Protein AF-A0A7G8XB68-F1 (afdb_monomer)

Mean predicted aligned error: 14.18 Å

pLDDT: mean 90.6, std 9.04, range [41.31, 98.44]

Foldseek 3Di:
DDDWAALQNLLVQAQEEAEPPDDALQCLDDDPVSVVVNLVVLVVVVCLLVVVAFAEPAEWEAAADPRHGHTLDCPNVSLLLLLLLLLLCQVVVPQPLVRSLSYAYDPPCLRRLCSNCCSVPPDHVVQPQPHQPLVSQCPDPSDDPVSCVRSNSVSSSSSNRVNCVSCVPPPDSRNVLNNDPNHSYTYHYDHCPPPPCRPVVSVVVVVVPDPQDLLSLLLVLLLVLCVVLVNPVLSVVVVVCVVAQLCQAQQVVADPVSDLSLLVQLLLLLLQLLQVLLDPPDDDPCSNVDTPRDSVSSNVRPSDPVSSCLSVLLSNLDRYDVVLVVVLVVLCVLAVLVAPDSRLSSCSRNVPPRNDLSSSLLVLLQSLCSSLPNVVQNNVSSLLLSQQQVVCWDAALLDTDHVDDSNLSSQSSVQSVQQVVVVDRNLVSLCVDCDGGSGDSVSSVLSPVVSVCCVVCVVLVVLLSLQCRPPLCVNLCSLVVVLCSVPVVLSSVLVVQCVVDFLLLVLLLLLLPDPQWDFSAAALLATKTFSAFQRNSSSSRHPDPRRCSVSSNVSSVQLVVQPDDDSSVSSVVSLVPSNPDDLQFPSSVSSVFSQLQDARTRMKGPNDRSQQSIKGFNDSYQQGKIARSLLRSLCVVLVDVQLWDPVQQIDGDNDYTWTATPVGKTWDRDSNDIAIDDDPVLRVVLVVVLVVDPPDRPSRSSNVSSVSSVVVVPDDD

Sequence (717 aa):
MEAPTTFWQLLNHFYITIPIIQRDYAQGRMDDRTKDIRTVLLEHLQEALEGERHVDFDFVYGSVENQTLTPLDGQQRLTTLFLLHWYFSVKENIDIKDVLSRFSYETRISARDFCRALVLNSPSFSQVKSHKISDVLQEKKWFQHQWLQDPTVHAMLVMLDDIHTQYESLEIEVMLLLTEDVCPITFSFLELKEFGLGDELYIKMNARGKPLSTFENFKAQFEQVLEEGDFLQESKNFSKMLEREWTDLLWSYKSNDFTIDESFIEVFSFITTALVAKKKGVRNPRIFSEPFVKRSELKAVYDRKEHVSFLFETLSLWGNSDDIRAEFNQLTRALPLYTQHTQLFDMCVQKDSSFSLYERILLYTIVMKKLHKQDDDMVDTLRVIRNLVQRIRQANNGQFNSNLRFDMIGAIFRTIDQLIETNEPIYDAILRIASVEGFALTSWKQEQEKARLLKERPDLKEALHALEDELTLKGSVHRLLPIFKRYPNETLTYVKELLQLPDALVARAMLTIDDFAPQVGWSNLGPRYVFGGSFYRDFIWTNNNEDLTETFSQLIELLIAAPQEKVADKIAYIISNNNEWGKDSWVYYFVKYPTMLRGNKLLYVFADEEKYAIERLTGVNLQAEHINPFYDAVIQEINDNDICKYSQSTIRLSDPSCLVTEYGFVFRITEGYWTYEGESSICDALGKHNKTLTGLDLVERGVALVRYAHAMKTVPA

Radius of gyration: 43.75 Å; Cα contacts (8 Å, |Δi|>4): 991; chains: 1; bounding box: 89×44×128 Å

Solvent-accessible surface area (backbone atoms only — not comparable to full-atom values): 39772 Å² total; per-residue (Å²): 132,77,72,78,36,37,71,50,58,48,38,75,70,25,33,38,33,43,49,72,92,60,79,65,45,56,70,25,41,87,50,71,70,37,44,54,53,40,52,55,50,53,51,54,51,46,38,16,75,73,66,78,41,76,41,72,66,56,59,32,34,23,46,75,55,95,59,30,33,36,49,72,43,42,60,63,58,54,50,52,50,50,52,51,53,51,50,40,27,34,65,71,70,48,90,50,50,85,48,59,66,32,52,45,40,66,68,51,59,55,51,25,52,46,54,50,49,52,56,77,64,60,68,59,39,83,72,37,64,98,48,56,44,46,61,55,49,64,72,36,92,86,48,60,77,72,34,66,78,36,62,36,42,41,10,50,37,48,40,46,32,52,52,43,72,71,49,68,85,58,90,66,76,55,60,59,42,58,65,44,96,80,38,43,56,30,25,38,66,46,71,50,86,83,65,90,49,70,66,66,52,42,55,61,57,60,58,66,78,52,81,71,48,75,59,55,48,32,52,57,41,49,39,52,38,26,46,75,51,73,33,56,65,56,32,63,42,47,62,58,37,48,74,41,56,43,38,54,28,38,55,90,62,34,47,98,84,74,41,44,61,66,32,50,48,34,46,51,27,54,56,49,33,55,62,52,38,52,42,86,87,59,72,66,71,56,58,80,77,54,72,86,63,50,54,72,62,49,38,76,58,46,66,36,71,70,51,47,50,50,51,56,53,61,63,60,71,53,73,33,54,65,61,51,51,52,52,34,52,50,51,48,72,76,40,86,80,88,62,98,64,67,53,55,63,59,33,46,35,67,67,39,93,79,62,42,77,66,53,52,52,53,48,49,52,52,52,52,33,54,78,69,69,45,62,91,46,43,68,60,41,48,50,53,53,50,28,54,57,64,63,36,48,42,80,55,70,49,34,80,43,80,60,76,52,77,68,40,48,20,33,41,53,51,37,52,48,57,41,57,71,62,74,47,58,53,54,61,31,49,67,73,48,94,75,65,56,70,56,56,68,67,60,51,49,53,52,37,51,52,28,51,47,39,71,78,38,58,87,47,45,67,57,52,51,58,49,27,64,34,85,68,37,51,48,42,46,71,48,51,44,71,42,30,75,76,37,48,69,60,42,45,52,48,51,59,51,56,75,71,46,62,40,44,60,55,35,28,37,47,50,44,74,41,94,75,59,48,78,40,49,75,53,92,58,27,45,26,32,36,57,20,13,82,72,23,38,49,37,72,68,45,60,83,90,68,87,52,33,62,57,53,35,50,52,52,51,50,50,69,69,32,91,49,88,52,69,73,56,20,44,52,49,44,42,73,74,41,63,79,58,50,90,77,41,60,58,34,49,42,45,72,37,67,66,48,43,58,70,55,44,34,30,33,27,44,60,37,60,84,31,65,42,37,34,36,37,78,43,96,51,48,84,29,50,27,30,30,39,60,50,55,38,24,43,58,75,63,67,39,70,84,50,31,39,69,83,68,18,45,35,55,54,77,60,83,47,43,37,29,31,70,87,64,39,38,36,39,69,55,90,57,38,85,45,72,50,67,62,66,75,58,48,56,49,48,59,56,50,56,74,70,66,69,95,61,49,75,46,60,45,44,38,53,52,55,52,50,56,49,51,68,70,68,54,83,131

Structure (mmCIF, N/CA/C/O backbone):
data_AF-A0A7G8XB68-F1
#
_entry.id   AF-A0A7G8XB68-F1
#
loop_
_atom_site.group_PDB
_atom_site.id
_atom_site.type_symbol
_atom_site.label_atom_id
_atom_site.label_alt_id
_atom_site.label_comp_id
_atom_site.label_asym_id
_atom_site.label_entity_id
_atom_site.label_seq_id
_atom_site.pdbx_PDB_ins_code
_atom_site.Cartn_x
_atom_site.Cartn_y
_atom_site.Cartn_z
_atom_site.occupancy
_atom_site.B_iso_or_equiv
_atom_site.auth_seq_id
_atom_site.auth_comp_id
_atom_site.auth_asym_id
_atom_site.auth_atom_id
_atom_site.pdbx_PDB_model_num
ATOM 1 N N . MET A 1 1 ? -32.861 -0.721 60.237 1.00 41.31 1 MET A N 1
ATOM 2 C CA . MET A 1 1 ? -31.422 -0.553 60.501 1.00 41.31 1 MET A CA 1
ATOM 3 C C . MET A 1 1 ? -31.165 -1.250 61.812 1.00 41.31 1 MET A C 1
ATOM 5 O O . MET A 1 1 ? -31.785 -0.871 62.800 1.00 41.31 1 MET A O 1
ATOM 9 N N . GLU A 1 2 ? -30.397 -2.335 61.776 1.00 56.09 2 GLU A N 1
ATOM 10 C CA . GLU A 1 2 ? -29.892 -2.981 62.990 1.00 56.09 2 GLU A CA 1
ATOM 11 C C . GLU A 1 2 ? -29.006 -1.992 63.761 1.00 56.09 2 GLU A C 1
ATOM 13 O O . GLU A 1 2 ? -28.514 -1.016 63.190 1.00 56.09 2 GLU A O 1
ATOM 18 N N . ALA A 1 3 ? -28.876 -2.189 65.072 1.00 65.94 3 ALA A N 1
ATOM 19 C CA . ALA A 1 3 ? -28.063 -1.315 65.908 1.00 65.94 3 ALA A CA 1
ATOM 20 C C . ALA A 1 3 ? -26.570 -1.438 65.528 1.00 65.94 3 ALA A C 1
ATOM 22 O O . ALA A 1 3 ? -26.119 -2.547 65.218 1.00 65.94 3 ALA A O 1
ATOM 23 N N . PRO A 1 4 ? -25.797 -0.334 65.558 1.00 76.94 4 PRO A N 1
ATOM 24 C CA . PRO A 1 4 ? -24.354 -0.390 65.347 1.00 76.94 4 PRO A CA 1
ATOM 25 C C . PRO A 1 4 ? -23.722 -1.359 66.352 1.00 76.94 4 PRO A C 1
ATOM 27 O O . PRO A 1 4 ? -24.048 -1.341 67.537 1.00 76.94 4 PRO A O 1
ATOM 30 N N . THR A 1 5 ? -22.853 -2.233 65.854 1.00 87.94 5 THR A N 1
ATOM 31 C CA . THR A 1 5 ? -22.189 -3.299 66.609 1.00 87.94 5 THR A CA 1
ATOM 32 C C . THR A 1 5 ? -20.699 -2.995 66.715 1.00 87.94 5 THR A C 1
ATOM 34 O O . THR A 1 5 ? -20.086 -2.487 65.773 1.00 87.94 5 THR A O 1
ATOM 37 N N . THR A 1 6 ? -20.092 -3.313 67.856 1.00 92.94 6 THR A N 1
ATOM 38 C CA . THR A 1 6 ? -18.643 -3.171 68.061 1.00 92.94 6 THR A CA 1
ATOM 39 C C . THR A 1 6 ? -17.932 -4.516 67.929 1.00 92.94 6 THR A C 1
ATOM 41 O O . THR A 1 6 ? -18.524 -5.584 68.108 1.00 92.94 6 THR A O 1
ATOM 44 N N . PHE A 1 7 ? -16.625 -4.490 67.657 1.00 94.50 7 PHE A N 1
ATOM 45 C CA . PHE A 1 7 ? -15.816 -5.715 67.642 1.00 94.50 7 PHE A CA 1
ATOM 46 C C . PHE A 1 7 ? -15.844 -6.437 68.995 1.00 94.50 7 PHE A C 1
ATOM 48 O O . PHE A 1 7 ? -15.966 -7.662 69.046 1.00 94.50 7 PHE A O 1
ATOM 55 N N . TRP A 1 8 ? -15.790 -5.674 70.089 1.00 94.75 8 TRP A N 1
ATOM 56 C CA . TRP A 1 8 ? -15.845 -6.212 71.442 1.00 94.75 8 TRP A CA 1
ATOM 57 C C . TRP A 1 8 ? -17.183 -6.888 71.744 1.00 94.75 8 TRP A C 1
ATOM 59 O O . TRP A 1 8 ? -17.213 -8.007 72.259 1.00 94.75 8 TRP A O 1
ATOM 69 N N . GLN A 1 9 ? -18.302 -6.261 71.369 1.00 92.38 9 GLN A N 1
ATOM 70 C CA . GLN A 1 9 ? -19.623 -6.879 71.480 1.00 92.38 9 GLN A CA 1
ATOM 71 C C . GLN A 1 9 ? -19.689 -8.169 70.658 1.00 92.38 9 GLN A C 1
ATOM 73 O O . GLN A 1 9 ? -20.157 -9.188 71.166 1.00 92.38 9 GLN A O 1
ATOM 78 N N . LEU A 1 10 ? -19.159 -8.166 69.432 1.00 92.12 10 LEU A N 1
ATOM 79 C CA . LEU A 1 10 ? -19.177 -9.335 68.556 1.00 92.12 10 LEU A CA 1
ATOM 80 C C . LEU A 1 10 ? -18.414 -10.528 69.160 1.00 92.12 10 LEU A C 1
ATOM 82 O O . LEU A 1 10 ? -18.948 -11.636 69.184 1.00 92.12 10 LEU A O 1
ATOM 86 N N . LEU A 1 11 ? -17.218 -10.307 69.723 1.00 93.62 11 LEU A N 1
ATOM 87 C CA . LEU A 1 11 ? -16.437 -11.357 70.400 1.00 93.62 11 LEU A CA 1
ATOM 88 C C . LEU A 1 11 ? -17.076 -11.844 71.707 1.00 93.62 11 LEU A C 1
ATOM 90 O O . LEU A 1 11 ? -16.919 -13.008 72.083 1.00 93.62 11 LEU A O 1
ATOM 94 N N . ASN A 1 12 ? -17.810 -10.985 72.416 1.00 91.50 12 ASN A N 1
ATOM 95 C CA . ASN A 1 12 ? -18.525 -11.402 73.621 1.00 91.50 12 ASN A CA 1
ATOM 96 C C . ASN A 1 12 ? -19.685 -12.361 73.311 1.00 91.50 12 ASN A C 1
ATOM 98 O O . ASN A 1 12 ? -19.974 -13.232 74.136 1.00 91.50 12 ASN A O 1
ATOM 102 N N . HIS A 1 13 ? -20.283 -12.258 72.119 1.00 90.25 13 HIS A N 1
ATOM 103 C CA . HIS A 1 13 ? -21.417 -13.082 71.692 1.00 90.25 13 HIS A CA 1
ATOM 104 C C . HIS A 1 13 ? -21.020 -14.301 70.844 1.00 90.25 13 HIS A C 1
ATOM 106 O O . HIS A 1 13 ? -21.691 -15.331 70.932 1.00 90.25 13 HIS A O 1
ATOM 112 N N . PHE A 1 14 ? -19.945 -14.215 70.051 1.00 93.38 14 PHE A N 1
ATOM 113 C CA . PHE A 1 14 ? -19.571 -15.253 69.087 1.00 93.38 14 PHE A CA 1
ATOM 114 C C . PHE A 1 14 ? -18.071 -15.569 69.077 1.00 93.38 14 PHE A C 1
ATOM 116 O O . PHE A 1 14 ? -17.220 -14.714 69.323 1.00 93.38 14 PHE A O 1
ATOM 123 N N . TYR A 1 15 ? -17.745 -16.802 68.691 1.00 93.62 15 TYR A N 1
ATOM 124 C CA . TYR A 1 15 ? -16.423 -17.168 68.189 1.00 93.62 15 TYR A CA 1
ATOM 125 C C . TY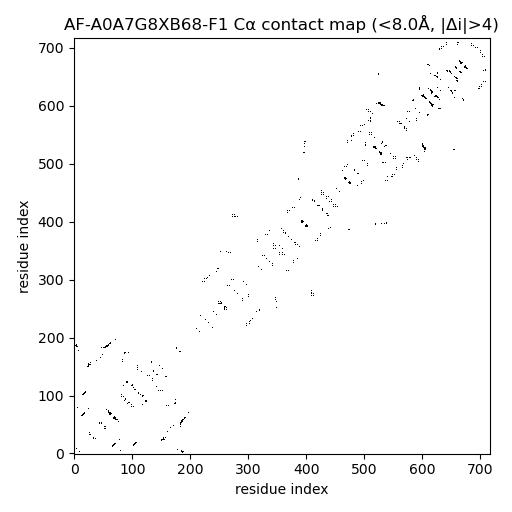R A 1 15 ? -16.315 -16.747 66.727 1.00 93.62 15 TYR A C 1
ATOM 127 O O . TYR A 1 15 ? -17.116 -17.176 65.908 1.00 93.62 15 TYR A O 1
ATOM 135 N N . ILE A 1 16 ? -15.335 -15.926 66.368 1.00 94.81 16 ILE A N 1
ATOM 136 C CA . ILE A 1 16 ? -15.143 -15.479 64.986 1.00 94.81 16 ILE A CA 1
ATOM 137 C C . ILE A 1 16 ? -14.106 -16.380 64.325 1.00 94.81 16 ILE A C 1
ATOM 139 O O . ILE A 1 16 ? -12.952 -16.409 64.751 1.00 94.81 16 ILE A O 1
ATOM 143 N N . THR A 1 17 ? -14.496 -17.080 63.261 1.00 92.12 17 THR A N 1
ATOM 144 C CA . THR A 1 17 ? -13.586 -17.940 62.493 1.00 92.12 17 THR A CA 1
ATOM 145 C C . THR A 1 17 ? -13.536 -17.499 61.036 1.00 92.12 17 THR A C 1
ATOM 147 O O . THR A 1 17 ? -14.488 -17.697 60.290 1.00 92.12 17 THR A O 1
ATOM 150 N N . ILE A 1 18 ? -12.413 -16.914 60.611 1.00 91.06 18 ILE A N 1
ATOM 151 C CA . ILE A 1 18 ? -12.190 -16.511 59.217 1.00 91.06 18 ILE A CA 1
ATOM 152 C C . ILE A 1 18 ? -12.135 -17.775 58.324 1.00 91.06 18 ILE A C 1
ATOM 154 O O . ILE A 1 18 ? -11.260 -18.620 58.558 1.00 91.06 18 ILE A O 1
ATOM 158 N N . PRO A 1 19 ? -13.042 -17.931 57.331 1.00 84.44 19 PRO A N 1
ATOM 159 C CA . PRO A 1 19 ? -13.214 -19.197 56.609 1.00 84.44 19 PRO A CA 1
ATOM 160 C C . PRO A 1 19 ? -12.101 -19.520 55.606 1.00 84.44 19 PRO A C 1
ATOM 162 O O . PRO A 1 19 ? -11.237 -18.701 55.300 1.00 84.44 19 PRO A O 1
ATOM 165 N N . ILE A 1 20 ? -12.171 -20.736 55.052 1.00 68.12 20 ILE A N 1
ATOM 166 C CA . ILE A 1 20 ? -11.235 -21.309 54.065 1.00 68.12 20 ILE A CA 1
ATOM 167 C C . ILE A 1 20 ? -11.111 -20.465 52.797 1.00 68.12 20 ILE A C 1
ATOM 169 O O . ILE A 1 20 ? -10.008 -20.205 52.314 1.00 68.12 20 ILE A O 1
ATOM 173 N N . ILE A 1 21 ? -12.249 -20.079 52.222 1.00 62.00 21 ILE A N 1
ATOM 174 C CA . ILE A 1 21 ? -12.287 -19.293 50.995 1.00 62.00 21 ILE A CA 1
ATOM 175 C C . ILE A 1 21 ? -12.108 -17.845 51.442 1.00 62.00 21 ILE A C 1
ATOM 177 O O . ILE A 1 21 ? -13.080 -17.141 51.683 1.00 62.00 21 ILE A O 1
ATOM 181 N N . GLN A 1 22 ? -10.871 -17.419 51.683 1.00 66.81 22 GLN A N 1
ATOM 182 C CA . GLN A 1 22 ? -10.540 -16.046 52.062 1.00 66.81 22 GLN A CA 1
ATOM 183 C C . GLN A 1 22 ? -9.198 -15.635 51.485 1.00 66.81 22 GLN A C 1
ATOM 185 O O . GLN A 1 22 ? -8.267 -16.429 51.356 1.00 66.81 22 GLN A O 1
ATOM 190 N N . ARG A 1 23 ? -9.109 -14.356 51.134 1.00 73.19 23 ARG A N 1
ATOM 191 C CA . ARG A 1 23 ? -7.876 -13.752 50.633 1.00 73.19 23 ARG A CA 1
ATOM 192 C C . ARG A 1 23 ? -6.906 -13.491 51.773 1.00 73.19 23 ARG A C 1
ATOM 194 O O . ARG A 1 23 ? -7.299 -13.366 52.930 1.00 73.19 23 ARG A O 1
ATOM 201 N N . ASP A 1 24 ? -5.637 -13.349 51.411 1.00 85.31 24 ASP A N 1
ATOM 202 C CA . ASP A 1 24 ? -4.604 -12.863 52.322 1.00 85.31 24 ASP A CA 1
ATOM 203 C C . ASP A 1 24 ? -5.022 -11.535 52.960 1.00 85.31 24 ASP A C 1
ATOM 205 O O . ASP A 1 24 ? -5.692 -10.716 52.318 1.00 85.31 24 ASP A O 1
ATOM 209 N N . TYR A 1 25 ? -4.599 -11.297 54.201 1.00 91.06 25 TYR A N 1
ATOM 210 C CA . TYR A 1 25 ? -4.761 -9.990 54.829 1.00 91.06 25 TYR A CA 1
ATOM 211 C C . TYR A 1 25 ? -4.017 -8.931 53.994 1.00 91.06 25 TYR A C 1
ATOM 213 O O . TYR A 1 25 ? -2.805 -8.994 53.807 1.00 91.06 25 TYR A O 1
ATOM 221 N N . ALA A 1 26 ? -4.765 -8.010 53.389 1.00 87.00 26 ALA A N 1
ATOM 222 C CA . ALA A 1 26 ? -4.295 -7.124 52.332 1.00 87.00 26 ALA A CA 1
ATOM 223 C C . ALA A 1 26 ? -3.914 -5.736 52.846 1.00 87.00 26 ALA A C 1
ATOM 225 O O . ALA A 1 26 ? -3.069 -5.096 52.235 1.00 87.00 26 ALA A O 1
ATOM 226 N N . GLN A 1 27 ? -4.489 -5.284 53.966 1.00 87.38 27 GLN A N 1
ATOM 227 C CA . GLN A 1 27 ? -4.239 -3.939 54.504 1.00 87.38 27 GLN A CA 1
ATOM 228 C C . GLN A 1 27 ? -2.785 -3.752 54.976 1.00 87.38 27 GLN A C 1
ATOM 230 O O . GLN A 1 27 ? -2.277 -2.636 54.990 1.00 87.38 27 GLN A O 1
ATOM 235 N N . GLY A 1 28 ? -2.077 -4.843 55.275 1.00 87.69 28 GLY A N 1
ATOM 236 C CA . GLY A 1 28 ? -0.654 -4.839 55.623 1.00 87.69 28 GLY A CA 1
ATOM 237 C C . GLY A 1 28 ? 0.317 -5.117 54.468 1.00 87.69 28 GLY A C 1
ATOM 238 O O . GLY A 1 28 ? 1.465 -5.463 54.729 1.00 87.69 28 GLY A O 1
ATOM 239 N N . ARG A 1 29 ? -0.098 -5.037 53.194 1.00 90.06 29 ARG A N 1
ATOM 240 C CA . ARG A 1 29 ? 0.838 -5.225 52.065 1.00 90.06 29 ARG A CA 1
ATOM 241 C C . ARG A 1 29 ? 1.820 -4.054 51.945 1.00 90.06 29 ARG A C 1
ATOM 243 O O . ARG A 1 29 ? 1.566 -2.950 52.430 1.00 90.06 29 ARG A O 1
ATOM 250 N N . MET A 1 30 ? 2.947 -4.330 51.291 1.00 82.88 30 MET A N 1
ATOM 251 C CA . MET A 1 30 ? 4.083 -3.411 51.151 1.00 82.88 30 MET A CA 1
ATOM 252 C C . MET A 1 30 ? 4.040 -2.537 49.885 1.00 82.88 30 MET A C 1
ATOM 254 O O . MET A 1 30 ? 4.960 -1.752 49.683 1.00 82.88 30 MET A O 1
ATOM 258 N N . ASP A 1 31 ? 3.029 -2.669 49.018 1.00 87.38 31 ASP A N 1
ATOM 259 C CA . ASP A 1 31 ? 2.903 -1.810 47.834 1.00 87.38 31 ASP A CA 1
ATOM 260 C C . ASP A 1 31 ? 2.493 -0.374 48.206 1.00 87.38 31 ASP A C 1
ATOM 262 O O . ASP A 1 31 ? 1.750 -0.164 49.168 1.00 87.38 31 ASP A O 1
ATOM 266 N N . ASP A 1 32 ? 2.959 0.607 47.424 1.00 75.69 32 ASP A N 1
ATOM 267 C CA . ASP A 1 32 ? 2.804 2.040 47.723 1.00 75.69 32 ASP A CA 1
ATOM 268 C C . ASP A 1 32 ? 1.335 2.447 47.911 1.00 75.69 32 ASP A C 1
ATOM 270 O O . ASP A 1 32 ? 0.998 3.165 48.849 1.00 75.69 32 ASP A O 1
ATOM 274 N N . ARG A 1 33 ? 0.431 1.908 47.082 1.00 77.19 33 ARG A N 1
ATOM 275 C CA . ARG A 1 33 ? -1.003 2.207 47.173 1.00 77.19 33 ARG A CA 1
ATOM 276 C C . ARG A 1 33 ? -1.601 1.711 48.490 1.00 77.19 33 ARG A C 1
ATOM 278 O O . ARG A 1 33 ? -2.380 2.425 49.116 1.00 77.19 33 ARG A O 1
ATOM 285 N N . THR A 1 34 ? -1.291 0.480 48.894 1.00 83.69 34 THR A N 1
ATOM 286 C CA . THR A 1 34 ? -1.779 -0.073 50.166 1.00 83.69 34 THR A CA 1
ATOM 287 C C . THR A 1 34 ? -1.216 0.690 51.357 1.00 83.69 34 THR A C 1
ATOM 289 O O . THR A 1 34 ? -1.945 0.926 52.320 1.00 83.69 34 THR A O 1
ATOM 292 N N . LYS A 1 35 ? 0.057 1.094 51.294 1.00 87.75 3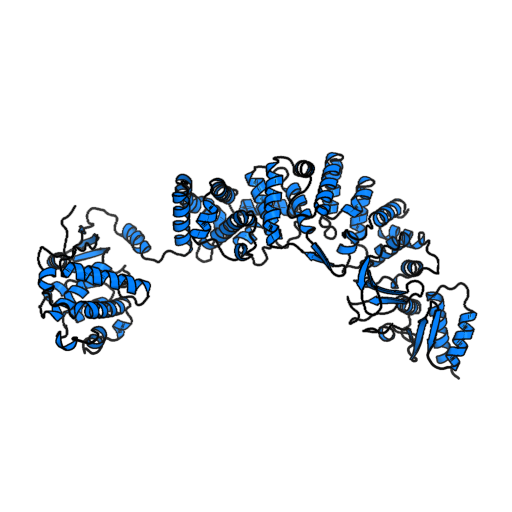5 LYS A N 1
ATOM 293 C CA . LYS A 1 35 ? 0.684 1.907 52.336 1.00 87.75 35 LYS A CA 1
ATOM 294 C C . LYS A 1 35 ? -0.080 3.215 52.558 1.00 87.75 35 LYS A C 1
ATOM 296 O O . LYS A 1 35 ? -0.454 3.480 53.695 1.00 87.75 35 LYS A O 1
ATOM 301 N N . ASP A 1 36 ? -0.404 3.949 51.493 1.00 81.06 36 ASP A N 1
ATOM 302 C CA . ASP A 1 36 ? -1.188 5.190 51.587 1.00 81.06 36 ASP A CA 1
ATOM 303 C C . ASP A 1 36 ? -2.573 4.948 52.213 1.00 81.06 36 ASP A C 1
ATOM 305 O O . ASP A 1 36 ? -2.995 5.671 53.115 1.00 81.06 36 ASP A O 1
ATOM 309 N N . ILE A 1 37 ? -3.271 3.886 51.788 1.00 82.75 37 ILE A N 1
ATOM 310 C CA . ILE A 1 37 ? -4.586 3.516 52.342 1.00 82.75 37 ILE A CA 1
ATOM 311 C C . ILE A 1 37 ? -4.485 3.191 53.838 1.00 82.75 37 ILE A C 1
ATOM 313 O O . ILE A 1 37 ? -5.353 3.589 54.615 1.00 82.75 37 ILE A O 1
ATOM 317 N N . ARG A 1 38 ? -3.447 2.453 54.249 1.00 92.69 38 ARG A N 1
ATOM 318 C CA . ARG A 1 38 ? -3.225 2.083 55.650 1.00 92.69 38 ARG A CA 1
ATOM 319 C C . ARG A 1 38 ? -2.899 3.303 56.508 1.00 92.69 38 ARG A C 1
ATOM 321 O O . ARG A 1 38 ? -3.450 3.402 57.599 1.00 92.69 38 ARG A O 1
ATOM 328 N N . THR A 1 39 ? -2.071 4.226 56.021 1.00 88.44 39 THR A N 1
ATOM 329 C CA . THR A 1 39 ? -1.767 5.483 56.722 1.00 88.44 39 THR A CA 1
ATOM 330 C C . THR A 1 39 ? -3.043 6.279 56.989 1.00 88.44 39 THR A C 1
ATOM 332 O O . THR A 1 39 ? -3.340 6.563 58.144 1.00 88.44 39 THR A O 1
ATOM 335 N N . VAL A 1 40 ? -3.865 6.511 55.960 1.00 89.06 40 VAL A N 1
ATOM 336 C CA . VAL A 1 40 ? -5.143 7.233 56.109 1.00 89.06 40 VAL A CA 1
ATOM 337 C C . VAL A 1 40 ? -6.105 6.506 57.056 1.00 89.06 40 VAL A C 1
ATOM 339 O O . VAL A 1 40 ? -6.800 7.134 57.852 1.00 89.06 40 VAL A O 1
ATOM 342 N N . LEU A 1 41 ? -6.156 5.169 57.005 1.00 91.81 41 LEU A N 1
ATOM 343 C CA . LEU A 1 41 ? -6.990 4.385 57.920 1.00 91.81 41 LEU A CA 1
ATOM 344 C C . LEU A 1 41 ? -6.568 4.574 59.384 1.00 91.81 41 LEU A C 1
ATOM 346 O O . LEU A 1 41 ? -7.431 4.750 60.240 1.00 91.81 41 LEU A O 1
ATOM 350 N N . LEU A 1 42 ? -5.265 4.521 59.675 1.00 95.12 42 LEU A N 1
ATOM 351 C CA . LEU A 1 42 ? -4.745 4.692 61.033 1.00 95.12 42 LEU A CA 1
ATOM 352 C C . LEU A 1 42 ? -4.932 6.128 61.544 1.00 95.12 42 LEU A C 1
ATOM 354 O O . LEU A 1 42 ? -5.251 6.307 62.718 1.00 95.12 42 LEU A O 1
ATOM 358 N N . GLU A 1 43 ? -4.815 7.133 60.675 1.00 91.62 43 GLU A N 1
ATOM 359 C CA . GLU A 1 43 ? -5.142 8.528 61.004 1.00 91.62 43 GLU A CA 1
ATOM 360 C C . GLU A 1 43 ? -6.619 8.670 61.394 1.00 91.62 43 GLU A C 1
ATOM 362 O O . GLU A 1 43 ? -6.928 9.143 62.485 1.00 91.62 43 GLU A O 1
ATOM 367 N N . HIS A 1 44 ? -7.543 8.150 60.579 1.00 91.12 44 HIS A N 1
ATOM 368 C CA . HIS A 1 44 ? -8.976 8.180 60.894 1.00 91.12 44 HIS A CA 1
ATOM 369 C C . HIS A 1 44 ? -9.324 7.444 62.193 1.00 91.12 44 HIS A C 1
ATOM 371 O O . HIS A 1 44 ? -10.210 7.867 62.935 1.00 91.12 44 HIS A O 1
ATOM 377 N N . LEU A 1 45 ? -8.653 6.321 62.461 1.00 93.56 45 LEU A N 1
ATOM 378 C CA . LEU A 1 45 ? -8.800 5.593 63.717 1.00 93.56 45 LEU A CA 1
ATOM 379 C C . LEU A 1 45 ? -8.273 6.415 64.901 1.00 93.56 45 LEU A C 1
ATOM 381 O O . LEU A 1 45 ? -8.902 6.393 65.953 1.00 93.56 45 LEU A O 1
ATOM 385 N N . GLN A 1 46 ? -7.178 7.166 64.739 1.00 92.69 46 GLN A N 1
ATOM 386 C CA . GLN A 1 46 ? -6.676 8.059 65.785 1.00 92.69 46 GLN A CA 1
ATOM 387 C C . GLN A 1 46 ? -7.687 9.151 66.125 1.00 92.69 46 GLN A C 1
ATOM 389 O O . GLN A 1 46 ? -8.067 9.284 67.284 1.00 92.69 46 GLN A O 1
ATOM 394 N N . GLU A 1 47 ? -8.169 9.864 65.105 1.00 90.94 47 GLU A N 1
ATOM 395 C CA . GLU A 1 47 ? -9.182 10.918 65.238 1.00 90.94 47 GLU A CA 1
ATOM 396 C C . GLU A 1 47 ? -10.435 10.382 65.954 1.00 90.94 47 GLU A C 1
ATOM 398 O O . GLU A 1 47 ? -11.073 11.082 66.739 1.00 90.94 47 GLU A O 1
ATOM 403 N N . ALA A 1 48 ? -10.798 9.116 65.712 1.00 91.38 48 ALA A N 1
ATOM 404 C CA . ALA A 1 48 ? -11.927 8.479 66.383 1.00 91.38 48 ALA A CA 1
ATOM 405 C C . ALA A 1 48 ? -11.665 8.215 67.869 1.00 91.38 48 ALA A C 1
ATOM 407 O O . ALA A 1 48 ? -12.529 8.459 68.709 1.00 91.38 48 ALA A O 1
ATOM 408 N N . LEU A 1 49 ? -10.465 7.734 68.196 1.00 91.00 49 LEU A N 1
ATOM 409 C CA . LEU A 1 49 ? -10.038 7.481 69.572 1.00 91.00 49 LEU A CA 1
ATOM 410 C C . LEU A 1 49 ? -9.867 8.777 70.382 1.00 91.00 49 LEU A C 1
ATOM 412 O O . LEU A 1 49 ? -10.107 8.778 71.585 1.00 91.00 49 LEU A O 1
ATOM 416 N N . GLU A 1 50 ? -9.504 9.879 69.728 1.00 89.81 50 GLU A N 1
ATOM 417 C CA . GLU A 1 50 ? -9.392 11.218 70.326 1.00 89.81 50 GLU A CA 1
ATOM 418 C C . GLU A 1 50 ? -10.752 11.941 70.436 1.00 89.81 50 GLU A C 1
ATOM 420 O O . GLU A 1 50 ? -10.848 13.012 71.037 1.00 89.81 50 GLU A O 1
ATOM 425 N N . GLY A 1 51 ? -11.829 11.337 69.917 1.00 84.69 51 GLY A N 1
ATOM 426 C CA . GLY A 1 51 ? -13.194 11.865 69.986 1.00 84.69 51 GLY A CA 1
ATOM 427 C C . GLY A 1 51 ? -13.516 12.933 68.936 1.00 84.69 51 GLY A C 1
ATOM 428 O O . GLY A 1 51 ? -14.557 13.585 69.021 1.00 84.69 51 GLY A O 1
ATOM 429 N N . GLU A 1 52 ? -12.652 13.112 67.937 1.00 84.44 52 GLU A N 1
ATOM 430 C CA . GLU A 1 52 ? -12.819 14.089 66.858 1.00 84.44 52 GLU A CA 1
ATOM 431 C C . GLU A 1 52 ? -13.786 13.599 65.771 1.00 84.44 52 GLU A C 1
ATOM 433 O O . GLU A 1 52 ? -14.382 14.402 65.046 1.00 84.44 52 GLU A O 1
ATOM 438 N N . ARG A 1 53 ? -13.990 12.279 65.668 1.00 85.12 53 ARG A N 1
ATOM 439 C CA . ARG A 1 53 ? -14.940 11.672 64.727 1.00 85.12 53 ARG A CA 1
ATOM 440 C C . ARG A 1 53 ? -15.492 10.332 65.203 1.00 85.12 53 ARG A C 1
ATOM 442 O O . ARG A 1 53 ? -14.973 9.703 66.111 1.00 85.12 53 ARG A O 1
ATOM 449 N N . HIS A 1 54 ? -16.521 9.858 64.510 1.00 88.62 54 HIS A N 1
ATOM 450 C CA . HIS A 1 54 ? -16.958 8.464 64.565 1.00 88.62 54 HIS A CA 1
ATOM 451 C C . HIS A 1 54 ? -16.473 7.729 63.308 1.00 88.62 54 HIS A C 1
ATOM 453 O O . HIS A 1 54 ? -16.524 8.289 62.206 1.00 88.62 54 HIS A O 1
ATOM 459 N N . VAL A 1 55 ? -16.022 6.481 63.456 1.00 89.44 55 VAL A N 1
ATOM 460 C CA . VAL A 1 55 ? -15.618 5.620 62.335 1.00 89.44 55 VAL A CA 1
ATOM 461 C C . VAL A 1 55 ? -16.593 4.457 62.211 1.00 89.44 55 VAL A C 1
ATOM 463 O O . VAL A 1 55 ? -16.687 3.608 63.094 1.00 89.44 55 VAL A O 1
ATOM 466 N N . ASP A 1 56 ? -17.295 4.419 61.080 1.00 88.06 56 ASP A N 1
ATOM 467 C CA . ASP A 1 56 ? -18.131 3.293 60.673 1.00 88.06 56 ASP A CA 1
ATOM 468 C C . ASP A 1 56 ? -17.345 2.420 59.683 1.00 88.06 56 ASP A C 1
ATOM 470 O O . ASP A 1 56 ? -16.915 2.885 58.627 1.00 88.06 56 ASP A O 1
ATOM 474 N N . PHE A 1 57 ? -17.131 1.156 60.039 1.00 86.31 57 PHE A N 1
ATOM 475 C CA . PHE A 1 57 ? -16.510 0.130 59.200 1.00 86.31 57 PHE A CA 1
ATOM 476 C C . PHE A 1 57 ? -17.525 -0.532 58.250 1.00 86.31 57 PHE A C 1
ATOM 478 O O . PHE A 1 57 ? -17.321 -1.666 57.819 1.00 86.31 57 PHE A O 1
ATOM 485 N N . ASP A 1 58 ? -18.597 0.176 57.900 1.00 83.94 58 ASP A N 1
ATOM 486 C CA . ASP A 1 58 ? -19.727 -0.241 57.073 1.00 83.94 58 ASP A CA 1
ATOM 487 C C . ASP A 1 58 ? -20.365 -1.547 57.573 1.00 83.94 58 ASP A C 1
ATOM 489 O O . ASP A 1 58 ? -21.017 -1.576 58.609 1.00 83.94 58 ASP A O 1
ATOM 493 N N . PHE A 1 59 ? -20.203 -2.649 56.836 1.00 83.38 59 PHE A N 1
ATOM 494 C CA . PHE A 1 59 ? -20.897 -3.907 57.075 1.00 83.38 59 PHE A CA 1
ATOM 495 C C . PHE A 1 59 ? -19.927 -5.054 57.360 1.00 83.38 59 PHE A C 1
ATOM 497 O O . PHE A 1 59 ? -18.860 -5.168 56.748 1.00 83.38 59 PHE A O 1
ATOM 504 N N . VAL A 1 60 ? -20.348 -5.938 58.261 1.00 87.06 60 VAL A N 1
ATOM 505 C CA . VAL A 1 60 ? -19.795 -7.278 58.471 1.00 87.06 60 VAL A CA 1
ATOM 506 C C . VAL A 1 60 ? -20.964 -8.245 58.384 1.00 87.06 60 VAL A C 1
ATOM 508 O O . VAL A 1 60 ? -21.957 -8.081 59.085 1.00 87.06 60 VAL A O 1
ATOM 511 N N . TYR A 1 61 ? -20.871 -9.267 57.544 1.00 85.56 61 TYR A N 1
ATOM 512 C CA . TYR A 1 61 ? -21.935 -10.263 57.444 1.00 85.56 61 TYR A CA 1
ATOM 513 C C . TYR A 1 61 ? -21.373 -11.662 57.309 1.00 85.56 61 TYR A C 1
ATOM 515 O O . TYR A 1 61 ? -20.302 -11.884 56.742 1.00 85.56 61 TYR A O 1
ATOM 523 N N . GLY A 1 62 ? -22.104 -12.623 57.854 1.00 84.81 62 GLY A N 1
ATOM 524 C CA . GLY A 1 62 ? -21.658 -14.004 57.931 1.00 84.81 62 GLY A CA 1
ATOM 525 C C . GLY A 1 62 ? -22.759 -14.946 58.380 1.00 84.81 62 GLY A C 1
ATOM 526 O O . GLY A 1 62 ? -23.864 -14.524 58.727 1.00 84.81 62 GLY A O 1
ATOM 527 N N . SER A 1 63 ? -22.451 -16.236 58.350 1.00 84.81 63 SER A N 1
ATOM 528 C CA . SER A 1 63 ? -23.306 -17.267 58.927 1.00 84.81 63 SER A CA 1
ATOM 529 C C . SER A 1 63 ? -22.946 -17.478 60.394 1.00 84.81 63 SER A C 1
ATOM 531 O O . SER A 1 63 ? -21.773 -17.455 60.766 1.00 84.81 63 SER A O 1
ATOM 533 N N . VAL A 1 64 ? -23.963 -17.689 61.231 1.00 86.19 64 VAL A N 1
ATOM 534 C CA . VAL A 1 64 ? -23.777 -18.056 62.637 1.00 86.19 64 VAL A CA 1
ATOM 535 C C . VAL A 1 64 ? -24.278 -19.478 62.858 1.00 86.19 64 VAL A C 1
ATOM 537 O O . VAL A 1 64 ? -25.480 -19.762 62.776 1.00 86.19 64 VAL A O 1
ATOM 540 N N . GLU A 1 65 ? -23.350 -20.368 63.191 1.00 84.12 65 GLU A N 1
ATOM 541 C CA . GLU A 1 65 ? -23.608 -21.769 63.521 1.00 84.12 65 GLU A CA 1
ATOM 542 C C . GLU A 1 65 ? -22.932 -22.115 64.848 1.00 84.12 65 GLU A C 1
ATOM 544 O O . GLU A 1 65 ? -21.748 -21.857 65.031 1.00 84.12 65 GLU A O 1
ATOM 549 N N . ASN A 1 66 ? -23.673 -22.694 65.800 1.00 82.62 66 ASN A N 1
ATOM 550 C CA . ASN A 1 66 ? -23.135 -23.124 67.101 1.00 82.62 66 ASN A CA 1
ATOM 551 C C . ASN A 1 66 ? -22.279 -22.049 67.814 1.00 82.62 66 ASN A C 1
ATOM 553 O O . ASN A 1 66 ? -21.158 -22.325 68.235 1.00 82.62 66 ASN A O 1
ATOM 557 N N . GLN A 1 67 ? -22.794 -20.813 67.917 1.00 87.75 67 GLN A N 1
ATOM 558 C CA . GLN A 1 67 ? -22.090 -19.636 68.473 1.00 87.75 67 GLN A CA 1
ATOM 559 C C . GLN A 1 67 ? -20.784 -19.256 67.750 1.00 87.75 67 GLN A C 1
ATOM 561 O O . GLN A 1 67 ? -20.022 -18.433 68.251 1.00 87.75 67 GLN A O 1
ATOM 566 N N . THR A 1 68 ? -20.528 -19.815 66.570 1.00 89.50 68 THR A N 1
ATOM 567 C CA . THR A 1 68 ? -19.399 -19.455 65.714 1.00 89.50 68 THR A CA 1
ATOM 568 C C . THR A 1 68 ? -19.904 -18.621 64.545 1.00 89.50 68 THR A C 1
ATOM 570 O O . THR A 1 68 ? -20.751 -19.070 63.774 1.00 89.50 68 THR A O 1
ATOM 573 N N . LEU A 1 69 ? -19.398 -17.396 64.432 1.00 91.25 69 LEU A N 1
ATOM 574 C CA . LEU A 1 69 ? -19.569 -16.521 63.286 1.00 91.25 69 LEU A CA 1
ATOM 575 C C . LEU A 1 69 ? -18.482 -16.821 62.253 1.00 91.25 69 LEU A C 1
ATOM 577 O O . LEU A 1 69 ? -17.290 -16.621 62.506 1.00 91.25 69 LEU A O 1
ATOM 581 N N . THR A 1 70 ? -18.919 -17.203 61.062 1.00 89.62 70 THR A N 1
ATOM 582 C CA . THR A 1 70 ? -18.067 -17.338 59.885 1.00 89.62 70 THR A CA 1
ATOM 583 C C . THR A 1 70 ? -18.346 -16.165 58.937 1.00 89.62 70 THR A C 1
ATOM 585 O O . THR A 1 70 ? -19.355 -16.174 58.226 1.00 89.62 70 THR A O 1
ATOM 588 N N . PRO A 1 71 ? -17.502 -15.111 58.931 1.00 88.56 71 PRO A N 1
ATOM 589 C CA . PRO A 1 71 ? -17.724 -13.933 58.102 1.00 88.56 71 PRO A CA 1
ATOM 590 C C . PRO A 1 71 ? -17.572 -14.260 56.613 1.00 88.56 71 PRO A C 1
ATOM 592 O O . PRO A 1 71 ? -16.538 -14.764 56.165 1.00 88.56 71 PRO A O 1
ATOM 595 N N . LEU A 1 72 ? -18.595 -13.903 55.839 1.00 81.81 72 LEU A N 1
ATOM 596 C CA . LEU A 1 72 ? -18.618 -13.940 54.375 1.00 81.81 72 LEU A CA 1
ATOM 597 C C . LEU A 1 72 ? -18.019 -12.657 53.773 1.00 81.81 72 LEU A C 1
ATOM 599 O O . LEU A 1 72 ? -17.357 -12.739 52.738 1.00 81.81 72 LEU A O 1
ATOM 603 N N . ASP A 1 73 ? -18.103 -11.524 54.479 1.00 82.12 73 ASP A N 1
ATOM 604 C CA . ASP A 1 73 ? -17.331 -10.291 54.233 1.00 82.12 73 ASP A CA 1
ATOM 605 C C . ASP A 1 73 ? -16.951 -9.590 55.548 1.00 82.12 73 ASP A C 1
ATOM 607 O O . ASP A 1 73 ? -17.480 -9.903 56.616 1.00 82.12 73 ASP A O 1
ATOM 611 N N . GLY A 1 74 ? -16.014 -8.644 55.475 1.00 87.25 74 GLY A N 1
ATOM 612 C CA . GLY A 1 74 ? -15.514 -7.888 56.624 1.00 87.25 74 GLY A CA 1
ATOM 613 C C . GLY A 1 74 ? -14.302 -8.523 57.316 1.00 87.25 74 GLY A C 1
ATOM 614 O O . GLY A 1 74 ? -13.852 -8.029 58.345 1.00 87.25 74 GLY A O 1
ATOM 615 N N . GLN A 1 75 ? -13.703 -9.574 56.753 1.00 88.62 75 GLN A N 1
ATOM 616 C CA . GLN A 1 75 ? -12.587 -10.318 57.364 1.00 88.62 75 GLN A CA 1
ATOM 617 C C . GLN A 1 75 ? -11.345 -9.447 57.576 1.00 88.62 75 GLN A C 1
ATOM 619 O O . GLN A 1 75 ? -10.671 -9.552 58.600 1.00 88.62 75 GLN A O 1
ATOM 624 N N . GLN A 1 76 ? -11.056 -8.561 56.617 1.00 89.81 76 GLN A N 1
ATOM 625 C CA . GLN A 1 76 ? -9.945 -7.605 56.697 1.00 89.81 76 GLN A CA 1
ATOM 626 C C . GLN A 1 76 ? -10.159 -6.622 57.856 1.00 89.81 76 GLN A C 1
ATOM 628 O O . GLN A 1 76 ? -9.259 -6.402 58.660 1.00 89.81 76 GLN A O 1
ATOM 633 N N . ARG A 1 77 ? -11.393 -6.117 57.991 1.00 91.69 77 ARG A N 1
ATOM 634 C CA . ARG A 1 77 ? -11.820 -5.190 59.049 1.00 91.69 77 ARG A CA 1
ATOM 635 C C . ARG A 1 77 ? -11.702 -5.845 60.423 1.00 91.69 77 ARG A C 1
ATOM 637 O O . ARG A 1 77 ? -11.047 -5.301 61.305 1.00 91.69 77 ARG A O 1
ATOM 644 N N . LEU A 1 78 ? -12.242 -7.056 60.569 1.00 94.56 78 LEU A N 1
ATOM 645 C CA . LEU A 1 78 ? -12.155 -7.836 61.805 1.00 94.56 78 LEU A CA 1
ATOM 646 C C . LEU A 1 78 ? -10.703 -8.166 62.178 1.00 94.56 78 LEU A C 1
ATOM 648 O O . LEU A 1 78 ? -10.347 -8.097 63.349 1.00 94.56 78 LEU A O 1
ATOM 652 N N . THR A 1 79 ? -9.847 -8.466 61.196 1.00 95.19 79 THR A N 1
ATOM 653 C CA . THR A 1 79 ? -8.415 -8.703 61.440 1.00 95.19 79 THR A CA 1
ATOM 654 C C . THR A 1 79 ? -7.704 -7.432 61.906 1.00 95.19 79 THR A C 1
ATOM 656 O O . THR A 1 79 ? -6.939 -7.485 62.864 1.00 95.19 79 THR A O 1
ATOM 659 N N . THR A 1 80 ? -7.981 -6.280 61.292 1.00 95.25 80 THR A N 1
ATOM 660 C CA . THR A 1 80 ? -7.452 -4.983 61.747 1.00 95.25 80 THR A CA 1
ATOM 661 C C . THR A 1 80 ? -7.881 -4.667 63.175 1.00 95.25 80 THR A C 1
ATOM 663 O O . THR A 1 80 ? -7.042 -4.318 64.003 1.00 95.25 80 THR A O 1
ATOM 666 N N . LEU A 1 81 ? -9.166 -4.845 63.492 1.00 95.62 81 LEU A N 1
ATOM 667 C CA . LEU A 1 81 ? -9.699 -4.598 64.832 1.00 95.62 81 LEU A CA 1
ATOM 668 C C . LEU A 1 81 ? -9.094 -5.560 65.861 1.00 95.62 81 LEU A C 1
ATOM 670 O O . LEU A 1 81 ? -8.730 -5.118 66.948 1.00 95.62 81 LEU A O 1
ATOM 674 N N . PHE A 1 82 ? -8.891 -6.831 65.505 1.00 97.31 82 PHE A N 1
ATOM 675 C CA . PHE A 1 82 ? -8.164 -7.797 66.332 1.00 97.31 82 PHE A CA 1
ATOM 676 C C . PHE A 1 82 ? -6.746 -7.311 66.678 1.00 97.31 82 PHE A C 1
ATOM 678 O O . PHE A 1 82 ? -6.365 -7.325 67.849 1.00 97.31 82 PHE A O 1
ATOM 685 N N . LEU A 1 83 ? -5.975 -6.846 65.686 1.00 97.75 83 LEU A N 1
ATOM 686 C CA . LEU A 1 83 ? -4.612 -6.343 65.903 1.00 97.75 83 LEU A CA 1
ATOM 687 C C . LEU A 1 83 ? -4.596 -5.058 66.742 1.00 97.75 83 LEU A C 1
ATOM 689 O O . LEU A 1 83 ? -3.728 -4.904 67.600 1.00 97.75 83 LEU A O 1
ATOM 693 N N . LEU A 1 84 ? -5.572 -4.170 66.530 1.00 96.50 84 LEU A N 1
ATOM 694 C CA . LEU A 1 84 ? -5.737 -2.934 67.296 1.00 96.50 84 LEU A CA 1
ATOM 695 C C . LEU A 1 84 ? -6.003 -3.230 68.782 1.00 96.50 84 LEU A C 1
ATOM 697 O O . LEU A 1 84 ? -5.299 -2.713 69.647 1.00 96.50 84 LEU A O 1
ATOM 701 N N . HIS A 1 85 ? -6.960 -4.119 69.077 1.00 96.19 85 HIS A N 1
ATOM 702 C CA . HIS A 1 85 ? -7.278 -4.529 70.450 1.00 96.19 85 HIS A CA 1
ATOM 703 C C . HIS A 1 85 ? -6.094 -5.240 71.108 1.00 96.19 85 HIS A C 1
ATOM 705 O O . HIS A 1 85 ? -5.784 -4.982 72.270 1.00 96.19 85 HIS A O 1
ATOM 711 N N . TRP A 1 86 ? -5.391 -6.105 70.367 1.00 97.25 86 TRP A N 1
ATOM 712 C CA . TRP A 1 86 ? -4.178 -6.740 70.873 1.00 97.25 86 TRP A CA 1
ATOM 713 C C . TRP A 1 86 ? -3.121 -5.698 71.261 1.00 97.25 86 TRP A C 1
ATOM 715 O O . TRP A 1 86 ? -2.601 -5.747 72.376 1.00 97.25 86 TRP A O 1
ATOM 725 N N . TYR A 1 87 ? -2.834 -4.733 70.384 1.00 97.00 87 TYR A N 1
ATOM 726 C CA . TYR A 1 87 ? -1.818 -3.711 70.630 1.00 97.00 87 TYR A CA 1
ATOM 727 C C . TYR A 1 87 ? -2.110 -2.892 71.892 1.00 97.00 87 TYR A C 1
ATOM 729 O O . TYR A 1 87 ? -1.251 -2.795 72.772 1.00 97.00 87 TYR A O 1
ATOM 737 N N . PHE A 1 88 ? -3.324 -2.351 72.018 1.00 95.94 88 PHE A N 1
ATOM 738 C CA . PHE A 1 88 ? -3.685 -1.538 73.180 1.00 95.94 88 PHE A CA 1
ATOM 739 C C . PHE A 1 88 ? -3.765 -2.363 74.469 1.00 95.94 88 PHE A C 1
ATOM 741 O O . PHE A 1 88 ? -3.342 -1.878 75.516 1.00 95.94 88 PHE A O 1
ATOM 748 N N . SER A 1 89 ? -4.150 -3.644 74.401 1.00 95.00 89 SER A N 1
ATOM 749 C CA . SER A 1 89 ? -4.085 -4.533 75.571 1.00 95.00 89 SER A CA 1
ATOM 750 C C . SER A 1 89 ? -2.658 -4.719 76.092 1.00 95.00 89 SER A C 1
ATOM 752 O O . SER A 1 89 ? -2.429 -4.727 77.302 1.00 95.00 89 SER A O 1
ATOM 754 N N . VAL A 1 90 ? -1.676 -4.797 75.185 1.00 94.56 90 VAL A N 1
ATOM 755 C CA . VAL A 1 90 ? -0.255 -4.856 75.540 1.00 94.56 90 VAL A CA 1
ATOM 756 C C . VAL A 1 90 ? 0.214 -3.518 76.097 1.00 94.56 90 VAL A C 1
ATOM 758 O O . VAL A 1 90 ? 0.885 -3.506 77.128 1.00 94.56 90 VAL A O 1
ATOM 761 N N . LYS A 1 91 ? -0.145 -2.407 75.442 1.00 94.00 91 LYS A N 1
ATOM 762 C CA . LYS A 1 91 ? 0.259 -1.047 75.822 1.00 94.00 91 LYS A CA 1
ATOM 763 C C . LYS A 1 91 ? -0.224 -0.650 77.213 1.00 94.00 91 LYS A C 1
ATOM 765 O O . LYS A 1 91 ? 0.568 -0.173 78.023 1.00 94.00 91 LYS A O 1
ATOM 770 N N . GLU A 1 92 ? -1.503 -0.869 77.481 1.00 94.06 92 GLU A N 1
ATOM 771 C CA . GLU A 1 92 ? -2.175 -0.488 78.728 1.00 94.06 92 GLU A CA 1
ATOM 772 C C . GLU A 1 92 ? -2.111 -1.601 79.786 1.00 94.06 92 GLU A C 1
ATOM 774 O O . GLU A 1 92 ? -2.547 -1.415 80.919 1.00 94.06 92 GLU A O 1
ATOM 779 N N . ASN A 1 93 ? -1.512 -2.748 79.439 1.00 92.69 93 ASN A N 1
ATOM 780 C CA . ASN A 1 93 ? -1.357 -3.917 80.303 1.00 92.69 93 ASN A CA 1
ATOM 781 C C . ASN A 1 93 ? -2.703 -4.424 80.863 1.00 92.69 93 ASN A C 1
ATOM 783 O O . ASN A 1 93 ? -2.835 -4.709 82.056 1.00 92.69 93 ASN A O 1
ATOM 787 N N . ILE A 1 94 ? -3.695 -4.544 79.977 1.00 93.19 94 ILE A N 1
ATOM 788 C CA . ILE A 1 94 ? -5.041 -5.041 80.282 1.00 93.19 94 ILE A CA 1
ATOM 789 C C . ILE A 1 94 ? -5.182 -6.470 79.761 1.00 93.19 94 ILE A C 1
ATOM 791 O O . ILE A 1 94 ? -4.894 -6.753 78.598 1.00 93.19 94 ILE A O 1
ATOM 795 N N . ASP A 1 95 ? -5.639 -7.386 80.615 1.00 91.19 95 ASP A N 1
ATOM 796 C CA . ASP A 1 95 ? -5.832 -8.781 80.224 1.00 91.19 95 ASP A CA 1
ATOM 797 C C . ASP A 1 95 ? -7.180 -8.983 79.523 1.00 91.19 95 ASP A C 1
ATOM 799 O O . ASP A 1 95 ? -8.240 -8.932 80.144 1.00 91.19 95 ASP A O 1
ATOM 803 N N . ILE A 1 96 ? -7.124 -9.230 78.214 1.00 92.81 96 ILE A N 1
ATOM 804 C CA . ILE A 1 96 ? -8.288 -9.532 77.367 1.00 92.81 96 ILE A CA 1
ATOM 805 C C . ILE A 1 96 ? -8.189 -10.908 76.700 1.00 92.81 96 ILE A C 1
ATOM 807 O O . ILE A 1 96 ? -8.913 -11.187 75.741 1.00 92.81 96 ILE A O 1
ATOM 811 N N . LYS A 1 97 ? -7.277 -11.775 77.161 1.00 92.31 97 LYS A N 1
ATOM 812 C CA . LYS A 1 97 ? -6.939 -13.034 76.473 1.00 92.31 97 LYS A CA 1
ATOM 813 C C . LYS A 1 97 ? -8.143 -13.953 76.275 1.00 92.31 97 LYS A C 1
ATOM 815 O O . LYS A 1 97 ? -8.290 -14.538 75.201 1.00 92.31 97 LYS A O 1
ATOM 820 N N . ASP A 1 98 ? -9.028 -14.035 77.265 1.00 90.31 98 ASP A N 1
ATOM 821 C CA . ASP A 1 98 ? -10.222 -14.892 77.222 1.00 90.31 98 ASP A CA 1
ATOM 822 C C . ASP A 1 98 ? -11.240 -14.457 76.155 1.00 90.31 98 ASP A C 1
ATOM 824 O O . ASP A 1 98 ? -11.941 -15.292 75.580 1.00 90.31 98 ASP A O 1
ATOM 828 N N . VAL A 1 99 ? -11.312 -13.155 75.862 1.00 93.38 99 VAL A N 1
ATOM 829 C CA . VAL A 1 99 ? -12.217 -12.600 74.843 1.00 93.38 99 VAL A CA 1
ATOM 830 C C . VAL A 1 99 ? -11.539 -12.608 73.475 1.00 93.38 99 VAL A C 1
ATOM 832 O O . VAL A 1 99 ? -12.110 -13.087 72.498 1.00 93.38 99 VAL A O 1
ATOM 835 N N . LEU A 1 100 ? -10.289 -12.147 73.398 1.00 94.75 100 LEU A N 1
ATOM 836 C CA . LEU A 1 100 ? -9.563 -12.004 72.137 1.00 94.75 100 LEU A CA 1
ATOM 837 C C . LEU A 1 100 ? -9.187 -13.359 71.506 1.00 94.75 100 LEU A C 1
ATOM 839 O O . LEU A 1 100 ? -9.109 -13.470 70.284 1.00 94.75 100 LEU A O 1
ATOM 843 N N . SER A 1 101 ? -9.028 -14.415 72.315 1.00 93.56 101 SER A N 1
ATOM 844 C CA . SER A 1 101 ? -8.802 -15.789 71.830 1.00 93.56 101 SER A CA 1
ATOM 845 C C . SER A 1 101 ? -9.996 -16.399 71.083 1.00 93.56 101 SER A C 1
ATOM 847 O O . SER A 1 101 ? -9.852 -17.455 70.465 1.00 93.56 101 SER A O 1
ATOM 849 N N . ARG A 1 102 ? -11.159 -15.734 71.090 1.00 95.56 102 ARG A N 1
ATOM 850 C CA . ARG A 1 102 ? -12.342 -16.132 70.313 1.00 95.56 102 ARG A CA 1
ATOM 851 C C . ARG A 1 102 ? -12.240 -15.767 68.829 1.00 95.56 102 ARG A C 1
ATOM 853 O O . ARG A 1 102 ? -13.092 -16.195 68.058 1.00 95.56 102 ARG A O 1
ATOM 860 N N . PHE A 1 103 ? -11.219 -15.010 68.421 1.00 96.31 103 PHE A N 1
ATOM 861 C CA . PHE A 1 103 ? -10.906 -14.719 67.020 1.00 96.31 103 PHE A CA 1
ATOM 862 C C . PHE A 1 103 ? -9.872 -15.712 66.464 1.00 96.31 103 PHE A C 1
ATOM 864 O O . PHE A 1 103 ? -8.800 -15.894 67.044 1.00 96.31 103 PHE A O 1
ATOM 871 N N . SER A 1 104 ? -10.167 -16.348 65.327 1.00 93.81 104 SER A N 1
ATOM 872 C CA . SER A 1 104 ? -9.325 -17.394 64.737 1.00 93.81 104 SER A CA 1
ATOM 873 C C . SER A 1 104 ? -9.461 -17.492 63.208 1.00 93.81 104 SER A C 1
ATOM 875 O O . SER A 1 104 ? -10.351 -16.903 62.599 1.00 93.81 104 SER A O 1
ATOM 877 N N . TYR A 1 105 ? -8.579 -18.277 62.584 1.00 92.00 105 TYR A N 1
ATOM 878 C CA . TYR A 1 105 ? -8.629 -18.676 61.171 1.00 92.00 105 TYR A CA 1
ATOM 879 C C . TYR A 1 105 ? -8.905 -20.182 61.074 1.00 92.00 105 TYR A C 1
ATOM 881 O O . TYR A 1 105 ? -8.378 -20.951 61.876 1.00 92.00 105 TYR A O 1
ATOM 889 N N . GLU A 1 106 ? -9.688 -20.629 60.090 1.00 85.50 106 GLU A N 1
ATOM 890 C CA . GLU A 1 106 ? -10.087 -22.042 59.985 1.00 85.50 106 GLU A CA 1
ATOM 891 C C . GLU A 1 106 ? -8.951 -22.953 59.477 1.00 85.50 106 GLU A C 1
ATOM 893 O O . GLU A 1 106 ? -8.390 -23.764 60.223 1.00 85.50 106 GLU A O 1
ATOM 898 N N . THR A 1 107 ? -8.575 -22.808 58.202 1.00 78.50 107 THR A N 1
ATOM 899 C CA . THR A 1 107 ? -7.646 -23.717 57.498 1.00 78.50 107 THR A CA 1
ATOM 900 C C . THR A 1 107 ? -6.279 -23.123 57.211 1.00 78.50 107 THR A C 1
ATOM 902 O O . THR A 1 107 ? -5.355 -23.849 56.842 1.00 78.50 107 THR A O 1
ATOM 905 N N . ARG A 1 108 ? -6.100 -21.819 57.432 1.00 82.50 108 ARG A N 1
ATOM 906 C CA . ARG A 1 108 ? -4.808 -21.151 57.286 1.00 82.50 108 ARG A CA 1
ATOM 907 C C . ARG A 1 108 ? -3.975 -21.348 58.551 1.00 82.50 108 ARG A C 1
ATOM 909 O O . ARG A 1 108 ? -3.947 -20.492 59.431 1.00 82.50 108 ARG A O 1
ATOM 916 N N . ILE A 1 109 ? -3.355 -22.527 58.652 1.00 86.75 109 ILE A N 1
ATOM 917 C CA . ILE A 1 109 ? -2.694 -23.030 59.869 1.00 86.75 109 ILE A CA 1
ATOM 918 C C . ILE A 1 109 ? -1.704 -22.007 60.439 1.00 86.75 109 ILE A C 1
ATOM 920 O O . ILE A 1 109 ? -1.757 -21.727 61.631 1.00 86.75 109 ILE A O 1
ATOM 924 N N . SER A 1 110 ? -0.861 -21.396 59.601 1.00 92.56 110 SER A N 1
ATOM 925 C CA . SER A 1 110 ? 0.128 -20.407 60.044 1.00 92.56 110 SER A CA 1
ATOM 926 C C . SER A 1 110 ? -0.518 -19.161 60.655 1.00 92.56 110 SER A C 1
ATOM 928 O O . SER A 1 110 ? -0.148 -18.783 61.761 1.00 92.56 110 SER A O 1
ATOM 930 N N . ALA A 1 111 ? -1.522 -18.564 60.001 1.00 92.25 111 ALA A N 1
ATOM 931 C CA . ALA A 1 111 ? -2.260 -17.419 60.546 1.00 92.25 111 ALA A CA 1
ATOM 932 C C . ALA A 1 111 ? -3.024 -17.767 61.835 1.00 92.25 111 ALA A C 1
ATOM 934 O O . ALA A 1 111 ? -2.957 -17.027 62.814 1.00 92.25 111 ALA A O 1
ATOM 935 N N . ARG A 1 112 ? -3.694 -18.926 61.871 1.00 93.94 112 ARG A N 1
ATOM 936 C CA . ARG A 1 112 ? -4.403 -19.426 63.058 1.00 93.94 112 ARG A CA 1
ATOM 937 C C . ARG A 1 112 ? -3.466 -19.589 64.251 1.00 93.94 112 ARG A C 1
ATOM 939 O O . ARG A 1 112 ? -3.767 -19.151 65.363 1.00 93.94 112 ARG A O 1
ATOM 946 N N . ASP A 1 113 ? -2.346 -20.265 64.029 1.00 94.50 113 ASP A N 1
ATOM 947 C CA . ASP A 1 113 ? -1.395 -20.598 65.081 1.00 94.50 113 ASP A CA 1
ATOM 948 C C . ASP A 1 113 ? -0.644 -19.343 65.543 1.00 94.50 113 ASP A C 1
ATOM 950 O O . ASP A 1 113 ? -0.455 -19.175 66.748 1.00 94.50 113 ASP A O 1
ATOM 954 N N . PHE A 1 114 ? -0.335 -18.420 64.624 1.00 96.25 114 PHE A N 1
ATOM 955 C CA . PHE A 1 114 ? 0.212 -17.103 64.939 1.00 96.25 114 PHE A CA 1
ATOM 956 C C . PHE A 1 114 ? -0.742 -16.270 65.802 1.00 96.25 114 PHE A C 1
ATOM 958 O O . PHE A 1 114 ? -0.343 -15.871 66.891 1.00 96.25 114 PHE A O 1
ATOM 965 N N . CYS A 1 115 ? -2.000 -16.051 65.388 1.00 96.06 115 CYS A N 1
ATOM 966 C CA . CYS A 1 115 ? -2.975 -15.261 66.159 1.00 96.06 115 CYS A CA 1
ATOM 967 C C . CYS A 1 115 ? -3.159 -15.813 67.579 1.00 96.06 115 CYS A C 1
ATOM 969 O O . CYS A 1 115 ? -3.135 -15.066 68.556 1.00 96.06 115 CYS A O 1
ATOM 971 N N . ARG A 1 116 ? -3.270 -17.137 67.713 1.00 94.88 116 ARG A N 1
ATOM 972 C CA . ARG A 1 116 ? -3.367 -17.801 69.017 1.00 94.88 116 ARG A CA 1
ATOM 973 C C . ARG A 1 116 ? -2.110 -17.604 69.863 1.00 94.88 116 ARG A C 1
ATOM 975 O O . ARG A 1 116 ? -2.212 -17.295 71.049 1.00 94.88 116 ARG A O 1
ATOM 982 N N . ALA A 1 117 ? -0.927 -17.785 69.281 1.00 95.31 117 ALA A N 1
ATOM 983 C CA . ALA A 1 117 ? 0.326 -17.619 70.007 1.00 95.31 117 ALA A CA 1
ATOM 984 C C . ALA A 1 117 ? 0.566 -16.156 70.419 1.00 95.31 117 ALA A C 1
ATOM 986 O O . ALA A 1 117 ? 1.028 -15.925 71.538 1.00 95.31 117 ALA A O 1
ATOM 987 N N . LEU A 1 118 ? 0.174 -15.206 69.563 1.00 95.75 118 LEU A N 1
ATOM 988 C CA . LEU A 1 118 ? 0.239 -13.760 69.771 1.00 95.75 118 LEU A CA 1
ATOM 989 C C . LEU A 1 118 ? -0.574 -13.319 70.997 1.00 95.75 118 LEU A C 1
ATOM 991 O O . LEU A 1 118 ? -0.069 -12.552 71.811 1.00 95.75 118 LEU A O 1
ATOM 995 N N . VAL A 1 119 ? -1.794 -13.843 71.166 1.00 95.19 119 VAL A N 1
ATOM 996 C CA . VAL A 1 119 ? -2.661 -13.538 72.322 1.00 95.19 119 VAL A CA 1
ATOM 997 C C . VAL A 1 119 ? -2.157 -14.207 73.604 1.00 95.19 119 VAL A C 1
ATOM 999 O O . VAL A 1 119 ? -2.105 -13.587 74.665 1.00 95.19 119 VAL A O 1
ATOM 1002 N N . LEU A 1 120 ? -1.766 -15.484 73.536 1.00 93.06 120 LEU A N 1
ATOM 1003 C CA . LEU A 1 120 ? -1.372 -16.238 74.732 1.00 93.06 120 LEU A CA 1
ATOM 1004 C C . LEU A 1 120 ? -0.033 -15.763 75.314 1.00 93.06 120 LEU A C 1
ATOM 1006 O O . LEU A 1 120 ? 0.133 -15.737 76.538 1.00 93.06 120 LEU A O 1
ATOM 1010 N N . ASN A 1 121 ? 0.900 -15.357 74.448 1.00 92.31 121 ASN A N 1
ATOM 1011 C CA . ASN A 1 121 ? 2.293 -15.077 74.795 1.00 92.31 121 ASN A CA 1
ATOM 1012 C C . ASN A 1 121 ? 2.708 -13.623 74.505 1.00 92.31 121 ASN A C 1
ATOM 1014 O O . ASN A 1 121 ? 3.840 -13.379 74.065 1.00 92.31 121 ASN A O 1
ATOM 1018 N N . SER A 1 122 ? 1.806 -12.667 74.745 1.00 90.00 122 SER A N 1
ATOM 1019 C CA . SER A 1 122 ? 2.068 -11.240 74.540 1.00 90.00 122 SER A CA 1
ATOM 1020 C C . SER A 1 122 ? 3.323 -10.755 75.293 1.00 90.00 122 SER A C 1
ATOM 1022 O O . SER A 1 122 ? 3.502 -11.102 76.466 1.00 90.00 122 SER A O 1
ATOM 1024 N N . PRO A 1 123 ? 4.199 -9.952 74.657 1.00 91.25 123 PRO A N 1
ATOM 1025 C CA . PRO A 1 123 ? 5.295 -9.276 75.347 1.00 91.25 123 PRO A CA 1
ATOM 1026 C C . PRO A 1 123 ? 4.762 -8.205 76.310 1.00 91.25 123 PRO A C 1
ATOM 1028 O O . PRO A 1 123 ? 3.628 -7.754 76.177 1.00 91.25 123 PRO A O 1
ATOM 1031 N N . SER A 1 124 ? 5.590 -7.755 77.256 1.00 90.25 124 SER A N 1
ATOM 1032 C CA . SER A 1 124 ? 5.274 -6.541 78.021 1.00 90.25 124 SER A CA 1
ATOM 1033 C C . SER A 1 124 ? 5.498 -5.300 77.157 1.00 90.25 124 SER A C 1
ATOM 1035 O O . SER A 1 124 ? 6.420 -5.287 76.338 1.00 90.25 124 SER A O 1
ATOM 1037 N N . PHE A 1 125 ? 4.737 -4.221 77.378 1.00 91.12 125 PHE A N 1
ATOM 1038 C CA . PHE A 1 125 ? 4.920 -2.984 76.606 1.00 91.12 125 PHE A CA 1
ATOM 1039 C C . PHE A 1 125 ? 6.359 -2.447 76.666 1.00 91.12 125 PHE A C 1
ATOM 1041 O O . PHE A 1 125 ? 6.904 -1.984 75.673 1.00 91.12 125 PHE A O 1
ATOM 1048 N N . SER A 1 126 ? 7.033 -2.602 77.809 1.00 88.81 126 SER A N 1
ATOM 1049 C CA . SER A 1 126 ? 8.443 -2.224 77.978 1.00 88.81 126 SER A CA 1
ATOM 1050 C C . SER A 1 126 ? 9.415 -2.918 77.017 1.00 88.81 126 SER A C 1
ATOM 1052 O O . SER A 1 126 ? 10.485 -2.376 76.766 1.00 88.81 126 SER A O 1
ATOM 1054 N N . GLN A 1 127 ? 9.071 -4.101 76.496 1.00 86.44 127 GLN A N 1
ATOM 1055 C CA . GLN A 1 127 ? 9.892 -4.835 75.528 1.00 86.44 127 GLN A CA 1
ATOM 1056 C C . GLN A 1 127 ? 9.692 -4.348 74.094 1.00 86.44 127 GLN A C 1
ATOM 1058 O O . GLN A 1 127 ? 10.576 -4.554 73.273 1.00 86.44 127 GLN A O 1
ATOM 1063 N N . VAL A 1 128 ? 8.534 -3.757 73.794 1.00 88.56 128 VAL A N 1
ATOM 1064 C CA . VAL A 1 128 ? 8.209 -3.235 72.459 1.00 88.56 128 VAL A CA 1
ATOM 1065 C C . VAL A 1 128 ? 8.406 -1.727 72.359 1.00 88.56 128 VAL A C 1
ATOM 1067 O O . VAL A 1 128 ? 8.566 -1.223 71.260 1.00 88.56 128 VAL A O 1
ATOM 1070 N N . LYS A 1 129 ? 8.468 -1.011 73.490 1.00 84.75 129 LYS A N 1
ATOM 1071 C CA . LYS A 1 129 ? 8.687 0.437 73.537 1.00 84.75 129 LYS A CA 1
ATOM 1072 C C . LYS A 1 129 ? 9.917 0.829 72.708 1.00 84.75 129 LYS A C 1
ATOM 1074 O O . LYS A 1 129 ? 11.025 0.346 72.965 1.00 84.75 129 LYS A O 1
ATOM 1079 N N . SER A 1 130 ? 9.707 1.705 71.731 1.00 83.50 130 SER A N 1
ATOM 1080 C CA . SER A 1 130 ? 10.713 2.242 70.810 1.00 83.50 130 SER A CA 1
ATOM 1081 C C . SER A 1 130 ? 11.411 1.205 69.915 1.00 83.50 130 SER A C 1
ATOM 1083 O O . SER A 1 130 ? 12.495 1.474 69.396 1.00 83.50 130 SER A O 1
ATOM 1085 N N . HIS A 1 131 ? 10.804 0.030 69.724 1.00 89.12 131 HIS A N 1
ATOM 1086 C CA . HIS A 1 131 ? 11.260 -1.019 68.808 1.00 89.12 131 HIS A CA 1
ATOM 1087 C C . HIS A 1 131 ? 10.119 -1.417 67.872 1.00 89.12 131 HIS A C 1
ATOM 1089 O O . HIS A 1 131 ? 8.947 -1.314 68.222 1.00 89.12 131 HIS A O 1
ATOM 1095 N N . LYS A 1 132 ? 10.439 -1.935 66.683 1.00 91.62 132 LYS A N 1
ATOM 1096 C CA . LYS A 1 132 ? 9.406 -2.536 65.835 1.00 91.62 132 LYS A CA 1
ATOM 1097 C C . LYS A 1 132 ? 8.812 -3.756 66.527 1.00 91.62 132 LYS A C 1
ATOM 1099 O O . LYS A 1 132 ? 9.543 -4.613 67.031 1.00 91.62 132 LYS A O 1
ATOM 1104 N N . ILE A 1 133 ? 7.485 -3.856 66.521 1.00 94.56 133 ILE A N 1
ATOM 1105 C CA . ILE A 1 133 ? 6.783 -4.996 67.112 1.00 94.56 133 ILE A CA 1
ATOM 1106 C C . ILE A 1 133 ? 7.186 -6.273 66.385 1.00 94.56 133 ILE A C 1
ATOM 1108 O O . ILE A 1 133 ? 7.431 -7.295 67.026 1.00 94.56 133 ILE A O 1
ATOM 1112 N N . SER A 1 134 ? 7.287 -6.216 65.060 1.00 95.69 134 SER A N 1
ATOM 1113 C CA . SER A 1 134 ? 7.653 -7.362 64.241 1.00 95.69 134 SER A CA 1
ATOM 1114 C C . SER A 1 134 ? 9.018 -7.944 64.617 1.00 95.69 134 SER A C 1
ATOM 1116 O O . SER A 1 134 ? 9.134 -9.168 64.699 1.00 95.69 134 SER A O 1
ATOM 1118 N N . ASP A 1 135 ? 10.018 -7.110 64.907 1.00 94.69 135 ASP A N 1
ATOM 1119 C CA . ASP A 1 135 ? 11.352 -7.548 65.336 1.00 94.69 135 ASP A CA 1
ATOM 1120 C C . ASP A 1 135 ? 11.281 -8.237 66.710 1.00 94.69 135 ASP A C 1
ATOM 1122 O O . ASP A 1 135 ? 11.746 -9.365 66.879 1.00 94.69 135 ASP A O 1
ATOM 1126 N N . VAL A 1 136 ? 10.591 -7.619 67.677 1.00 94.94 136 VAL A N 1
ATOM 1127 C CA . VAL A 1 136 ? 10.447 -8.162 69.041 1.00 94.94 136 VAL A CA 1
ATOM 1128 C C . VAL A 1 136 ? 9.686 -9.487 69.060 1.00 94.94 136 VAL A C 1
ATOM 1130 O O . VAL A 1 136 ? 10.011 -10.377 69.852 1.00 94.94 136 VAL A O 1
ATOM 1133 N N . LEU A 1 137 ? 8.656 -9.628 68.221 1.00 95.19 137 LEU A N 1
ATOM 1134 C CA . LEU A 1 137 ? 7.884 -10.864 68.102 1.00 95.19 137 LEU A CA 1
ATOM 1135 C C . LEU A 1 137 ? 8.713 -11.985 67.468 1.00 95.19 137 LEU A C 1
ATOM 1137 O O . LEU A 1 137 ? 8.670 -13.108 67.966 1.00 95.19 137 LEU A O 1
ATOM 1141 N N . GLN A 1 138 ? 9.493 -11.684 66.425 1.00 94.50 138 GLN A N 1
ATOM 1142 C CA . GLN A 1 138 ? 10.344 -12.664 65.740 1.00 94.50 138 GLN A CA 1
ATOM 1143 C C . GLN A 1 138 ? 11.444 -13.244 66.642 1.00 94.50 138 GLN A C 1
ATOM 1145 O O . GLN A 1 138 ? 11.857 -14.384 66.441 1.00 94.50 138 GLN A O 1
ATOM 1150 N N . GLU A 1 139 ? 11.875 -12.512 67.671 1.00 92.88 139 GLU A N 1
ATOM 1151 C CA . GLU A 1 139 ? 12.844 -12.995 68.663 1.00 92.88 139 GLU A CA 1
ATOM 1152 C C . GLU A 1 139 ? 12.229 -13.889 69.761 1.00 92.88 139 GLU A C 1
ATOM 1154 O O . GLU A 1 139 ? 12.951 -14.495 70.564 1.00 92.88 139 GLU A O 1
ATOM 1159 N N . LYS A 1 140 ? 10.894 -13.997 69.851 1.00 92.81 140 LYS A N 1
ATOM 1160 C CA . LYS A 1 140 ? 10.252 -14.812 70.892 1.00 92.81 140 LYS A CA 1
ATOM 1161 C C . LYS A 1 140 ? 10.382 -16.302 70.591 1.00 92.81 140 LYS A C 1
ATOM 1163 O O . LYS A 1 140 ? 10.123 -16.764 69.490 1.00 92.81 140 LYS A O 1
ATOM 1168 N N . LYS A 1 141 ? 10.641 -17.099 71.636 1.00 92.44 141 LYS A N 1
ATOM 1169 C CA . LYS A 1 141 ? 10.764 -18.570 71.540 1.00 92.44 141 LYS A CA 1
ATOM 1170 C C . LYS A 1 141 ? 9.537 -19.276 70.950 1.00 92.44 141 LYS A C 1
ATOM 1172 O O . LYS A 1 141 ? 9.673 -20.381 70.439 1.00 92.44 141 LYS A O 1
ATOM 1177 N N . TRP A 1 142 ? 8.349 -18.686 71.084 1.00 94.62 142 TRP A N 1
ATOM 1178 C CA . TRP A 1 142 ? 7.105 -19.242 70.546 1.00 94.62 142 TRP A CA 1
ATOM 1179 C C . TRP A 1 142 ? 6.892 -18.906 69.065 1.00 94.62 142 TRP A C 1
ATOM 1181 O O . TRP A 1 142 ? 6.037 -19.523 68.430 1.00 94.62 142 TRP A O 1
ATOM 1191 N N . PHE A 1 143 ? 7.639 -17.944 68.517 1.00 95.81 143 PHE A N 1
ATOM 1192 C CA . PHE A 1 143 ? 7.493 -17.507 67.138 1.00 95.81 143 PHE A CA 1
ATOM 1193 C C . PHE A 1 143 ? 8.122 -18.524 66.185 1.00 95.81 143 PHE A C 1
ATOM 1195 O O . PHE A 1 143 ? 9.283 -18.908 66.331 1.00 95.81 143 PHE A O 1
ATOM 1202 N N . GLN A 1 144 ? 7.360 -18.969 65.186 1.00 94.12 144 GLN A N 1
ATOM 1203 C CA . GLN A 1 144 ? 7.858 -19.896 64.173 1.00 94.12 144 GLN A CA 1
ATOM 1204 C C . GLN A 1 144 ? 8.236 -19.127 62.907 1.00 94.12 144 GLN A C 1
ATOM 1206 O O . GLN A 1 144 ? 7.373 -18.567 62.238 1.00 94.12 144 GLN A O 1
ATOM 1211 N N . HIS A 1 145 ? 9.513 -19.161 62.512 1.00 91.38 145 HIS A N 1
ATOM 1212 C CA . HIS A 1 145 ? 9.988 -18.457 61.309 1.00 91.38 145 HIS A CA 1
ATOM 1213 C C . HIS A 1 145 ? 9.251 -18.847 60.016 1.00 91.38 145 HIS A C 1
ATOM 1215 O O . HIS A 1 145 ? 9.158 -18.034 59.101 1.00 91.38 145 HIS A O 1
ATOM 1221 N N . GLN A 1 146 ? 8.686 -20.057 59.936 1.00 91.38 146 GLN A N 1
ATOM 1222 C CA . GLN A 1 146 ? 7.881 -20.492 58.788 1.00 91.38 146 GLN A CA 1
ATOM 1223 C C . GLN A 1 146 ? 6.631 -19.624 58.577 1.00 91.38 146 GLN A C 1
ATOM 1225 O O . GLN A 1 146 ? 6.169 -19.502 57.448 1.00 91.38 146 GLN A O 1
ATOM 1230 N N . TRP A 1 147 ? 6.109 -18.972 59.622 1.00 95.19 147 TRP A N 1
ATOM 1231 C CA . TRP A 1 147 ? 4.961 -18.076 59.490 1.00 95.19 147 TRP A CA 1
ATOM 1232 C C . TRP A 1 147 ? 5.247 -16.852 58.616 1.00 95.19 147 TRP A C 1
ATOM 1234 O O . TRP A 1 147 ? 4.321 -16.326 58.015 1.00 95.19 147 TRP A O 1
ATOM 1244 N N . LEU A 1 148 ? 6.511 -16.442 58.459 1.00 91.44 148 LEU A N 1
ATOM 1245 C CA . LEU A 1 148 ? 6.886 -15.348 57.552 1.00 91.44 148 LEU A CA 1
ATOM 1246 C C . LEU A 1 148 ? 6.620 -15.675 56.075 1.00 91.44 148 LEU A C 1
ATOM 1248 O O . LEU A 1 148 ? 6.569 -14.767 55.251 1.00 91.44 148 LEU A O 1
ATOM 1252 N N . GLN A 1 149 ? 6.448 -16.957 55.736 1.00 90.50 149 GLN A N 1
ATOM 1253 C CA . GLN A 1 149 ? 6.064 -17.391 54.392 1.00 90.50 149 GLN A CA 1
ATOM 1254 C C . GLN A 1 149 ? 4.557 -17.267 54.143 1.00 90.50 149 GLN A C 1
ATOM 1256 O O . GLN A 1 149 ? 4.135 -17.379 52.996 1.00 90.50 149 GLN A O 1
ATOM 1261 N N . ASP A 1 150 ? 3.745 -17.047 55.184 1.00 91.19 150 ASP A N 1
ATOM 1262 C CA . ASP A 1 150 ? 2.317 -16.786 55.038 1.00 91.19 150 ASP A CA 1
ATOM 1263 C C . ASP A 1 150 ? 2.083 -15.279 54.803 1.00 91.19 150 ASP A C 1
ATOM 1265 O O . ASP A 1 150 ? 2.323 -14.476 55.713 1.00 91.19 150 ASP A O 1
ATOM 1269 N N . PRO A 1 151 ? 1.563 -14.874 53.626 1.00 91.06 151 PRO A N 1
ATOM 1270 C CA . PRO A 1 151 ? 1.273 -13.474 53.326 1.00 91.06 151 PRO A CA 1
ATOM 1271 C C . PRO A 1 151 ? 0.378 -12.778 54.360 1.00 91.06 151 PRO A C 1
ATOM 1273 O O . PRO A 1 151 ? 0.551 -11.586 54.605 1.00 91.06 151 PRO A O 1
ATOM 1276 N N . THR A 1 152 ? -0.552 -13.501 54.997 1.00 93.06 152 THR A N 1
ATOM 1277 C CA . THR A 1 152 ? -1.423 -12.937 56.038 1.00 93.06 152 THR A CA 1
ATOM 1278 C C . THR A 1 152 ? -0.636 -12.590 57.293 1.00 93.06 152 THR A C 1
ATOM 1280 O O . THR A 1 152 ? -0.793 -11.490 57.814 1.00 93.06 152 THR A O 1
ATOM 1283 N N . VAL A 1 153 ? 0.232 -13.491 57.767 1.00 95.31 153 VAL A N 1
ATOM 1284 C CA . VAL A 1 153 ? 1.050 -13.225 58.962 1.00 95.31 153 VAL A CA 1
ATOM 1285 C C . VAL A 1 153 ? 2.038 -12.101 58.680 1.00 95.31 153 VAL A C 1
ATOM 1287 O O . VAL A 1 153 ? 2.185 -11.199 59.500 1.00 95.31 153 VAL A O 1
ATOM 1290 N N . HIS A 1 154 ? 2.659 -12.103 57.500 1.00 94.62 154 HIS A N 1
ATOM 1291 C CA . HIS A 1 154 ? 3.546 -11.018 57.095 1.00 94.62 154 HIS A CA 1
ATOM 1292 C C . HIS A 1 154 ? 2.826 -9.658 57.112 1.00 94.62 154 HIS A C 1
ATOM 1294 O O . HIS A 1 154 ? 3.314 -8.709 57.721 1.00 94.62 154 HIS A O 1
ATOM 1300 N N . ALA A 1 155 ? 1.625 -9.579 56.533 1.00 95.06 155 ALA A N 1
ATOM 1301 C CA . ALA A 1 155 ? 0.824 -8.360 56.542 1.00 95.06 155 ALA A CA 1
ATOM 1302 C C . ALA A 1 155 ? 0.351 -7.956 57.955 1.00 95.06 155 ALA A C 1
ATOM 1304 O O . ALA A 1 155 ? 0.281 -6.766 58.260 1.00 95.06 155 ALA A O 1
ATOM 1305 N N . MET A 1 156 ? 0.055 -8.910 58.845 1.00 97.44 156 MET A N 1
ATOM 1306 C CA . MET A 1 156 ? -0.265 -8.605 60.247 1.00 97.44 156 MET A CA 1
ATOM 1307 C C . MET A 1 156 ? 0.920 -7.952 60.967 1.00 97.44 156 MET A C 1
ATOM 1309 O O . MET A 1 156 ? 0.718 -6.985 61.694 1.00 97.44 156 MET A O 1
ATOM 1313 N N . LEU A 1 157 ? 2.147 -8.439 60.746 1.00 97.25 157 LEU A N 1
ATOM 1314 C CA . LEU A 1 157 ? 3.359 -7.861 61.340 1.00 97.25 157 LEU A CA 1
ATOM 1315 C C . LEU A 1 157 ? 3.601 -6.425 60.858 1.00 97.25 157 LEU A C 1
ATOM 1317 O O . LEU A 1 157 ? 3.869 -5.552 61.677 1.00 97.25 157 LEU A O 1
ATOM 1321 N N . VAL A 1 158 ? 3.437 -6.170 59.556 1.00 96.75 158 VAL A N 1
ATOM 1322 C CA . VAL A 1 158 ? 3.536 -4.815 58.983 1.00 96.75 158 VAL A CA 1
ATOM 1323 C C . VAL A 1 158 ? 2.476 -3.888 59.579 1.00 96.75 158 VAL A C 1
ATOM 1325 O O . VAL A 1 158 ? 2.783 -2.766 59.969 1.00 96.75 158 VAL A O 1
ATOM 1328 N N . MET A 1 159 ? 1.229 -4.355 59.689 1.00 97.38 159 MET A N 1
ATOM 1329 C CA . MET A 1 159 ? 0.158 -3.569 60.304 1.00 97.38 159 MET A CA 1
ATOM 1330 C C . MET A 1 159 ? 0.456 -3.252 61.774 1.00 97.38 159 MET A C 1
ATOM 1332 O O . MET A 1 159 ? 0.226 -2.128 62.201 1.00 97.38 159 MET A O 1
ATOM 1336 N N . LEU A 1 160 ? 0.974 -4.212 62.545 1.00 97.56 160 LEU A N 1
ATOM 1337 C CA . LEU A 1 160 ? 1.353 -3.991 63.944 1.00 97.56 160 LEU A CA 1
ATOM 1338 C C . LEU A 1 160 ? 2.474 -2.958 64.090 1.00 97.56 160 LEU A C 1
ATOM 1340 O O . LEU A 1 160 ? 2.413 -2.138 65.002 1.00 97.56 160 LEU A O 1
ATOM 1344 N N . ASP A 1 161 ? 3.466 -2.969 63.199 1.00 96.88 161 ASP A N 1
ATOM 1345 C CA . ASP A 1 161 ? 4.528 -1.958 63.191 1.00 96.88 161 ASP A CA 1
ATOM 1346 C C . ASP A 1 161 ? 3.980 -0.551 62.923 1.00 96.88 161 ASP A C 1
ATOM 1348 O O . ASP A 1 161 ? 4.378 0.403 63.595 1.00 96.88 161 ASP A O 1
ATOM 1352 N N . ASP A 1 162 ? 3.040 -0.413 61.986 1.00 96.56 162 ASP A N 1
ATOM 1353 C CA . ASP A 1 162 ? 2.446 0.886 61.654 1.00 96.56 162 ASP A CA 1
ATOM 1354 C C . ASP A 1 162 ? 1.458 1.359 62.739 1.00 96.56 162 ASP A C 1
ATOM 1356 O O . ASP A 1 162 ? 1.475 2.533 63.103 1.00 96.56 162 ASP A O 1
ATOM 1360 N N . ILE A 1 163 ? 0.681 0.449 63.346 1.00 97.06 163 ILE A N 1
ATOM 1361 C CA . ILE A 1 163 ? -0.124 0.723 64.555 1.00 97.06 163 ILE A CA 1
ATOM 1362 C C . ILE A 1 163 ? 0.781 1.227 65.687 1.00 97.06 163 ILE A C 1
ATOM 1364 O O . ILE A 1 163 ? 0.455 2.215 66.342 1.00 97.06 163 ILE A O 1
ATOM 1368 N N . HIS A 1 164 ? 1.922 0.569 65.926 1.00 96.25 164 HIS A N 1
ATOM 1369 C CA . HIS A 1 164 ? 2.860 0.995 66.961 1.00 96.25 164 HIS A CA 1
ATOM 1370 C C . HIS A 1 164 ? 3.424 2.379 66.667 1.00 96.25 164 HIS A C 1
ATOM 1372 O O . HIS A 1 164 ? 3.374 3.250 67.528 1.00 96.25 164 HIS A O 1
ATOM 1378 N N . THR A 1 165 ? 3.893 2.595 65.439 1.00 95.00 165 THR A N 1
ATOM 1379 C CA . THR A 1 165 ? 4.463 3.874 65.002 1.00 95.00 165 THR A CA 1
ATOM 1380 C C . THR A 1 165 ? 3.467 5.021 65.176 1.00 95.00 165 THR A C 1
ATOM 1382 O O . THR A 1 165 ? 3.855 6.091 65.636 1.00 95.00 165 THR A O 1
ATOM 1385 N N . GLN A 1 166 ? 2.188 4.794 64.856 1.00 94.81 166 GLN A N 1
ATOM 1386 C CA . GLN A 1 166 ? 1.144 5.811 64.986 1.00 94.81 166 GLN A CA 1
ATOM 1387 C C . GLN A 1 166 ? 0.747 6.062 66.447 1.00 94.81 166 GLN A C 1
ATOM 1389 O O . GLN A 1 166 ? 0.591 7.207 66.861 1.00 94.81 166 GLN A O 1
ATOM 1394 N N . TYR A 1 167 ? 0.564 5.001 67.239 1.00 95.19 167 TYR A N 1
ATOM 1395 C CA . TYR A 1 167 ? -0.096 5.099 68.543 1.00 95.19 167 TYR A CA 1
ATOM 1396 C C . TYR A 1 167 ? 0.830 4.922 69.746 1.00 95.19 167 TYR A C 1
ATOM 1398 O O . TYR A 1 167 ? 0.332 4.896 70.868 1.00 95.19 167 TYR A O 1
ATOM 1406 N N . GLU A 1 168 ? 2.147 4.757 69.597 1.00 93.12 168 GLU A N 1
ATOM 1407 C CA . GLU A 1 168 ? 3.076 4.627 70.737 1.00 93.12 168 GLU A CA 1
ATOM 1408 C C . GLU A 1 168 ? 2.955 5.817 71.702 1.00 93.12 168 GLU A C 1
ATOM 1410 O O . GLU A 1 168 ? 2.804 5.614 72.910 1.00 93.12 168 GLU A O 1
ATOM 1415 N N . SER A 1 169 ? 2.930 7.040 71.171 1.00 90.12 169 SER A N 1
ATOM 1416 C CA . SER A 1 169 ? 2.873 8.296 71.933 1.00 90.12 169 SER A CA 1
ATOM 1417 C C . SER A 1 169 ? 1.476 8.692 72.425 1.00 90.12 169 SER A C 1
ATOM 1419 O O . SER A 1 169 ? 1.357 9.683 73.137 1.00 90.12 169 SER A O 1
ATOM 1421 N N . LEU A 1 170 ? 0.421 7.948 72.072 1.00 90.81 170 LEU A N 1
ATOM 1422 C CA . LEU A 1 170 ? -0.958 8.287 72.443 1.00 90.81 170 LEU A CA 1
ATOM 1423 C C . LEU A 1 170 ? -1.226 8.035 73.942 1.00 90.81 170 LEU A C 1
ATOM 1425 O O . LEU A 1 170 ? -1.197 6.888 74.379 1.00 90.81 170 LEU A O 1
ATOM 1429 N N . GLU A 1 171 ? -1.503 9.065 74.741 1.00 86.62 171 GLU A N 1
ATOM 1430 C CA . GLU A 1 171 ? -1.637 8.950 76.212 1.00 86.62 171 GLU A CA 1
ATOM 1431 C C . GLU A 1 171 ? -3.089 8.764 76.716 1.00 86.62 171 GLU A C 1
ATOM 1433 O O . GLU A 1 171 ? -3.388 9.043 77.875 1.00 86.62 171 GLU A O 1
ATOM 1438 N N . ILE A 1 172 ? -3.999 8.289 75.860 1.00 88.31 172 ILE A N 1
ATOM 1439 C CA . ILE A 1 172 ? -5.420 8.053 76.185 1.00 88.31 172 ILE A CA 1
ATOM 1440 C C . ILE A 1 172 ? -5.636 6.586 76.607 1.00 88.31 172 ILE A C 1
ATOM 1442 O O . ILE A 1 172 ? -4.969 5.694 76.085 1.00 88.31 172 ILE A O 1
ATOM 1446 N N . GLU A 1 173 ? -6.581 6.335 77.523 1.00 89.00 173 GLU A N 1
ATOM 1447 C CA . GLU A 1 173 ? -7.054 4.989 77.905 1.00 89.00 173 GLU A CA 1
ATOM 1448 C C . GLU A 1 173 ? -7.956 4.396 76.804 1.00 89.00 173 GLU A C 1
ATOM 1450 O O . GLU A 1 173 ? -9.187 4.423 76.874 1.00 89.00 173 GLU A O 1
ATOM 1455 N N . VAL A 1 174 ? -7.341 3.890 75.736 1.00 93.12 174 VAL A N 1
ATOM 1456 C CA . VAL A 1 174 ? -8.038 3.433 74.528 1.00 93.12 174 VAL A CA 1
ATOM 1457 C C . VAL A 1 174 ? -8.784 2.125 74.762 1.00 93.12 174 VAL A C 1
ATOM 1459 O O . VAL A 1 174 ? -9.870 1.937 74.210 1.00 93.12 174 VAL A O 1
ATOM 1462 N N . MET A 1 175 ? -8.262 1.215 75.587 1.00 93.19 175 MET A N 1
ATOM 1463 C CA . MET A 1 175 ? -8.954 -0.053 75.836 1.00 93.19 175 MET A CA 1
ATOM 1464 C C . MET A 1 175 ? -10.326 0.142 76.481 1.00 93.19 175 MET A C 1
ATOM 1466 O O . MET A 1 175 ? -11.240 -0.627 76.186 1.00 93.19 175 MET A O 1
ATOM 1470 N N . LEU A 1 176 ? -10.502 1.169 77.317 1.00 89.50 176 LEU A N 1
ATOM 1471 C CA . LEU A 1 176 ? -11.812 1.499 77.875 1.00 89.50 176 LEU A CA 1
ATOM 1472 C C . LEU A 1 176 ? -12.791 1.880 76.749 1.00 89.50 176 LEU A C 1
ATOM 1474 O O . LEU A 1 176 ? -13.860 1.287 76.632 1.00 89.50 176 LEU A O 1
ATOM 1478 N N . LEU A 1 177 ? -12.366 2.756 75.832 1.00 91.62 177 LEU A N 1
ATOM 1479 C CA . LEU A 1 177 ? -13.162 3.186 74.671 1.00 91.62 177 LEU A CA 1
ATOM 1480 C C . LEU A 1 177 ? -13.521 2.036 73.717 1.00 91.62 177 LEU A C 1
ATOM 1482 O O . LEU A 1 177 ? -14.590 2.033 73.109 1.00 91.62 177 LEU A O 1
ATOM 1486 N N . LEU A 1 178 ? -12.627 1.060 73.552 1.00 91.56 178 LEU A N 1
ATOM 1487 C CA . LEU A 1 178 ? -12.849 -0.089 72.669 1.00 91.56 178 LEU A CA 1
ATOM 1488 C C . LEU A 1 178 ? -13.777 -1.155 73.273 1.00 91.56 178 LEU A C 1
ATOM 1490 O O . LEU A 1 178 ? -14.307 -1.984 72.532 1.00 91.56 178 LEU A O 1
ATOM 1494 N N . THR A 1 179 ? -13.964 -1.154 74.597 1.00 89.44 179 THR A N 1
ATOM 1495 C CA . THR A 1 179 ? -14.695 -2.211 75.317 1.00 89.44 179 THR A CA 1
ATOM 1496 C C . THR A 1 179 ? -16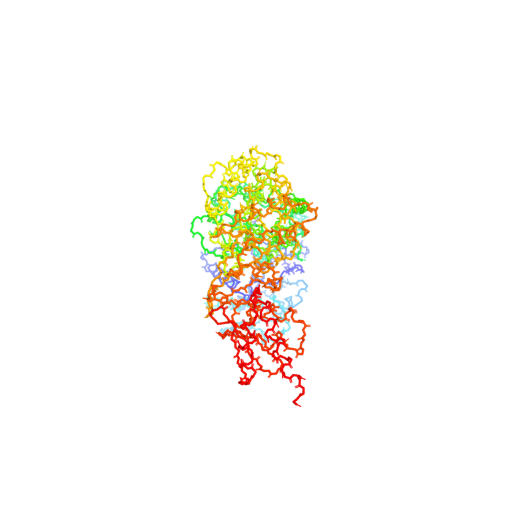.028 -1.765 75.921 1.00 89.44 179 THR A C 1
ATOM 1498 O O . THR A 1 179 ? -16.853 -2.624 76.242 1.00 89.44 179 THR A O 1
ATOM 1501 N N . GLU A 1 180 ? -16.274 -0.459 76.035 1.00 85.31 180 GLU A N 1
ATOM 1502 C CA . GLU A 1 180 ? -17.560 0.104 76.460 1.00 85.31 180 GLU A CA 1
ATOM 1503 C C . GLU A 1 180 ? -18.634 0.089 75.353 1.00 85.31 180 GLU A C 1
ATOM 1505 O O . GLU A 1 180 ? -18.352 -0.062 74.162 1.00 85.31 180 GLU A O 1
ATOM 1510 N N . ASP A 1 181 ? -19.899 0.269 75.755 1.00 75.56 181 ASP A N 1
ATOM 1511 C CA . ASP A 1 181 ? -21.048 0.298 74.838 1.00 75.56 181 ASP A CA 1
ATOM 1512 C C . ASP A 1 181 ? -21.000 1.483 73.857 1.00 75.56 181 ASP A C 1
ATOM 1514 O O . ASP A 1 181 ? -21.509 1.386 72.740 1.00 75.56 181 ASP A O 1
ATOM 1518 N N . VAL A 1 182 ? -20.378 2.597 74.258 1.00 80.94 182 VAL A N 1
ATOM 1519 C CA . VAL A 1 182 ? -20.187 3.789 73.418 1.00 80.94 182 VAL A CA 1
ATOM 1520 C C . VAL A 1 182 ? -18.784 3.756 72.812 1.00 80.94 182 VAL A C 1
ATOM 1522 O O . VAL A 1 182 ? -17.899 4.516 73.193 1.00 80.94 182 VAL A O 1
ATOM 1525 N N . CYS A 1 183 ? -18.579 2.848 71.859 1.00 87.94 183 CYS A N 1
ATOM 1526 C CA . CYS A 1 183 ? -17.320 2.744 71.128 1.00 87.94 183 CYS A CA 1
ATOM 1527 C C . CYS A 1 183 ? -17.305 3.703 69.922 1.00 87.94 183 CYS A C 1
ATOM 1529 O O . CYS A 1 183 ? -18.264 3.706 69.145 1.00 87.94 183 CYS A O 1
ATOM 1531 N N . PRO A 1 184 ? -16.228 4.480 69.696 1.00 89.50 184 PRO A N 1
ATOM 1532 C CA . PRO A 1 184 ? -16.127 5.382 68.543 1.00 89.50 184 PRO A CA 1
ATOM 1533 C C . PRO A 1 184 ? -15.924 4.654 67.201 1.00 89.50 184 PRO A C 1
ATOM 1535 O O . PRO A 1 184 ? -15.972 5.289 66.144 1.00 89.50 184 PRO A O 1
ATOM 1538 N N . ILE A 1 185 ? -15.686 3.337 67.237 1.00 93.19 185 ILE A N 1
ATOM 1539 C CA . ILE A 1 185 ? -15.439 2.487 66.072 1.00 93.19 185 ILE A CA 1
ATOM 1540 C C . ILE A 1 185 ? -16.512 1.394 66.021 1.00 93.19 185 ILE A C 1
ATOM 1542 O O . ILE A 1 185 ? -16.501 0.455 66.820 1.00 93.19 185 ILE A O 1
ATOM 1546 N N . THR A 1 186 ? -17.434 1.500 65.066 1.00 92.88 186 THR A N 1
ATOM 1547 C CA . THR A 1 186 ? -18.577 0.580 64.934 1.00 92.88 186 THR A CA 1
ATOM 1548 C C . THR A 1 186 ? -18.702 0.029 63.514 1.00 92.88 186 THR A C 1
ATOM 1550 O O . THR A 1 186 ? -18.002 0.463 62.603 1.00 92.88 186 THR A O 1
ATOM 1553 N N . PHE A 1 187 ? -19.550 -0.981 63.330 1.00 92.38 187 PHE A N 1
ATOM 1554 C CA . PHE A 1 187 ? -20.002 -1.478 62.028 1.00 92.38 187 PHE A CA 1
ATOM 1555 C C . PHE A 1 187 ? -21.402 -2.087 62.161 1.00 92.38 187 PHE A C 1
ATOM 1557 O O . PHE A 1 187 ? -21.843 -2.467 63.245 1.00 92.38 187 PHE A O 1
ATOM 1564 N N . SER A 1 188 ? -22.107 -2.234 61.048 1.00 88.50 188 SER A N 1
ATOM 1565 C CA . SER A 1 188 ? -23.383 -2.943 60.972 1.00 88.50 188 SER A CA 1
ATOM 1566 C C . SER A 1 188 ? -23.148 -4.445 60.783 1.00 88.50 188 SER A C 1
ATOM 1568 O O . SER A 1 188 ? -22.598 -4.867 59.763 1.00 88.50 188 SER A O 1
ATOM 1570 N N . PHE A 1 189 ? -23.551 -5.266 61.757 1.00 88.00 189 PHE A N 1
ATOM 1571 C CA . PHE A 1 189 ? -23.470 -6.726 61.659 1.00 88.00 189 PHE A CA 1
ATOM 1572 C C . PHE A 1 189 ? -24.789 -7.330 61.165 1.00 88.00 189 PHE A C 1
ATOM 1574 O O . PHE A 1 189 ? -25.810 -7.095 61.795 1.00 88.00 189 PHE A O 1
ATOM 1581 N N . LEU A 1 190 ? -24.742 -8.147 60.105 1.00 84.75 190 LEU A N 1
ATOM 1582 C CA . LEU A 1 190 ? -25.912 -8.828 59.533 1.00 84.75 190 LEU A CA 1
ATOM 1583 C C . LEU A 1 190 ? -25.715 -10.360 59.503 1.00 84.75 190 LEU A C 1
ATOM 1585 O O . LEU A 1 190 ? -24.811 -10.870 58.831 1.00 84.75 190 LEU A O 1
ATOM 1589 N N . GLU A 1 191 ? -26.585 -11.112 60.188 1.00 82.38 191 GLU A N 1
ATOM 1590 C CA . GLU A 1 191 ? -26.602 -12.586 60.142 1.00 82.38 191 GLU A CA 1
ATOM 1591 C C . GLU A 1 191 ? -27.336 -13.084 58.883 1.00 82.38 191 GLU A C 1
ATOM 1593 O O . GLU A 1 191 ? -28.525 -12.848 58.684 1.00 82.38 191 GLU A O 1
ATOM 1598 N N . LEU A 1 192 ? -26.647 -13.844 58.026 1.00 72.44 192 LEU A N 1
ATOM 1599 C CA . LEU A 1 192 ? -27.156 -14.235 56.702 1.00 72.44 192 LEU A CA 1
ATOM 1600 C C . LEU A 1 192 ? -28.119 -15.436 56.681 1.00 72.44 192 LEU A C 1
ATOM 1602 O O . LEU A 1 192 ? -28.434 -15.946 55.601 1.00 72.44 192 LEU A O 1
ATOM 1606 N N . LYS A 1 193 ? -28.650 -15.874 57.832 1.00 59.97 193 LYS A N 1
ATOM 1607 C CA . LYS A 1 193 ? -29.665 -16.947 57.876 1.00 59.97 193 LYS A CA 1
ATOM 1608 C C . LYS A 1 193 ? -30.927 -16.624 57.071 1.00 59.97 193 LYS A C 1
ATOM 1610 O O . LYS A 1 193 ? -31.625 -17.549 56.664 1.00 59.97 193 LYS A O 1
ATOM 1615 N N . GLU A 1 194 ? -31.205 -15.350 56.804 1.00 50.53 194 GLU A N 1
ATOM 1616 C CA . GLU A 1 194 ? -32.440 -14.927 56.137 1.00 50.53 194 GLU A CA 1
ATOM 1617 C C . GLU A 1 194 ? -32.404 -14.955 54.595 1.00 50.53 194 GLU A C 1
ATOM 1619 O O . GLU A 1 194 ? -33.469 -14.901 53.985 1.00 50.53 194 GLU A O 1
ATOM 1624 N N . PHE A 1 195 ? -31.242 -15.087 53.930 1.00 49.62 195 PHE A N 1
ATOM 1625 C CA . PHE A 1 195 ? -31.147 -14.771 52.487 1.00 49.62 195 PHE A CA 1
ATOM 1626 C C . PHE A 1 195 ? -30.737 -15.894 51.517 1.00 49.62 195 PHE A C 1
ATOM 1628 O O . PHE A 1 195 ? -30.740 -15.651 50.315 1.00 49.62 195 PHE A O 1
ATOM 1635 N N . GLY A 1 196 ? -30.422 -17.118 51.959 1.00 48.94 196 GLY A N 1
ATOM 1636 C CA . GLY A 1 196 ? -30.293 -18.293 51.065 1.00 48.94 196 GLY A CA 1
ATOM 1637 C C . GLY A 1 196 ? -29.313 -18.187 49.871 1.00 48.94 196 GLY A C 1
ATOM 1638 O O . GLY A 1 196 ? -29.435 -18.962 48.928 1.00 48.94 196 GLY A O 1
ATOM 1639 N N . LEU A 1 197 ? -28.361 -17.241 49.884 1.00 53.62 197 LEU A N 1
ATOM 1640 C CA . LEU A 1 197 ? -27.548 -16.822 48.719 1.00 53.62 197 LEU A CA 1
ATOM 1641 C C . LEU A 1 197 ? -26.019 -16.896 48.946 1.00 53.62 197 LEU A C 1
ATOM 1643 O O . LEU A 1 197 ? -25.255 -16.267 48.212 1.00 53.62 197 LEU A O 1
ATOM 1647 N N . GLY A 1 198 ? -25.560 -17.639 49.960 1.00 54.84 198 GLY A N 1
ATOM 1648 C CA . GLY A 1 198 ? -24.189 -17.568 50.498 1.00 54.84 198 GLY A CA 1
ATOM 1649 C C . GLY A 1 198 ? -23.056 -17.649 49.465 1.00 54.84 198 GLY A C 1
ATOM 1650 O O . GLY A 1 198 ? -22.191 -16.775 49.442 1.00 54.84 198 GLY A O 1
ATOM 1651 N N . ASP A 1 199 ? -23.086 -18.638 48.570 1.00 52.44 199 ASP A N 1
ATOM 1652 C CA . ASP A 1 199 ? -21.920 -18.964 47.734 1.00 52.44 199 ASP A CA 1
ATOM 1653 C C . ASP A 1 199 ? -21.793 -18.091 46.471 1.00 52.44 199 ASP A C 1
ATOM 1655 O O . ASP A 1 199 ? -20.699 -17.638 46.128 1.00 52.44 199 ASP A O 1
ATOM 1659 N N . GLU A 1 200 ? -22.899 -17.782 45.784 1.00 56.97 200 GLU A N 1
ATOM 1660 C CA . GLU A 1 200 ? -22.866 -16.908 44.599 1.00 56.97 200 GLU A CA 1
ATOM 1661 C C . GLU A 1 200 ? -22.519 -15.459 44.953 1.00 56.97 200 GLU A C 1
ATOM 1663 O O . GLU A 1 200 ? -21.766 -14.797 44.226 1.00 56.97 200 GLU A O 1
ATOM 1668 N N . LEU A 1 201 ? -23.063 -14.958 46.067 1.00 57.44 201 LEU A N 1
ATOM 1669 C CA . LEU A 1 201 ? -22.766 -13.613 46.546 1.00 57.44 201 LEU A CA 1
ATOM 1670 C C . LEU A 1 201 ? -21.290 -13.519 46.941 1.00 57.44 201 LEU A C 1
ATOM 1672 O O . LEU A 1 201 ? -20.599 -12.586 46.535 1.00 57.44 201 LEU A O 1
ATOM 1676 N N . TYR A 1 202 ? -20.777 -14.536 47.631 1.00 58.00 202 TYR A N 1
ATOM 1677 C CA . TYR A 1 202 ? -19.374 -14.631 48.008 1.00 58.00 202 TYR A CA 1
ATOM 1678 C C . TYR A 1 202 ? -18.426 -14.578 46.791 1.00 58.00 202 TYR A C 1
ATOM 1680 O O . TYR A 1 202 ? -17.458 -13.809 46.805 1.00 58.00 202 TYR A O 1
ATOM 1688 N N . ILE A 1 203 ? -18.715 -15.329 45.716 1.00 55.88 203 ILE A N 1
ATOM 1689 C CA . ILE A 1 203 ? -17.899 -15.334 44.484 1.00 55.88 203 ILE A CA 1
ATOM 1690 C C . ILE A 1 203 ? -17.898 -13.946 43.825 1.00 55.88 203 ILE A C 1
ATOM 1692 O O . ILE A 1 203 ? -16.836 -13.422 43.472 1.00 55.88 203 ILE A O 1
ATOM 1696 N N . LYS A 1 204 ? -19.073 -13.315 43.695 1.00 58.12 204 LYS A N 1
ATOM 1697 C CA . LYS A 1 204 ? -19.213 -11.987 43.072 1.00 58.12 204 LYS A CA 1
ATOM 1698 C C . LYS A 1 204 ? -18.552 -10.879 43.892 1.00 58.12 204 LYS A C 1
ATOM 1700 O O . LYS A 1 204 ? -17.955 -9.966 43.323 1.00 58.12 204 LYS A O 1
ATOM 1705 N N . MET A 1 205 ? -18.625 -10.954 45.219 1.00 52.78 205 MET A N 1
ATOM 1706 C CA . MET A 1 205 ? -18.059 -9.936 46.106 1.00 52.78 205 MET A CA 1
ATOM 1707 C C . MET A 1 205 ? -16.548 -10.056 46.236 1.00 52.78 205 MET A C 1
ATOM 1709 O O . MET A 1 205 ? -15.848 -9.047 46.157 1.00 52.78 205 MET A O 1
ATOM 1713 N N . ASN A 1 206 ? -16.017 -11.278 46.291 1.00 46.72 206 ASN A N 1
ATOM 1714 C CA . ASN A 1 206 ? -14.575 -11.466 46.278 1.00 46.72 206 ASN A CA 1
ATOM 1715 C C . ASN A 1 206 ? -13.960 -11.111 44.925 1.00 46.72 206 ASN A C 1
ATOM 1717 O O . ASN A 1 206 ? -12.840 -10.621 44.911 1.00 46.72 206 ASN A O 1
ATOM 1721 N N . ALA A 1 207 ? -14.655 -11.241 43.790 1.00 48.28 207 ALA A N 1
ATOM 1722 C CA . ALA A 1 207 ? -14.132 -10.780 42.498 1.00 48.28 207 ALA A CA 1
ATOM 1723 C C . ALA A 1 207 ? -13.764 -9.275 42.483 1.00 48.28 207 ALA A C 1
ATOM 1725 O O . ALA A 1 207 ? -12.766 -8.904 41.862 1.00 48.28 207 ALA A O 1
ATOM 1726 N N . ARG A 1 208 ? -14.481 -8.425 43.239 1.00 54.28 208 ARG A N 1
ATOM 1727 C CA . ARG A 1 208 ? -14.321 -6.953 43.248 1.00 54.28 208 ARG A CA 1
ATOM 1728 C C . ARG A 1 208 ? -13.014 -6.422 43.843 1.00 54.28 208 ARG A C 1
ATOM 1730 O O . ARG A 1 208 ? -12.630 -5.304 43.528 1.00 54.28 208 ARG A O 1
ATOM 1737 N N . GLY A 1 209 ? -12.302 -7.187 44.672 1.00 44.44 209 GLY A N 1
ATOM 1738 C CA . GLY A 1 209 ? -11.025 -6.739 45.247 1.00 44.44 209 GLY A CA 1
ATOM 1739 C C . GLY A 1 209 ? -9.798 -7.007 44.362 1.00 44.44 209 GLY A C 1
ATOM 1740 O O . GLY A 1 209 ? -8.676 -6.951 44.865 1.00 44.44 209 GLY A O 1
ATOM 1741 N N . LYS A 1 210 ? -9.965 -7.459 43.109 1.00 49.56 210 LYS A N 1
ATOM 1742 C CA . LYS A 1 210 ? -8.860 -7.472 42.134 1.00 49.56 210 LYS A CA 1
ATOM 1743 C C . LYS A 1 210 ? -8.711 -6.049 41.579 1.00 49.56 210 LYS A C 1
ATOM 1745 O O . LYS A 1 210 ? -9.734 -5.428 41.298 1.00 49.56 210 LYS A O 1
ATOM 1750 N N . PRO A 1 211 ? -7.483 -5.525 41.401 1.00 58.59 211 PRO A N 1
ATOM 1751 C CA . PRO A 1 211 ? -7.292 -4.320 40.605 1.00 58.59 211 PRO A CA 1
ATOM 1752 C C . PRO A 1 211 ? -7.998 -4.504 39.260 1.00 58.59 211 PRO A C 1
ATOM 1754 O O . PRO A 1 211 ? -7.847 -5.558 38.637 1.00 58.59 211 PRO A O 1
ATOM 1757 N N . LEU A 1 212 ? -8.791 -3.513 38.846 1.00 64.44 212 LEU A N 1
ATOM 1758 C CA . LEU A 1 212 ? -9.409 -3.511 37.522 1.00 64.44 212 LEU A CA 1
ATOM 1759 C C . LEU A 1 212 ? -8.308 -3.718 36.476 1.00 64.44 212 LEU A C 1
ATOM 1761 O O . LEU A 1 212 ? -7.242 -3.099 36.575 1.00 64.44 212 LEU A O 1
ATOM 1765 N N . SER A 1 213 ? -8.553 -4.586 35.491 1.00 78.88 213 SER A N 1
ATOM 1766 C CA . SER A 1 213 ? -7.634 -4.719 34.360 1.00 78.88 213 SER A CA 1
ATOM 1767 C C . SER A 1 213 ? -7.540 -3.385 33.613 1.00 78.88 213 SER A C 1
ATOM 1769 O O . SER A 1 213 ? -8.389 -2.501 33.764 1.00 78.88 213 SER A O 1
ATOM 1771 N N . THR A 1 214 ? -6.512 -3.206 32.787 1.00 82.50 214 THR A N 1
ATOM 1772 C CA . THR A 1 214 ? -6.406 -2.018 31.924 1.00 82.50 214 THR A CA 1
ATOM 1773 C C . THR A 1 214 ? -7.672 -1.828 31.082 1.00 82.50 214 THR A C 1
ATOM 1775 O O . THR A 1 214 ? -8.140 -0.703 30.929 1.00 82.50 214 THR A O 1
ATOM 1778 N N . PHE A 1 215 ? -8.265 -2.929 30.609 1.00 87.94 215 PHE A N 1
ATOM 1779 C CA . PHE A 1 215 ? -9.507 -2.924 29.844 1.00 87.94 215 PHE A CA 1
ATOM 1780 C C . PHE A 1 215 ? -10.728 -2.540 30.690 1.00 87.94 215 PHE A C 1
ATOM 1782 O O . PHE A 1 215 ? -11.511 -1.690 30.280 1.00 87.94 215 PHE A O 1
ATOM 1789 N N . GLU A 1 216 ? -10.864 -3.079 31.904 1.00 85.81 216 GLU A N 1
ATOM 1790 C CA . GLU A 1 216 ? -11.935 -2.685 32.830 1.00 85.81 216 GLU A CA 1
ATOM 1791 C C . GLU A 1 216 ? -11.851 -1.198 33.212 1.00 85.81 216 GLU A C 1
ATOM 1793 O O . GLU A 1 216 ? -12.863 -0.499 33.242 1.00 85.81 216 GLU A O 1
ATOM 1798 N N . ASN A 1 217 ? -10.636 -0.686 33.438 1.00 84.44 217 ASN A N 1
ATOM 1799 C CA . ASN A 1 217 ? -10.421 0.744 33.659 1.00 84.44 217 ASN A CA 1
ATOM 1800 C C . ASN A 1 217 ? -10.812 1.571 32.428 1.00 84.44 217 ASN A C 1
ATOM 1802 O O . ASN A 1 217 ? -11.425 2.624 32.581 1.00 84.44 217 ASN A O 1
ATOM 1806 N N . PHE A 1 218 ? -10.472 1.108 31.222 1.00 90.69 218 PHE A N 1
ATOM 1807 C CA . PHE A 1 218 ? -10.874 1.755 29.974 1.00 90.69 218 PHE A CA 1
ATOM 1808 C C . PHE A 1 218 ? -12.401 1.813 29.835 1.00 90.69 218 PHE A C 1
ATOM 1810 O O . PHE A 1 218 ? -12.927 2.892 29.575 1.00 90.69 218 PHE A O 1
ATOM 1817 N N . LYS A 1 219 ? -13.114 0.701 30.073 1.00 90.00 219 LYS A N 1
ATOM 1818 C CA . LYS A 1 219 ? -14.585 0.651 30.000 1.00 90.00 219 LYS A CA 1
ATOM 1819 C C . LYS A 1 219 ? -15.223 1.675 30.931 1.00 90.00 219 LYS A C 1
ATOM 1821 O O . LYS A 1 219 ? -15.978 2.524 30.470 1.00 90.00 219 LYS A O 1
ATOM 1826 N N . ALA A 1 220 ? -14.831 1.658 32.206 1.00 87.38 220 ALA A N 1
ATOM 1827 C CA . ALA A 1 220 ? -15.348 2.594 33.199 1.00 87.38 220 ALA A CA 1
ATOM 1828 C C . ALA A 1 220 ? -15.031 4.059 32.841 1.00 87.38 220 ALA A C 1
ATOM 1830 O O . ALA A 1 220 ? -15.868 4.943 33.006 1.00 87.38 220 ALA A O 1
ATOM 1831 N N . GLN A 1 221 ? -13.826 4.337 32.325 1.00 89.25 221 GLN A N 1
ATOM 1832 C CA . GLN A 1 221 ? -13.466 5.683 31.870 1.00 89.25 221 GLN A CA 1
ATOM 1833 C C . GLN A 1 221 ? -14.282 6.121 30.652 1.00 89.25 221 GLN A C 1
ATOM 1835 O O . GLN A 1 221 ? -14.641 7.293 30.566 1.00 89.25 221 GLN A O 1
ATOM 1840 N N . PHE A 1 222 ? -14.560 5.217 29.713 1.00 93.06 222 PHE A N 1
ATOM 1841 C CA . PHE A 1 222 ? -15.330 5.536 28.517 1.00 93.06 222 PHE A CA 1
ATOM 1842 C C . PHE A 1 222 ? -16.814 5.759 28.833 1.00 93.06 222 PHE A C 1
ATOM 1844 O O . PHE A 1 222 ? -17.380 6.738 28.356 1.00 93.06 222 PHE A O 1
ATOM 1851 N N . GLU A 1 223 ? -17.413 4.948 29.710 1.00 92.06 223 GLU A N 1
ATOM 1852 C CA . GLU A 1 223 ? -18.777 5.163 30.226 1.00 92.06 223 GLU A CA 1
ATOM 1853 C C . GLU A 1 223 ? -18.915 6.548 30.875 1.00 92.06 223 GLU A C 1
ATOM 1855 O O . GLU A 1 223 ? -19.821 7.305 30.532 1.00 92.06 223 GLU A O 1
ATOM 1860 N N . GLN A 1 224 ? -17.950 6.943 31.716 1.00 89.25 224 GLN A N 1
ATOM 1861 C CA . GLN A 1 224 ? -17.917 8.291 32.299 1.00 89.25 224 GLN A CA 1
ATOM 1862 C C . GLN A 1 224 ? -17.824 9.394 31.237 1.00 89.25 224 GLN A C 1
ATOM 1864 O O . GLN A 1 224 ? -18.451 10.440 31.383 1.00 89.25 224 GLN A O 1
ATOM 1869 N N . VAL A 1 225 ? -17.039 9.192 30.173 1.00 92.38 225 VAL A N 1
ATOM 1870 C CA . VAL A 1 225 ? -16.942 10.162 29.068 1.00 92.38 225 VAL A CA 1
ATOM 1871 C C . VAL A 1 225 ? -18.283 10.313 28.349 1.00 92.38 225 VAL A C 1
ATOM 1873 O O . VAL A 1 225 ? -18.662 11.437 28.027 1.00 92.38 225 VAL A O 1
ATOM 1876 N N . LEU A 1 226 ? -19.008 9.214 28.126 1.00 93.56 226 LEU A N 1
ATOM 1877 C CA . LEU A 1 226 ? -20.330 9.244 27.498 1.00 93.56 226 LEU A CA 1
ATOM 1878 C C . LEU A 1 226 ? -21.370 9.937 28.389 1.00 93.56 226 LEU A C 1
ATOM 1880 O O . LEU A 1 226 ? -22.129 10.772 27.903 1.00 93.56 226 LEU A O 1
ATOM 1884 N N . GLU A 1 227 ? -21.381 9.645 29.690 1.00 91.19 227 GLU A N 1
ATOM 1885 C CA . GLU A 1 227 ? -22.291 10.284 30.651 1.00 91.19 227 GLU A CA 1
ATOM 1886 C C . GLU A 1 227 ? -22.056 11.792 30.765 1.00 91.19 227 GLU A C 1
ATOM 1888 O O . GLU A 1 227 ? -23.008 12.570 30.741 1.00 91.19 227 GLU A O 1
ATOM 1893 N N . GLU A 1 228 ? -20.794 12.223 30.836 1.00 89.44 228 GLU A N 1
ATOM 1894 C CA . GLU A 1 228 ? -20.440 13.648 30.863 1.00 89.44 228 GLU A CA 1
ATOM 1895 C C . GLU A 1 228 ? -20.796 14.386 29.571 1.00 89.44 228 GLU A C 1
ATOM 1897 O O . GLU A 1 228 ? -21.041 15.591 29.613 1.00 89.44 228 GLU A O 1
ATOM 1902 N N . GLY A 1 229 ? -20.804 13.676 28.441 1.00 87.88 229 GLY A N 1
ATOM 1903 C CA . GLY A 1 229 ? -21.205 14.196 27.134 1.00 87.88 229 GLY A CA 1
ATOM 1904 C C . GLY A 1 229 ? -22.720 14.229 26.900 1.00 87.88 229 GLY A C 1
ATOM 1905 O O . GLY A 1 229 ? -23.137 14.520 25.785 1.00 87.88 229 GLY A O 1
ATOM 1906 N N . ASP A 1 230 ? -23.541 13.927 27.916 1.00 90.12 230 ASP A N 1
ATOM 1907 C CA . ASP A 1 230 ? -25.008 13.801 27.823 1.00 90.12 230 ASP A CA 1
ATOM 1908 C C . ASP A 1 230 ? -25.480 12.650 26.899 1.00 90.12 230 ASP A C 1
ATOM 1910 O O . ASP A 1 230 ? -26.592 12.647 26.370 1.00 90.12 230 ASP A O 1
ATOM 1914 N N . PHE A 1 231 ? -24.645 11.617 26.729 1.00 92.12 231 PHE A N 1
ATOM 1915 C CA . PHE A 1 231 ? -24.931 10.403 25.950 1.00 92.12 231 PHE A CA 1
ATOM 1916 C C . PHE A 1 231 ? -25.339 9.234 26.863 1.00 92.12 231 PHE A C 1
ATOM 1918 O O . PHE A 1 231 ? -24.775 8.138 26.818 1.00 92.12 231 PHE A O 1
ATOM 1925 N N . LEU A 1 232 ? -26.312 9.466 27.755 1.00 88.56 232 LEU A N 1
ATOM 1926 C CA . LEU A 1 232 ? -26.716 8.485 28.777 1.00 88.56 232 LEU A CA 1
ATOM 1927 C C . LEU A 1 232 ? -27.254 7.176 28.179 1.00 88.56 232 LEU A C 1
ATOM 1929 O O . LEU A 1 232 ? -27.121 6.116 28.795 1.00 88.56 232 LEU A O 1
ATOM 1933 N N . GLN A 1 233 ? -27.903 7.231 27.013 1.00 89.31 233 GLN A N 1
ATOM 1934 C CA . GLN A 1 233 ? -28.442 6.032 26.373 1.00 89.31 233 GLN A CA 1
ATOM 1935 C C . GLN A 1 233 ? -27.323 5.190 25.756 1.00 89.31 233 GLN A C 1
ATOM 1937 O O . GLN A 1 233 ? -27.332 3.968 25.887 1.00 89.31 233 GLN A O 1
ATOM 1942 N N . GLU A 1 234 ? -26.351 5.839 25.126 1.00 91.94 234 GLU A N 1
ATOM 1943 C CA . GLU A 1 234 ? -25.159 5.229 24.554 1.00 91.94 234 GLU A CA 1
ATOM 1944 C C . GLU A 1 234 ? -24.263 4.654 25.654 1.00 91.94 234 GLU A C 1
ATOM 1946 O O . GLU A 1 234 ? -23.801 3.530 25.500 1.00 91.94 234 GLU A O 1
ATOM 1951 N N . SER A 1 235 ? -24.112 5.339 26.796 1.00 90.94 235 SER A N 1
ATOM 1952 C CA . SER A 1 235 ? -23.428 4.796 27.982 1.00 90.94 235 SER A CA 1
ATOM 1953 C C . SER A 1 235 ? -24.067 3.480 28.446 1.00 90.94 235 SER A C 1
ATOM 1955 O O . SER A 1 235 ? -23.398 2.454 28.537 1.00 90.94 235 SER A O 1
ATOM 1957 N N . LYS A 1 236 ? -25.399 3.450 28.619 1.00 87.88 236 LYS A N 1
ATOM 1958 C CA . LYS A 1 236 ? -26.129 2.218 28.986 1.00 87.88 236 LYS A CA 1
ATOM 1959 C C . LYS A 1 236 ? -26.022 1.119 27.929 1.00 87.88 236 LYS A C 1
ATOM 1961 O O . LYS A 1 236 ? -26.026 -0.066 28.260 1.00 87.88 236 LYS A O 1
ATOM 1966 N N . ASN A 1 237 ? -25.998 1.502 26.655 1.00 90.44 237 ASN A N 1
ATOM 1967 C CA . ASN A 1 237 ? -25.887 0.555 25.555 1.00 90.44 237 ASN A CA 1
ATOM 1968 C C . ASN A 1 237 ? -24.463 0.009 25.418 1.00 90.44 237 ASN A C 1
ATOM 1970 O O . ASN A 1 237 ? -24.328 -1.146 25.033 1.00 90.44 237 ASN A O 1
ATOM 1974 N N . PHE A 1 238 ? -23.431 0.788 25.758 1.00 92.56 238 PHE A N 1
ATOM 1975 C CA . PHE A 1 238 ? -22.024 0.414 25.616 1.00 92.56 238 PHE A CA 1
ATOM 1976 C C . PHE A 1 238 ? -21.729 -0.933 26.274 1.00 92.56 238 PHE A C 1
ATOM 1978 O O . PHE A 1 238 ? -21.302 -1.861 25.590 1.00 92.56 238 PHE A O 1
ATOM 1985 N N . SER A 1 239 ? -22.030 -1.086 27.568 1.00 87.19 239 SER A N 1
ATOM 1986 C CA . SER A 1 239 ? -21.753 -2.331 28.296 1.00 87.19 239 SER A CA 1
ATOM 1987 C C . SER A 1 239 ? -22.566 -3.500 27.724 1.00 87.19 239 SER A C 1
ATOM 1989 O O . SER A 1 239 ? -22.037 -4.589 27.520 1.00 87.19 239 SER A O 1
ATOM 1991 N N . LYS A 1 240 ? -23.839 -3.263 27.376 1.00 89.06 240 LYS A N 1
ATOM 1992 C CA . LYS A 1 240 ? -24.727 -4.291 26.808 1.00 89.06 240 LYS A CA 1
ATOM 1993 C C . LYS A 1 240 ? -24.266 -4.780 25.429 1.00 89.06 240 LYS A C 1
ATOM 1995 O O . LYS A 1 240 ? -24.340 -5.978 25.160 1.00 89.06 240 LYS A O 1
ATOM 2000 N N . MET A 1 241 ? -23.855 -3.867 24.550 1.00 92.38 241 MET A N 1
ATOM 2001 C CA . MET A 1 241 ? -23.381 -4.187 23.199 1.00 92.38 241 MET A CA 1
ATOM 2002 C C . MET A 1 241 ? -22.005 -4.839 23.253 1.00 92.38 241 MET A C 1
ATOM 2004 O O . MET A 1 241 ? -21.773 -5.819 22.551 1.00 92.38 241 MET A O 1
ATOM 2008 N N . LEU A 1 242 ? -21.132 -4.369 24.147 1.00 91.38 242 LEU A N 1
ATOM 2009 C CA . LEU A 1 242 ? -19.829 -4.975 24.368 1.00 91.38 242 LEU A CA 1
ATOM 2010 C C . LEU A 1 242 ? -19.941 -6.432 24.825 1.00 91.38 242 LEU A C 1
ATOM 2012 O O . LEU A 1 242 ? -19.278 -7.291 24.255 1.00 91.38 242 LEU A O 1
ATOM 2016 N N . GLU A 1 243 ? -20.800 -6.726 25.805 1.00 86.00 243 GLU A N 1
ATOM 2017 C CA . GLU A 1 243 ? -20.995 -8.084 26.339 1.00 86.00 243 GLU A CA 1
ATOM 2018 C C . GLU A 1 243 ? -21.649 -9.061 25.353 1.00 86.00 243 GLU A C 1
ATOM 2020 O O . GLU A 1 243 ? -21.568 -10.272 25.554 1.00 86.00 243 GLU A O 1
ATOM 2025 N N . ARG A 1 244 ? -22.333 -8.558 24.320 1.00 88.25 244 ARG A N 1
ATOM 2026 C CA . ARG A 1 244 ? -23.075 -9.384 23.361 1.00 88.25 244 ARG A CA 1
ATOM 2027 C C . ARG A 1 244 ? -22.551 -9.196 21.949 1.00 88.25 244 ARG A C 1
ATOM 2029 O O . ARG A 1 244 ? -21.686 -9.942 21.520 1.00 88.25 244 ARG A O 1
ATOM 2036 N N . GLU A 1 245 ? -23.041 -8.173 21.260 1.00 90.50 245 GLU A N 1
ATOM 2037 C CA . GLU A 1 245 ? -22.834 -7.957 19.825 1.00 90.50 245 GLU A CA 1
ATOM 2038 C C . GLU A 1 245 ? -21.348 -7.867 19.457 1.00 90.50 245 GLU A C 1
ATOM 2040 O O . GLU A 1 245 ? -20.887 -8.552 18.548 1.00 90.50 245 GLU A O 1
ATOM 2045 N N . TRP A 1 246 ? -20.567 -7.075 20.194 1.00 93.06 246 TRP A N 1
ATOM 2046 C CA . TRP A 1 246 ? -19.145 -6.907 19.889 1.00 93.06 246 TRP A CA 1
ATOM 2047 C C . TRP A 1 246 ? -18.295 -8.077 20.392 1.00 93.06 246 TRP A C 1
ATOM 2049 O O . TRP A 1 246 ? -17.258 -8.373 19.799 1.00 93.06 246 TRP A O 1
ATOM 2059 N N . THR A 1 247 ? -18.740 -8.776 21.444 1.00 91.75 247 THR A N 1
ATOM 2060 C CA . THR A 1 247 ? -18.126 -10.047 21.855 1.00 91.75 247 THR A CA 1
ATOM 2061 C C . THR A 1 247 ? -18.321 -11.105 20.779 1.00 91.75 247 THR A C 1
ATOM 2063 O O . THR A 1 247 ? -17.335 -11.708 20.367 1.00 91.75 247 THR A O 1
ATOM 2066 N N . ASP A 1 248 ? -19.539 -11.278 20.265 1.00 90.62 248 ASP A N 1
ATOM 2067 C CA . ASP A 1 248 ? -19.846 -12.222 19.187 1.00 90.62 248 ASP A CA 1
ATOM 2068 C C . ASP A 1 248 ? -19.035 -11.906 17.918 1.00 90.62 248 ASP A C 1
ATOM 2070 O O . ASP A 1 248 ? -18.445 -12.807 17.316 1.00 90.62 248 ASP A O 1
ATOM 2074 N N . LEU A 1 249 ? -18.917 -10.619 17.567 1.00 92.62 249 LEU A N 1
ATOM 2075 C CA . LEU A 1 249 ? -18.104 -10.147 16.445 1.00 92.62 249 LEU A CA 1
ATOM 2076 C C . LEU A 1 249 ? -16.621 -10.520 16.583 1.00 92.62 249 LEU A C 1
ATOM 2078 O O . LEU A 1 249 ? -15.996 -10.969 15.619 1.00 92.62 249 LEU A O 1
ATOM 2082 N N . LEU A 1 250 ? -16.048 -10.304 17.771 1.00 93.75 250 LEU A N 1
ATOM 2083 C CA . LEU A 1 250 ? -14.606 -10.399 18.004 1.00 93.75 250 LEU A CA 1
ATOM 2084 C C . LEU A 1 250 ? -14.156 -11.747 18.588 1.00 93.75 250 LEU A C 1
ATOM 2086 O O . LEU A 1 250 ? -12.955 -11.984 18.719 1.00 93.75 250 LEU A O 1
ATOM 2090 N N . TRP A 1 251 ? -15.076 -12.661 18.910 1.00 92.81 251 TRP A N 1
ATOM 2091 C CA . TRP A 1 251 ? -14.773 -13.915 19.612 1.00 92.81 251 TRP A CA 1
ATOM 2092 C C . TRP A 1 251 ? -13.787 -14.831 18.873 1.00 92.81 251 TRP A C 1
ATOM 2094 O O . TRP A 1 251 ? -13.039 -15.604 19.488 1.00 92.81 251 TRP A O 1
ATOM 2104 N N . SER A 1 252 ? -13.756 -14.760 17.542 1.00 91.44 252 SER A N 1
ATOM 2105 C CA . SER A 1 252 ? -12.782 -15.479 16.713 1.00 91.44 252 SER A CA 1
ATOM 2106 C C . SER A 1 252 ? -11.349 -14.982 16.898 1.00 91.44 252 SER A C 1
ATOM 2108 O O . SER A 1 252 ? -10.418 -15.723 16.592 1.00 91.44 252 SER A O 1
ATOM 2110 N N . TYR A 1 253 ? -11.175 -13.754 17.389 1.00 90.81 253 TYR A N 1
ATOM 2111 C CA . TYR A 1 253 ? -9.888 -13.091 17.605 1.00 90.81 253 TYR A CA 1
ATOM 2112 C C . TYR A 1 253 ? -9.470 -13.060 19.079 1.00 90.81 253 TYR A C 1
ATOM 2114 O O . TYR A 1 253 ? -8.457 -12.448 19.402 1.00 90.81 253 TYR A O 1
ATOM 2122 N N . LYS A 1 254 ? -10.223 -13.726 19.967 1.00 91.88 254 LYS A N 1
ATOM 2123 C CA . LYS A 1 254 ? -9.922 -13.777 21.401 1.00 91.88 254 LYS A CA 1
ATOM 2124 C C . LYS A 1 254 ? -8.476 -14.194 21.688 1.00 91.88 254 LYS A C 1
ATOM 2126 O O . LYS A 1 254 ? -7.902 -15.037 20.994 1.00 91.88 254 LYS A O 1
ATOM 2131 N N . SER A 1 255 ? -7.940 -13.642 22.766 1.00 88.56 255 SER A N 1
ATOM 2132 C CA . SER A 1 255 ? -6.632 -13.982 23.313 1.00 88.56 255 SER A CA 1
ATOM 2133 C C . SER A 1 255 ? -6.587 -15.429 23.831 1.00 88.56 255 SER A C 1
ATOM 2135 O O . SER A 1 255 ? -7.610 -16.111 23.964 1.00 88.56 255 SER A O 1
ATOM 2137 N N . ASN A 1 256 ? -5.388 -15.888 24.197 1.00 86.56 256 ASN A N 1
ATOM 2138 C CA . ASN A 1 256 ? -5.198 -17.187 24.854 1.00 86.56 256 ASN A CA 1
ATOM 2139 C C . ASN A 1 256 ? -5.928 -17.288 26.207 1.00 86.56 256 ASN A C 1
ATOM 2141 O O . ASN A 1 256 ? -6.240 -18.393 26.645 1.00 86.56 256 ASN A O 1
ATOM 2145 N N . ASP A 1 257 ? -6.239 -16.148 26.829 1.00 85.62 257 ASP A N 1
ATOM 2146 C CA . ASP A 1 257 ? -6.991 -16.059 28.083 1.00 85.62 257 ASP A CA 1
ATOM 2147 C C . ASP A 1 257 ? -8.516 -16.030 27.855 1.00 85.62 257 ASP A C 1
ATOM 2149 O O . ASP A 1 257 ? -9.282 -15.789 28.786 1.00 85.62 257 ASP A O 1
ATOM 2153 N N . PHE A 1 258 ? -8.972 -16.299 26.623 1.00 88.44 258 PHE A N 1
ATOM 2154 C CA . PHE A 1 258 ? -10.379 -16.286 26.208 1.00 88.44 258 PHE A CA 1
ATOM 2155 C C . PHE A 1 258 ? -11.073 -14.924 26.391 1.00 88.44 258 PHE A C 1
ATOM 2157 O O . PHE A 1 258 ? -12.275 -14.864 26.650 1.00 88.44 258 PHE A O 1
ATOM 2164 N N . THR A 1 259 ? -10.332 -13.827 26.215 1.00 89.81 259 THR A N 1
ATOM 2165 C CA . THR A 1 259 ? -10.855 -12.451 26.266 1.00 89.81 259 THR A CA 1
ATOM 2166 C C . THR A 1 259 ? -10.762 -11.762 24.908 1.00 89.81 259 THR A C 1
ATOM 2168 O O . THR A 1 259 ? -9.897 -12.095 24.099 1.00 89.81 259 THR A O 1
ATOM 2171 N N . ILE A 1 260 ? -11.632 -10.782 24.650 1.00 92.00 260 ILE A N 1
ATOM 2172 C CA . ILE A 1 260 ? -11.596 -9.956 23.426 1.00 92.00 260 ILE A CA 1
ATOM 2173 C C . ILE A 1 260 ? -10.923 -8.592 23.642 1.00 92.00 260 ILE A C 1
ATOM 2175 O O . ILE A 1 260 ? -10.913 -7.769 22.734 1.00 92.00 260 ILE A O 1
ATOM 2179 N N . ASP A 1 261 ? -10.381 -8.341 24.834 1.00 91.81 261 ASP A N 1
ATOM 2180 C CA . ASP A 1 261 ? -9.897 -7.034 25.288 1.00 91.81 261 ASP A CA 1
ATOM 2181 C C . ASP A 1 261 ? -8.910 -6.390 24.302 1.00 91.81 261 ASP A C 1
ATOM 2183 O O . ASP A 1 261 ? -9.095 -5.245 23.892 1.00 91.81 261 ASP A O 1
ATOM 2187 N N . GLU A 1 262 ? -7.879 -7.131 23.884 1.00 90.19 262 GLU A N 1
ATOM 2188 C CA . GLU A 1 262 ? -6.862 -6.639 22.945 1.00 90.19 262 GLU A CA 1
ATOM 2189 C C . GLU A 1 262 ? -7.477 -6.330 21.576 1.00 90.19 262 GLU A C 1
ATOM 2191 O O . GLU A 1 262 ? -7.341 -5.219 21.066 1.00 90.19 262 GLU A O 1
ATOM 2196 N N . SER A 1 263 ? -8.232 -7.283 21.025 1.00 92.31 263 SER A N 1
ATOM 2197 C CA . SER A 1 263 ? -8.934 -7.151 19.746 1.00 92.31 263 SER A CA 1
ATOM 2198 C C . SER A 1 263 ? -9.877 -5.951 19.719 1.00 92.31 263 SER A C 1
ATOM 2200 O O . SER A 1 263 ? -9.903 -5.198 18.746 1.00 92.31 263 SER A O 1
ATOM 2202 N N . PHE A 1 264 ? -10.628 -5.743 20.802 1.00 93.50 264 PHE A N 1
ATOM 2203 C CA . PHE A 1 264 ? -11.531 -4.611 20.938 1.00 93.50 264 PHE A CA 1
ATOM 2204 C C . PHE A 1 264 ? -10.764 -3.291 20.935 1.00 93.50 264 PHE A C 1
ATOM 2206 O O . PHE A 1 264 ? -11.130 -2.369 20.207 1.00 93.50 264 PHE A O 1
ATOM 2213 N N . ILE A 1 265 ? -9.684 -3.197 21.717 1.00 91.62 265 ILE A N 1
ATOM 2214 C CA . ILE A 1 265 ? -8.869 -1.982 21.801 1.00 91.62 265 ILE A CA 1
ATOM 2215 C C . ILE A 1 265 ? -8.228 -1.638 20.455 1.00 91.62 265 ILE A C 1
ATOM 2217 O O . ILE A 1 265 ? -8.140 -0.454 20.130 1.00 91.62 265 ILE A O 1
ATOM 2221 N N . GLU A 1 266 ? -7.817 -2.617 19.649 1.00 91.81 266 GLU A N 1
ATOM 2222 C CA . GLU A 1 266 ? -7.240 -2.351 18.326 1.00 91.81 266 GLU A CA 1
ATOM 2223 C C . GLU A 1 266 ? -8.280 -1.803 17.335 1.00 91.81 266 GLU A C 1
ATOM 2225 O O . GLU A 1 266 ? -8.026 -0.793 16.669 1.00 91.81 266 GLU A O 1
ATOM 2230 N N . VAL A 1 267 ? -9.491 -2.376 17.293 1.00 92.94 267 VAL A N 1
ATOM 2231 C CA . VAL A 1 267 ? -10.588 -1.845 16.458 1.00 92.94 267 VAL A CA 1
ATOM 2232 C C . VAL A 1 267 ? -11.028 -0.466 16.947 1.00 92.94 267 VAL A C 1
ATOM 2234 O O . VAL A 1 267 ? -11.135 0.473 16.155 1.00 92.94 267 VAL A O 1
ATOM 2237 N N . PHE A 1 268 ? -11.215 -0.306 18.259 1.00 94.00 268 PHE A N 1
ATOM 2238 C CA . PHE A 1 268 ? -11.532 0.979 18.878 1.00 94.00 268 PHE A CA 1
ATOM 2239 C C . PHE A 1 268 ? -10.469 2.034 18.548 1.00 94.00 268 PHE A C 1
ATOM 2241 O O . PHE A 1 268 ? -10.796 3.179 18.218 1.00 94.00 268 PHE A O 1
ATOM 2248 N N . SER A 1 269 ? -9.190 1.651 18.595 1.00 91.81 269 SER A N 1
ATOM 2249 C CA . SER A 1 269 ? -8.077 2.535 18.259 1.00 91.81 269 SER A CA 1
ATOM 2250 C C . SER A 1 269 ? -8.117 2.921 16.788 1.00 91.81 269 SER A C 1
ATOM 2252 O O . SER A 1 269 ? -8.036 4.107 16.506 1.00 91.81 269 SER A O 1
ATOM 2254 N N . PHE A 1 270 ? -8.341 1.990 15.854 1.00 93.44 270 PHE A N 1
ATOM 2255 C CA . PHE A 1 270 ? -8.498 2.311 14.428 1.00 93.44 270 PHE A CA 1
ATOM 2256 C C . PHE A 1 270 ? -9.602 3.350 14.171 1.00 93.44 270 PHE A C 1
ATOM 2258 O O . PHE A 1 270 ? -9.354 4.351 13.491 1.00 93.44 270 PHE A O 1
ATOM 2265 N N . ILE A 1 271 ? -10.787 3.153 14.759 1.00 94.94 271 ILE A N 1
ATOM 2266 C CA . ILE A 1 271 ? -11.932 4.071 14.635 1.00 94.94 271 ILE A CA 1
ATOM 2267 C C . ILE A 1 271 ? -11.576 5.447 15.212 1.00 94.94 271 ILE A C 1
ATOM 2269 O O . ILE A 1 271 ? -11.751 6.481 14.559 1.00 94.94 271 ILE A O 1
ATOM 2273 N N . THR A 1 272 ? -11.010 5.466 16.419 1.00 93.62 272 THR A N 1
ATOM 2274 C CA . THR A 1 272 ? -10.614 6.700 17.107 1.00 93.62 272 THR A CA 1
ATOM 2275 C C . THR A 1 272 ? -9.516 7.437 16.336 1.00 93.62 272 THR A C 1
ATOM 2277 O O . THR A 1 272 ? -9.591 8.656 16.163 1.00 93.62 272 THR A O 1
ATOM 2280 N N . THR A 1 273 ? -8.529 6.721 15.788 1.00 91.75 273 THR A N 1
ATOM 2281 C CA . THR A 1 273 ? -7.484 7.288 14.930 1.00 91.75 273 THR A CA 1
ATOM 2282 C C . THR A 1 273 ? -8.090 7.924 13.687 1.00 91.75 273 THR A C 1
ATOM 2284 O O . THR A 1 273 ? -7.662 9.015 13.314 1.00 91.75 273 THR A O 1
ATOM 2287 N N . ALA A 1 274 ? -9.091 7.304 13.055 1.00 93.25 274 ALA A N 1
ATOM 2288 C CA . ALA A 1 274 ? -9.757 7.888 11.894 1.00 93.25 274 ALA A CA 1
ATOM 2289 C C . ALA A 1 274 ? -10.460 9.211 12.232 1.00 93.25 274 ALA A C 1
ATOM 2291 O O . ALA A 1 274 ? -10.294 10.196 11.510 1.00 93.25 274 ALA A O 1
ATOM 2292 N N . LEU A 1 275 ? -11.155 9.283 13.371 1.00 93.12 275 LEU A N 1
ATOM 2293 C CA . LEU A 1 275 ? -11.766 10.524 13.861 1.00 93.12 275 LEU A CA 1
ATOM 2294 C C . LEU A 1 275 ? -10.719 11.609 14.163 1.00 93.12 275 LEU A C 1
ATOM 2296 O O . LEU A 1 275 ? -10.879 12.771 13.778 1.00 93.12 275 LEU A O 1
ATOM 2300 N N . VAL A 1 276 ? -9.621 11.242 14.828 1.00 91.69 276 VAL A N 1
ATOM 2301 C CA . VAL A 1 276 ? -8.548 12.174 15.205 1.00 91.69 276 VAL A CA 1
ATOM 2302 C C . VAL A 1 276 ? -7.778 12.668 13.984 1.00 91.69 276 VAL A C 1
ATOM 2304 O O . VAL A 1 276 ? -7.561 13.872 13.854 1.00 91.69 276 VAL A O 1
ATOM 2307 N N . ALA A 1 277 ? -7.392 11.777 13.069 1.00 91.31 277 ALA A N 1
ATOM 2308 C CA . ALA A 1 277 ? -6.596 12.110 11.889 1.00 91.31 277 ALA A CA 1
ATOM 2309 C C . ALA A 1 277 ? -7.308 13.118 10.975 1.00 91.31 277 ALA A C 1
ATOM 2311 O O . ALA A 1 277 ? -6.656 13.944 10.334 1.00 91.31 277 ALA A O 1
ATOM 2312 N N . LYS A 1 278 ? -8.647 13.113 10.952 1.00 90.56 278 LYS A N 1
ATOM 2313 C CA . LYS A 1 278 ? -9.445 14.091 10.199 1.00 90.56 278 LYS A CA 1
ATOM 2314 C C . LYS A 1 278 ? -9.345 15.521 10.743 1.00 90.56 278 LYS A C 1
ATOM 2316 O O . LYS A 1 278 ? -9.622 16.455 9.986 1.00 90.56 278 LYS A O 1
ATOM 2321 N N . LYS A 1 279 ? -8.902 15.746 11.989 1.00 86.50 279 LYS A N 1
ATOM 2322 C CA . LYS A 1 279 ? -8.674 17.100 12.530 1.00 86.50 279 LYS A CA 1
ATOM 2323 C C . LYS A 1 279 ? -7.464 17.755 11.840 1.00 86.50 279 LYS A C 1
ATOM 2325 O O . LYS A 1 279 ? -6.377 17.182 11.768 1.00 86.50 279 LYS A O 1
ATOM 2330 N N . LYS A 1 280 ? -7.627 18.985 11.329 1.00 76.88 280 LYS A N 1
ATOM 2331 C CA . LYS A 1 280 ? -6.521 19.733 10.697 1.00 76.88 280 LYS A CA 1
ATOM 2332 C C . LYS A 1 280 ? -5.413 20.011 11.727 1.00 76.88 280 LYS A C 1
ATOM 2334 O O . LYS A 1 280 ? -5.698 20.411 12.849 1.00 76.88 280 LYS A O 1
ATOM 2339 N N . GLY A 1 281 ? -4.153 19.807 11.333 1.00 70.81 281 GLY A N 1
ATOM 2340 C CA . GLY A 1 281 ? -2.976 20.072 12.174 1.00 70.81 281 GLY A CA 1
ATOM 2341 C C . GLY A 1 281 ? -2.456 18.881 12.989 1.00 70.81 281 GLY A C 1
ATOM 2342 O O . GLY A 1 281 ? -1.396 18.997 13.602 1.00 70.81 281 GLY A O 1
ATOM 2343 N N . VAL A 1 282 ? -3.128 17.725 12.964 1.00 75.19 282 VAL A N 1
ATOM 2344 C CA . VAL A 1 282 ? -2.612 16.504 13.600 1.00 75.19 282 VAL A CA 1
ATOM 2345 C C . VAL A 1 282 ? -1.410 15.985 12.813 1.00 75.19 282 VAL A C 1
ATOM 2347 O O . VAL A 1 282 ? -1.532 15.605 11.652 1.00 75.19 282 VAL A O 1
ATOM 2350 N N . ARG A 1 283 ? -0.234 15.984 13.453 1.00 70.50 283 ARG A N 1
ATOM 2351 C CA . ARG A 1 283 ? 1.023 15.495 12.862 1.00 70.50 283 ARG A CA 1
ATOM 2352 C C . ARG A 1 283 ? 1.773 14.480 13.729 1.00 70.50 283 ARG A C 1
ATOM 2354 O O . ARG A 1 283 ? 2.949 14.222 13.500 1.00 70.50 283 ARG A O 1
ATOM 2361 N N . ASN A 1 284 ? 1.132 13.945 14.762 1.00 77.75 284 ASN A N 1
ATOM 2362 C CA . ASN A 1 284 ? 1.791 13.011 15.664 1.00 77.75 284 ASN A CA 1
ATOM 2363 C C . ASN A 1 284 ? 1.555 11.569 15.184 1.00 77.75 284 ASN A C 1
ATOM 2365 O O . ASN A 1 284 ? 0.420 11.108 15.281 1.00 77.75 284 ASN A O 1
ATOM 2369 N N . PRO A 1 285 ? 2.580 10.836 14.706 1.00 76.31 285 PRO A N 1
ATOM 2370 C CA . PRO A 1 285 ? 2.409 9.457 14.249 1.00 76.31 285 PRO A CA 1
ATOM 2371 C C . PRO A 1 285 ? 2.019 8.494 15.380 1.00 76.31 285 PRO A C 1
ATOM 2373 O O . PRO A 1 285 ? 1.510 7.412 15.096 1.00 76.31 285 PRO A O 1
ATOM 2376 N N . ARG A 1 286 ? 2.188 8.890 16.653 1.00 81.75 286 ARG A N 1
ATOM 2377 C CA . ARG A 1 286 ? 1.827 8.062 17.816 1.00 81.75 286 ARG A CA 1
ATOM 2378 C C . ARG A 1 286 ? 0.356 7.654 17.845 1.00 81.75 286 ARG A C 1
ATOM 2380 O O . ARG A 1 286 ? 0.046 6.617 18.414 1.00 81.75 286 ARG A O 1
ATOM 2387 N N . ILE A 1 287 ? -0.525 8.395 17.167 1.00 80.75 287 ILE A N 1
ATOM 2388 C CA . ILE A 1 287 ? -1.954 8.062 17.048 1.00 80.75 287 ILE A CA 1
ATOM 2389 C C . ILE A 1 287 ? -2.225 6.713 16.359 1.00 80.75 287 ILE A C 1
ATOM 2391 O O . ILE A 1 287 ? -3.355 6.244 16.398 1.00 80.75 287 ILE A O 1
ATOM 2395 N N . PHE A 1 288 ? -1.233 6.125 15.678 1.00 75.75 288 PHE A N 1
ATOM 2396 C CA . PHE A 1 288 ? -1.338 4.805 15.044 1.00 75.75 288 PHE A CA 1
ATOM 2397 C C . PHE A 1 288 ? -0.672 3.687 15.857 1.00 75.75 288 PHE A C 1
ATOM 2399 O O . PHE A 1 288 ? -0.847 2.519 15.518 1.00 75.75 288 PHE A O 1
ATOM 2406 N N . SER A 1 289 ? 0.117 4.028 16.881 1.00 74.25 289 SER A N 1
ATOM 2407 C CA . SER A 1 289 ? 0.915 3.069 17.658 1.00 74.25 289 SER A CA 1
ATOM 2408 C C . SER A 1 289 ? 0.488 2.961 19.122 1.00 74.25 289 SER A C 1
ATOM 2410 O O . SER A 1 289 ? 0.663 1.903 19.722 1.00 74.25 289 SER A O 1
ATOM 2412 N N . GLU A 1 290 ? -0.040 4.039 19.705 1.00 78.62 290 GLU A N 1
ATOM 2413 C CA . GLU A 1 290 ? -0.490 4.088 21.098 1.00 78.62 290 GLU A CA 1
ATOM 2414 C C . GLU A 1 290 ? -2.021 3.942 21.167 1.00 78.62 290 GLU A C 1
ATOM 2416 O O . GLU A 1 290 ? -2.724 4.665 20.457 1.00 78.62 290 GLU A O 1
ATOM 2421 N N . PRO A 1 291 ? -2.555 3.026 21.998 1.00 77.06 291 PRO A N 1
ATOM 2422 C CA . PRO A 1 291 ? -3.994 2.853 22.139 1.00 77.06 291 PRO A CA 1
ATOM 2423 C C . PRO A 1 291 ? -4.618 4.023 22.911 1.00 77.06 291 PRO A C 1
ATOM 2425 O O . PRO A 1 291 ? -4.053 4.524 23.888 1.00 77.06 291 PRO A O 1
ATOM 2428 N N . PHE A 1 292 ? -5.820 4.427 22.503 1.00 77.81 292 PHE A N 1
ATOM 2429 C CA . PHE A 1 292 ? -6.573 5.504 23.150 1.00 77.81 292 PHE A CA 1
ATOM 2430 C C . PHE A 1 292 ? -7.241 5.005 24.434 1.00 77.81 292 PHE A C 1
ATOM 2432 O O . PHE A 1 292 ? -8.408 4.627 24.434 1.00 77.81 292 PHE A O 1
ATOM 2439 N N . VAL A 1 293 ? -6.494 4.999 25.539 1.00 75.19 293 VAL A N 1
ATOM 2440 C CA . VAL A 1 293 ? -6.985 4.504 26.841 1.00 75.19 293 VAL A CA 1
ATOM 2441 C C . VAL A 1 293 ? -7.087 5.581 27.918 1.00 75.19 293 VAL A C 1
ATOM 2443 O O . VAL A 1 293 ? -7.591 5.312 29.003 1.00 75.19 293 VAL A O 1
ATOM 2446 N N . LYS A 1 294 ? -6.618 6.807 27.654 1.00 82.69 294 LYS A N 1
ATOM 2447 C CA . LYS A 1 294 ? -6.674 7.902 28.631 1.00 82.69 294 LYS A CA 1
ATOM 2448 C C . LYS A 1 294 ? -7.981 8.675 28.515 1.00 82.69 294 LYS A C 1
ATOM 2450 O O . LYS A 1 294 ? -8.275 9.242 27.464 1.00 82.69 294 LYS A O 1
ATOM 2455 N N . ARG A 1 295 ? -8.691 8.831 29.634 1.00 83.44 295 ARG A N 1
ATOM 2456 C CA . ARG A 1 295 ? -9.924 9.631 29.731 1.00 83.44 295 ARG A CA 1
ATOM 2457 C C . ARG A 1 295 ? -9.851 11.022 29.087 1.00 83.44 295 ARG A C 1
ATOM 2459 O O . ARG A 1 295 ? -10.801 11.423 28.425 1.00 83.44 295 ARG A O 1
ATOM 2466 N N . SER A 1 296 ? -8.757 11.767 29.254 1.00 84.69 296 SER A N 1
ATOM 2467 C CA . SER A 1 296 ? -8.623 13.113 28.667 1.00 84.69 296 SER A CA 1
ATOM 2468 C C . SER A 1 296 ? -8.604 13.096 27.135 1.00 84.69 296 SER A C 1
ATOM 2470 O O . SER A 1 296 ? -9.212 13.956 26.500 1.00 84.69 296 SER A O 1
ATOM 2472 N N . GLU A 1 297 ? -7.938 12.103 26.542 1.00 85.31 297 GLU A N 1
ATOM 2473 C CA . GLU A 1 297 ? -7.884 11.895 25.093 1.00 85.31 297 GLU A CA 1
ATOM 2474 C C . GLU A 1 297 ? -9.249 11.426 24.574 1.00 85.31 297 GLU A C 1
ATOM 2476 O O . GLU A 1 297 ? -9.757 11.987 23.604 1.00 85.31 297 GLU A O 1
ATOM 2481 N N . LEU A 1 298 ? -9.882 10.476 25.275 1.00 89.31 298 LEU A N 1
ATOM 2482 C CA . LEU A 1 298 ? -11.227 9.986 24.964 1.00 89.31 298 LEU A CA 1
ATOM 2483 C C . LEU A 1 298 ? -12.256 11.117 24.977 1.00 89.31 298 LEU A C 1
ATOM 2485 O O . LEU A 1 298 ? -12.983 11.282 24.001 1.00 89.31 298 LEU A O 1
ATOM 2489 N N . LYS A 1 299 ? -12.263 11.953 26.021 1.00 89.94 299 LYS A N 1
ATOM 2490 C CA . LYS A 1 299 ? -13.156 13.114 26.121 1.00 89.94 299 LYS A CA 1
ATOM 2491 C C . LYS A 1 299 ? -12.951 14.087 24.962 1.00 89.94 299 LYS A C 1
ATOM 2493 O O . LYS A 1 299 ? -13.912 14.509 24.338 1.00 89.94 299 LYS A O 1
ATOM 2498 N N . ALA A 1 300 ? -11.706 14.392 24.597 1.00 89.31 300 ALA A N 1
ATOM 2499 C CA . ALA A 1 300 ? -11.417 15.299 23.482 1.00 89.31 300 ALA A CA 1
ATOM 2500 C C . ALA A 1 300 ? -11.877 14.772 22.103 1.00 89.31 300 ALA A C 1
ATOM 2502 O O . ALA A 1 300 ? -11.966 15.544 21.133 1.00 89.31 300 ALA A O 1
ATOM 2503 N N . VAL A 1 301 ? -12.111 13.463 21.978 1.00 91.50 301 VAL A N 1
ATOM 2504 C CA . VAL A 1 301 ? -12.651 12.842 20.765 1.00 91.50 301 VAL A CA 1
ATOM 2505 C C . VAL A 1 301 ? -14.163 12.688 20.860 1.00 91.50 301 VAL A C 1
ATOM 2507 O O . VAL A 1 301 ? -14.845 13.163 19.964 1.00 91.50 301 VAL A O 1
ATOM 2510 N N . TYR A 1 302 ? -14.693 12.092 21.921 1.00 94.19 302 TYR A N 1
ATOM 2511 C CA . TYR A 1 302 ? -16.086 11.644 22.008 1.00 94.19 302 TYR A CA 1
ATOM 2512 C C . TYR A 1 302 ? -17.057 12.644 22.658 1.00 94.19 302 TYR A C 1
ATOM 2514 O O . TYR A 1 302 ? -18.186 12.288 22.955 1.00 94.19 302 TYR A O 1
ATOM 2522 N N . ASP A 1 303 ? -16.674 13.917 22.784 1.00 90.88 303 ASP A N 1
ATOM 2523 C CA . ASP A 1 303 ? -17.554 15.032 23.199 1.00 90.88 303 ASP A CA 1
ATOM 2524 C C . ASP A 1 303 ? -18.631 15.410 22.152 1.00 90.88 303 ASP A C 1
ATOM 2526 O O . ASP A 1 303 ? -19.367 16.378 22.302 1.00 90.88 303 ASP A O 1
ATOM 2530 N N . ARG A 1 304 ? -18.702 14.687 21.028 1.00 91.75 304 ARG A N 1
ATOM 2531 C CA . ARG A 1 304 ? -19.602 14.981 19.905 1.00 91.75 304 ARG A CA 1
ATOM 2532 C C . ARG A 1 304 ? -20.461 13.777 19.568 1.00 91.75 304 ARG A C 1
ATOM 2534 O O . ARG A 1 304 ? -19.934 12.677 19.385 1.00 91.75 304 ARG A O 1
ATOM 2541 N N . LYS A 1 305 ? -21.761 14.012 19.372 1.00 93.00 305 LYS A N 1
ATOM 2542 C CA . LYS A 1 305 ? -22.732 12.959 19.054 1.00 93.00 305 LYS A CA 1
ATOM 2543 C C . LYS A 1 305 ? -22.362 12.198 17.785 1.00 93.00 305 LYS A C 1
ATOM 2545 O O . LYS A 1 305 ? -22.513 10.981 17.736 1.00 93.00 305 LYS A O 1
ATOM 2550 N N . GLU A 1 306 ? -21.852 12.893 16.773 1.00 93.50 306 GLU A N 1
ATOM 2551 C CA . GLU A 1 306 ? -21.470 12.288 15.496 1.00 93.50 306 GLU A CA 1
ATOM 2552 C C . GLU A 1 306 ? -20.324 11.286 15.673 1.00 93.50 306 GLU A C 1
ATOM 2554 O O . GLU A 1 306 ? -20.303 10.248 15.023 1.00 93.50 306 GLU A O 1
ATOM 2559 N N . HIS A 1 307 ? -19.386 11.561 16.584 1.00 95.00 307 HIS A N 1
ATOM 2560 C CA . HIS A 1 307 ? -18.250 10.678 16.850 1.00 95.00 307 HIS A CA 1
ATOM 2561 C C . HIS A 1 307 ? -18.668 9.435 17.640 1.00 95.00 307 HIS A C 1
ATOM 2563 O O . HIS A 1 307 ? -18.206 8.336 17.339 1.00 95.00 307 HIS A O 1
ATOM 2569 N N . VAL A 1 308 ? -19.556 9.605 18.626 1.00 95.62 308 VAL A N 1
ATOM 2570 C CA . VAL A 1 308 ? -20.140 8.482 19.374 1.00 95.62 308 VAL A CA 1
ATOM 2571 C C . VAL A 1 308 ? -20.960 7.597 18.435 1.00 95.62 308 VAL A C 1
ATOM 2573 O O . VAL A 1 308 ? -20.750 6.389 18.402 1.00 95.62 308 VAL A O 1
ATOM 2576 N N . SER A 1 309 ? -21.819 8.198 17.606 1.00 95.00 309 SER A N 1
ATOM 2577 C CA . SER A 1 309 ? -22.637 7.463 16.630 1.00 95.00 309 SER A CA 1
ATOM 2578 C C . SER A 1 309 ? -21.754 6.694 15.645 1.00 95.00 309 SER A C 1
ATOM 2580 O O . SER A 1 309 ? -21.933 5.492 15.480 1.00 95.00 309 SER A O 1
ATOM 2582 N N . PHE A 1 310 ? -20.720 7.341 15.093 1.00 95.94 310 PHE A N 1
ATOM 2583 C CA . PHE A 1 310 ? -19.762 6.701 14.189 1.00 95.94 310 PHE A CA 1
ATOM 2584 C C . PHE A 1 310 ? -19.093 5.465 14.806 1.00 95.94 310 PHE A C 1
ATOM 2586 O O . PHE A 1 310 ? -18.980 4.438 14.140 1.00 95.94 310 PHE A O 1
ATOM 2593 N N . LEU A 1 311 ? -18.671 5.532 16.075 1.00 95.88 311 LEU A N 1
ATOM 2594 C CA . LEU A 1 311 ? -18.070 4.392 16.773 1.00 95.88 311 LEU A CA 1
ATOM 2595 C C . LEU A 1 311 ? -19.045 3.220 16.903 1.00 95.88 311 LEU A C 1
ATOM 2597 O O . LEU A 1 311 ? -18.701 2.097 16.535 1.00 95.88 311 LEU A O 1
ATOM 2601 N N . PHE A 1 312 ? -20.241 3.481 17.433 1.00 95.19 312 PHE A N 1
ATOM 2602 C CA . PHE A 1 312 ? -21.233 2.438 17.687 1.00 95.19 312 PHE A CA 1
ATOM 2603 C C . PHE A 1 312 ? -21.717 1.798 16.388 1.00 95.19 312 PHE A C 1
ATOM 2605 O O . PHE A 1 312 ? -21.794 0.574 16.301 1.00 95.19 312 PHE A O 1
ATOM 2612 N N . GLU A 1 313 ? -21.995 2.606 15.366 1.00 95.50 313 GLU A N 1
ATOM 2613 C CA . GLU A 1 313 ? -22.418 2.112 14.058 1.00 95.50 313 GLU A CA 1
ATOM 2614 C C . GLU A 1 313 ? -21.305 1.299 13.389 1.00 95.50 313 GLU A C 1
ATOM 2616 O O . GLU A 1 313 ? -21.581 0.216 12.881 1.00 95.50 313 GLU A O 1
ATOM 2621 N N . THR A 1 314 ? -20.042 1.748 13.460 1.00 95.00 314 THR A N 1
ATOM 2622 C CA . THR A 1 314 ? -18.902 1.017 12.874 1.00 95.00 314 THR A CA 1
ATOM 2623 C C . THR A 1 314 ? -18.705 -0.350 13.526 1.00 95.00 314 THR A C 1
ATOM 2625 O O . THR A 1 314 ? -18.544 -1.347 12.826 1.00 95.00 314 THR A O 1
ATOM 2628 N N . LEU A 1 315 ? -18.738 -0.416 14.862 1.00 92.75 315 LEU A N 1
ATOM 2629 C CA . LEU A 1 315 ? -18.597 -1.678 15.601 1.00 92.75 315 LEU A CA 1
ATOM 2630 C C . LEU A 1 315 ? -19.778 -2.635 15.388 1.00 92.75 315 LEU A C 1
ATOM 2632 O O . LEU A 1 315 ? -19.652 -3.822 15.666 1.00 92.75 315 LEU A O 1
ATOM 2636 N N . SER A 1 316 ? -20.903 -2.129 14.884 1.00 92.31 316 SER A N 1
ATOM 2637 C CA . SER A 1 316 ? -22.127 -2.904 14.650 1.00 92.31 316 SER A CA 1
ATOM 2638 C C . SER A 1 316 ? -22.386 -3.167 13.161 1.00 92.31 316 SER A C 1
ATOM 2640 O O . SER A 1 316 ? -23.463 -3.634 12.797 1.00 92.31 316 SER A O 1
ATOM 2642 N N . LEU A 1 317 ? -21.416 -2.868 12.284 1.00 93.00 317 LEU A N 1
ATOM 2643 C CA . LEU A 1 317 ? -21.527 -3.097 10.837 1.00 93.00 317 LEU A CA 1
ATOM 2644 C C . LEU A 1 317 ? -21.647 -4.578 10.472 1.00 93.00 317 LEU A C 1
ATOM 2646 O O . LEU A 1 317 ? -22.307 -4.920 9.491 1.00 93.00 317 LEU A O 1
ATOM 2650 N N . TRP A 1 318 ? -20.986 -5.440 11.240 1.00 91.50 318 TRP A N 1
ATOM 2651 C CA . TRP A 1 318 ? -20.929 -6.876 11.007 1.00 91.50 318 TRP A CA 1
ATOM 2652 C C . TRP A 1 318 ? -21.375 -7.626 12.257 1.00 91.50 318 TRP A C 1
ATOM 2654 O O . TRP A 1 318 ? -21.107 -7.189 13.374 1.00 91.50 318 TRP A O 1
ATOM 2664 N N . GLY A 1 319 ? -22.046 -8.764 12.064 1.00 84.31 319 GLY A N 1
ATOM 2665 C CA . GLY A 1 319 ? -22.536 -9.586 13.174 1.00 84.31 319 GLY A CA 1
ATOM 2666 C C . GLY A 1 319 ? -21.517 -10.603 13.691 1.00 84.31 319 GLY A C 1
ATOM 2667 O O . GLY A 1 319 ? -21.539 -10.945 14.866 1.00 84.31 319 GLY A O 1
ATOM 2668 N N . ASN A 1 320 ? -20.638 -11.111 12.824 1.00 87.56 320 ASN A N 1
ATOM 2669 C CA . ASN A 1 320 ? -19.617 -12.096 13.176 1.00 87.56 320 ASN A CA 1
ATOM 2670 C C . ASN A 1 320 ? -18.423 -12.030 12.207 1.00 87.56 320 ASN A C 1
ATOM 2672 O O . ASN A 1 320 ? -18.484 -11.418 11.138 1.00 87.56 320 ASN A O 1
ATOM 2676 N N . SER A 1 321 ? -17.333 -12.698 12.574 1.00 87.94 321 SER A N 1
ATOM 2677 C CA . SER A 1 321 ? -16.101 -12.741 11.784 1.00 87.94 321 SER A CA 1
ATOM 2678 C C . SER A 1 321 ? -16.206 -13.495 10.455 1.00 87.94 321 SER A C 1
ATOM 2680 O O . SER A 1 321 ? -15.416 -13.244 9.546 1.00 87.94 321 SER A O 1
ATOM 2682 N N . ASP A 1 322 ? -17.125 -14.457 10.334 1.00 88.31 322 ASP A N 1
ATOM 2683 C CA . ASP A 1 322 ? -17.258 -15.256 9.112 1.00 88.31 322 ASP A CA 1
ATOM 2684 C C . ASP A 1 322 ? -17.898 -14.433 7.990 1.00 88.31 322 ASP A C 1
ATOM 2686 O O . ASP A 1 322 ? -17.437 -14.502 6.848 1.00 88.31 322 ASP A O 1
ATOM 2690 N N . ASP A 1 323 ? -18.868 -13.579 8.329 1.00 88.38 323 ASP A N 1
ATOM 2691 C CA . ASP A 1 323 ? -19.472 -12.614 7.406 1.00 88.38 323 ASP A CA 1
ATOM 2692 C C . ASP A 1 323 ? -18.423 -11.632 6.868 1.00 88.38 323 ASP A C 1
ATOM 2694 O O . ASP A 1 323 ? -18.328 -11.420 5.656 1.00 88.38 323 ASP A O 1
ATOM 2698 N N . ILE A 1 324 ? -17.569 -11.101 7.755 1.00 91.06 324 ILE A N 1
ATOM 2699 C CA . ILE A 1 324 ? -16.435 -10.245 7.374 1.00 91.06 324 ILE A CA 1
ATOM 2700 C C . ILE A 1 324 ? -15.541 -10.992 6.390 1.00 91.06 324 ILE A C 1
ATOM 2702 O O . ILE A 1 324 ? -15.270 -10.512 5.288 1.00 91.06 324 ILE A O 1
ATOM 2706 N N . ARG A 1 325 ? -15.097 -12.199 6.752 1.00 91.31 325 ARG A N 1
ATOM 2707 C CA . ARG A 1 325 ? -14.178 -12.965 5.908 1.00 91.31 325 ARG A CA 1
ATOM 2708 C C . ARG A 1 325 ? -14.765 -13.267 4.540 1.00 91.31 325 ARG A C 1
ATOM 2710 O O . ARG A 1 325 ? -14.042 -13.174 3.544 1.00 91.31 325 ARG A O 1
ATOM 2717 N N . ALA A 1 326 ? -16.044 -13.628 4.478 1.00 91.50 326 ALA A N 1
ATOM 2718 C CA . ALA A 1 326 ? -16.751 -13.874 3.229 1.00 91.50 326 ALA A CA 1
ATOM 2719 C C . ALA A 1 326 ? -16.783 -12.619 2.342 1.00 91.50 326 ALA A C 1
ATOM 2721 O O . ALA A 1 326 ? -16.420 -12.702 1.165 1.00 91.50 326 ALA A O 1
ATOM 2722 N N . GLU A 1 327 ? -17.123 -11.462 2.913 1.00 92.44 327 GLU A N 1
ATOM 2723 C CA . GLU A 1 327 ? -17.166 -10.180 2.205 1.00 92.44 327 GLU A CA 1
ATOM 2724 C C . GLU A 1 327 ? -15.783 -9.782 1.664 1.00 92.44 327 GLU A C 1
ATOM 2726 O O . GLU A 1 327 ? -15.624 -9.534 0.468 1.00 92.44 327 GLU A O 1
ATOM 2731 N N . PHE A 1 328 ? -14.743 -9.811 2.500 1.00 92.56 328 PHE A N 1
ATOM 2732 C CA . PHE A 1 328 ? -13.375 -9.487 2.079 1.00 92.56 328 PHE A CA 1
ATOM 2733 C C . PHE A 1 328 ? -12.836 -10.461 1.019 1.00 92.56 328 PHE A C 1
ATOM 2735 O O . PHE A 1 328 ? -12.147 -10.049 0.079 1.00 92.56 328 PHE A O 1
ATOM 2742 N N . ASN A 1 329 ? -13.190 -11.747 1.100 1.00 91.62 329 ASN A N 1
ATOM 2743 C CA . ASN A 1 329 ? -12.857 -12.725 0.061 1.00 91.62 329 ASN A CA 1
ATOM 2744 C C . ASN A 1 329 ? -13.562 -12.413 -1.268 1.00 91.62 329 ASN A C 1
ATOM 2746 O O . ASN A 1 329 ? -12.968 -12.591 -2.331 1.00 91.62 329 ASN A O 1
ATOM 2750 N N . GLN A 1 330 ? -14.811 -11.945 -1.237 1.00 92.75 330 GLN A N 1
ATOM 2751 C CA . GLN A 1 330 ? -15.521 -11.519 -2.443 1.00 92.75 330 GLN A CA 1
ATOM 2752 C C . GLN A 1 330 ? -14.880 -10.264 -3.050 1.00 92.75 330 GLN A C 1
ATOM 2754 O O . GLN A 1 330 ? -14.609 -10.243 -4.252 1.00 92.75 330 GLN A O 1
ATOM 2759 N N . LEU A 1 331 ? -14.571 -9.259 -2.227 1.00 93.50 331 LEU A N 1
ATOM 2760 C CA . LEU A 1 331 ? -13.929 -8.019 -2.671 1.00 93.50 331 LEU A CA 1
ATOM 2761 C C . LEU A 1 331 ? -12.557 -8.279 -3.302 1.00 93.50 331 LEU A C 1
ATOM 2763 O O . LEU A 1 331 ? -12.273 -7.779 -4.386 1.00 93.50 331 LEU A O 1
ATOM 2767 N N . THR A 1 332 ? -11.723 -9.105 -2.670 1.00 89.44 332 THR A N 1
ATOM 2768 C CA . THR A 1 332 ? -10.367 -9.410 -3.165 1.00 89.44 332 THR A CA 1
ATOM 2769 C C . THR A 1 332 ? -10.348 -10.299 -4.406 1.00 89.44 332 THR A C 1
ATOM 2771 O O . THR A 1 332 ? -9.398 -10.236 -5.183 1.00 89.44 332 THR A O 1
ATOM 2774 N N . ARG A 1 333 ? -11.404 -11.090 -4.643 1.00 91.25 333 ARG A N 1
ATOM 2775 C CA . ARG A 1 333 ? -11.611 -11.787 -5.924 1.00 91.25 333 ARG A CA 1
ATOM 2776 C C . ARG A 1 333 ? -12.028 -10.833 -7.041 1.00 91.25 333 ARG A C 1
ATOM 2778 O O . ARG A 1 333 ? -11.646 -11.055 -8.184 1.00 91.25 333 ARG A O 1
ATOM 2785 N N . ALA A 1 334 ? -12.815 -9.808 -6.718 1.00 93.62 334 ALA A N 1
ATOM 2786 C CA . ALA A 1 334 ? -13.305 -8.832 -7.688 1.00 93.62 334 ALA A CA 1
ATOM 2787 C C . ALA A 1 334 ? -12.277 -7.737 -8.021 1.00 93.62 334 ALA A C 1
ATOM 2789 O O . ALA A 1 334 ? -12.324 -7.157 -9.104 1.00 93.62 334 ALA A O 1
ATOM 2790 N N . LEU A 1 335 ? -11.364 -7.433 -7.094 1.00 94.88 335 LEU A N 1
ATOM 2791 C CA . LEU A 1 335 ? -10.396 -6.350 -7.225 1.00 94.88 335 LEU A CA 1
ATOM 2792 C C . LEU A 1 335 ? -9.042 -6.746 -6.619 1.00 94.88 335 LEU A C 1
ATOM 2794 O O . LEU A 1 335 ? -8.956 -6.957 -5.405 1.00 94.88 335 LEU A O 1
ATOM 2798 N N . PRO A 1 336 ? -7.946 -6.755 -7.401 1.00 94.12 336 PRO A N 1
ATOM 2799 C CA . PRO A 1 336 ? -6.617 -6.889 -6.830 1.00 94.12 336 PRO A CA 1
ATOM 2800 C C . PRO A 1 336 ? -6.285 -5.638 -6.010 1.00 94.12 336 PRO A C 1
ATOM 2802 O O . PRO A 1 336 ? -6.113 -4.539 -6.542 1.00 94.12 336 PRO A O 1
ATOM 2805 N N . LEU A 1 337 ? -6.185 -5.810 -4.692 1.00 91.06 337 LEU A N 1
ATOM 2806 C CA . LEU A 1 337 ? -5.871 -4.728 -3.755 1.00 91.06 337 LEU A CA 1
ATOM 2807 C C . LEU A 1 337 ? -4.370 -4.417 -3.676 1.00 91.06 337 LEU A C 1
ATOM 2809 O O . LEU A 1 337 ? -3.994 -3.443 -3.036 1.00 91.06 337 LEU A O 1
ATOM 2813 N N . TYR A 1 338 ? -3.505 -5.207 -4.321 1.00 90.25 338 TYR A N 1
ATOM 2814 C CA . TYR A 1 338 ? -2.040 -5.056 -4.286 1.00 90.25 338 TYR A CA 1
ATOM 2815 C C . TYR A 1 338 ? -1.439 -5.036 -2.871 1.00 90.25 338 TYR A C 1
ATOM 2817 O O . TYR A 1 338 ? -0.430 -4.377 -2.626 1.00 90.25 338 TYR A O 1
ATOM 2825 N N . THR A 1 339 ? -2.058 -5.777 -1.956 1.00 85.06 339 THR A N 1
ATOM 2826 C CA . THR A 1 339 ? -1.548 -6.061 -0.613 1.00 85.06 339 THR A CA 1
ATOM 2827 C C . THR A 1 339 ? -1.319 -7.565 -0.462 1.00 85.06 339 THR A C 1
ATOM 2829 O O . THR A 1 339 ? -1.901 -8.363 -1.200 1.00 85.06 339 THR A O 1
ATOM 2832 N N . GLN A 1 340 ? -0.442 -7.956 0.462 1.00 77.44 340 GLN A N 1
ATOM 2833 C CA . GLN A 1 340 ? -0.148 -9.364 0.749 1.00 77.44 340 GLN A CA 1
ATOM 2834 C C . GLN A 1 340 ? -1.275 -10.047 1.540 1.00 77.44 340 GLN A C 1
ATOM 2836 O O . GLN A 1 340 ? -1.368 -11.272 1.529 1.00 77.44 340 GLN A O 1
ATOM 2841 N N . HIS A 1 341 ? -2.149 -9.266 2.183 1.00 79.38 341 HIS A N 1
ATOM 2842 C CA . HIS A 1 341 ? -3.206 -9.756 3.063 1.00 79.38 341 HIS A CA 1
ATOM 2843 C C . HIS A 1 341 ? -4.584 -9.369 2.519 1.00 79.38 341 HIS A C 1
ATOM 2845 O O . HIS A 1 341 ? -4.891 -8.196 2.334 1.00 79.38 341 HIS A O 1
ATOM 2851 N N . THR A 1 342 ? -5.441 -10.358 2.267 1.00 80.88 342 THR A N 1
ATOM 2852 C CA . THR A 1 342 ? -6.792 -10.127 1.726 1.00 80.88 342 THR A CA 1
ATOM 2853 C C . THR A 1 342 ? -7.813 -9.738 2.796 1.00 80.88 342 THR A C 1
ATOM 2855 O O . THR A 1 342 ? -8.829 -9.124 2.484 1.00 80.88 342 THR A O 1
ATOM 2858 N N . GLN A 1 343 ? -7.539 -10.064 4.059 1.00 90.69 343 GLN A N 1
ATOM 2859 C CA . GLN A 1 343 ? -8.432 -9.850 5.196 1.00 90.69 343 GLN A CA 1
ATOM 2860 C C . GLN A 1 343 ? -8.003 -8.605 5.985 1.00 90.69 343 GLN A C 1
ATOM 2862 O O . GLN A 1 343 ? -7.305 -8.707 6.991 1.00 90.69 343 GLN A O 1
ATOM 2867 N N . LEU A 1 344 ? -8.382 -7.410 5.513 1.00 91.25 344 LEU A N 1
ATOM 2868 C CA . LEU A 1 344 ? -7.915 -6.149 6.119 1.00 91.25 344 LEU A CA 1
ATOM 2869 C C . LEU A 1 344 ? -8.437 -5.945 7.548 1.00 91.25 344 LEU A C 1
ATOM 2871 O O . LEU A 1 344 ? -7.760 -5.317 8.360 1.00 91.25 344 LEU A O 1
ATOM 2875 N N . PHE A 1 345 ? -9.629 -6.464 7.860 1.00 92.88 345 PHE A N 1
ATOM 2876 C CA . PHE A 1 345 ? -10.162 -6.414 9.220 1.00 92.88 345 PHE A CA 1
ATOM 2877 C C . PHE A 1 345 ? -9.313 -7.261 10.178 1.00 92.88 345 PHE A C 1
ATOM 2879 O O . PHE A 1 345 ? -8.930 -6.768 11.234 1.00 92.88 345 PHE A O 1
ATOM 2886 N N . ASP A 1 346 ? -8.915 -8.473 9.774 1.00 91.25 346 ASP A N 1
ATOM 2887 C CA . ASP A 1 346 ? -8.033 -9.341 10.569 1.00 91.25 346 ASP A CA 1
ATOM 2888 C C . ASP A 1 346 ? -6.707 -8.629 10.895 1.00 91.25 346 ASP A C 1
ATOM 2890 O O . ASP A 1 346 ? -6.274 -8.635 12.048 1.00 91.25 346 ASP A O 1
ATOM 2894 N N . MET A 1 347 ? -6.113 -7.928 9.917 1.00 89.31 347 MET A N 1
ATOM 2895 C CA . MET A 1 347 ? -4.895 -7.128 10.133 1.00 89.31 347 MET A CA 1
ATOM 2896 C C . MET A 1 347 ? -5.091 -6.019 11.172 1.00 89.31 347 MET A C 1
ATOM 2898 O O . MET A 1 347 ? -4.195 -5.751 11.975 1.00 89.31 347 MET A O 1
ATOM 2902 N N . CYS A 1 348 ? -6.255 -5.364 11.143 1.00 91.12 348 CYS A N 1
ATOM 2903 C CA . CYS A 1 348 ? -6.610 -4.324 12.098 1.00 91.12 348 CYS A CA 1
ATOM 2904 C C . CYS A 1 348 ? -6.740 -4.899 13.511 1.00 91.12 348 CYS A C 1
ATOM 2906 O O . CYS A 1 348 ? -6.192 -4.328 14.446 1.00 91.12 348 CYS A O 1
ATOM 2908 N N . VAL A 1 349 ? -7.439 -6.026 13.664 1.00 90.25 349 VAL A N 1
ATOM 2909 C CA . VAL A 1 349 ? -7.751 -6.623 14.971 1.00 90.25 349 VAL A CA 1
ATOM 2910 C C . VAL A 1 349 ? -6.522 -7.244 15.640 1.00 90.25 349 VAL A C 1
ATOM 2912 O O . VAL A 1 349 ? -6.390 -7.187 16.859 1.00 90.25 349 VAL A O 1
ATOM 2915 N N . GLN A 1 350 ? -5.615 -7.844 14.866 1.00 84.62 350 GLN A N 1
ATOM 2916 C CA . GLN A 1 350 ? -4.460 -8.584 15.392 1.00 84.62 350 GLN A CA 1
ATOM 2917 C C . GLN A 1 350 ? -3.212 -7.717 15.615 1.00 84.62 350 GLN A C 1
ATOM 2919 O O . GLN A 1 350 ? -2.146 -8.249 15.927 1.00 84.62 350 GLN A O 1
ATOM 2924 N N . LYS A 1 351 ? -3.322 -6.392 15.437 1.00 73.56 351 LYS A N 1
ATOM 2925 C CA . LYS A 1 351 ? -2.190 -5.451 15.475 1.00 73.56 351 LYS A CA 1
ATOM 2926 C C . LYS A 1 351 ? -1.029 -5.911 14.583 1.00 73.56 351 LYS A C 1
ATOM 2928 O O . LYS A 1 351 ? 0.140 -5.866 14.980 1.00 73.56 351 LYS A O 1
ATOM 2933 N N . ASP A 1 352 ? -1.349 -6.374 13.376 1.00 70.69 352 ASP A N 1
ATOM 2934 C CA . ASP A 1 352 ? -0.336 -6.883 12.458 1.00 70.69 352 ASP A CA 1
ATOM 2935 C C . ASP A 1 352 ? 0.649 -5.756 12.108 1.00 70.69 352 ASP A C 1
ATOM 2937 O O . ASP A 1 352 ? 0.262 -4.677 11.650 1.00 70.69 352 ASP A O 1
ATOM 2941 N N . SER A 1 353 ? 1.943 -6.000 12.321 1.00 70.38 353 SER A N 1
ATOM 2942 C CA . SER A 1 353 ? 3.014 -5.051 11.988 1.00 70.38 353 SER A CA 1
ATOM 2943 C C . SER A 1 353 ? 3.024 -4.630 10.509 1.00 70.38 353 SER A C 1
ATOM 2945 O O . SER A 1 353 ? 3.574 -3.581 10.172 1.00 70.38 353 SER A O 1
ATOM 2947 N N . SER A 1 354 ? 2.394 -5.420 9.636 1.00 77.62 354 SER A N 1
ATOM 2948 C CA . SER A 1 354 ? 2.212 -5.140 8.213 1.00 77.62 354 SER A CA 1
ATOM 2949 C C . SER A 1 354 ? 0.999 -4.252 7.894 1.00 77.62 354 SER A C 1
ATOM 2951 O O . SER A 1 354 ? 0.848 -3.848 6.740 1.00 77.62 354 SER A O 1
ATOM 2953 N N . PHE A 1 355 ? 0.152 -3.893 8.874 1.00 87.50 355 PHE A N 1
ATOM 2954 C CA . PHE A 1 355 ? -1.042 -3.062 8.665 1.00 87.50 355 PHE A CA 1
ATOM 2955 C C . PHE A 1 355 ? -0.688 -1.595 8.384 1.00 87.50 355 PHE A C 1
ATOM 2957 O O . PHE A 1 355 ? -0.701 -0.716 9.262 1.00 87.50 355 PHE A O 1
ATOM 2964 N N . SER A 1 356 ? -0.339 -1.336 7.125 1.00 90.75 356 SER A N 1
ATOM 2965 C CA . SER A 1 356 ? 0.206 -0.064 6.680 1.00 90.75 356 SER A CA 1
ATOM 2966 C C . SER A 1 356 ? -0.874 1.010 6.510 1.00 90.75 356 SER A C 1
ATOM 2968 O O . SER A 1 356 ? -2.081 0.772 6.598 1.00 90.75 356 SER A O 1
ATOM 2970 N N . LEU A 1 357 ? -0.432 2.243 6.246 1.00 92.44 357 LEU A N 1
ATOM 2971 C CA . LEU A 1 357 ? -1.322 3.363 5.930 1.00 92.44 357 LEU A CA 1
ATOM 2972 C C . LEU A 1 357 ? -2.228 3.056 4.728 1.00 92.44 357 LEU A C 1
ATOM 2974 O O . LEU A 1 357 ? -3.360 3.524 4.688 1.00 92.44 357 LEU A O 1
ATOM 2978 N N . TYR A 1 358 ? -1.740 2.268 3.769 1.00 94.62 358 TYR A N 1
ATOM 2979 C CA . TYR A 1 358 ? -2.493 1.883 2.582 1.00 94.62 358 TYR A CA 1
ATOM 2980 C C . TYR A 1 358 ? -3.694 0.995 2.930 1.00 94.62 358 TYR A C 1
ATOM 2982 O O . TYR A 1 358 ? -4.826 1.342 2.595 1.00 94.62 358 TYR A O 1
ATOM 2990 N N . GLU A 1 359 ? -3.477 -0.097 3.668 1.00 94.19 359 GLU A N 1
ATOM 2991 C CA . GLU A 1 359 ? -4.544 -1.002 4.103 1.00 94.19 359 GLU A CA 1
ATOM 2992 C C . GLU A 1 359 ? -5.558 -0.294 5.008 1.00 94.19 359 GLU A C 1
ATOM 2994 O O . GLU A 1 359 ? -6.760 -0.514 4.869 1.00 94.19 359 GLU A O 1
ATOM 2999 N N . ARG A 1 360 ? -5.102 0.626 5.871 1.00 94.44 360 ARG A N 1
ATOM 3000 C CA . ARG A 1 360 ? -5.983 1.466 6.704 1.00 94.44 360 ARG A CA 1
ATOM 3001 C C . ARG A 1 360 ? -6.925 2.327 5.867 1.00 94.44 360 ARG A C 1
ATOM 3003 O O . ARG A 1 360 ? -8.090 2.465 6.226 1.00 94.44 360 ARG A O 1
ATOM 3010 N N . ILE A 1 361 ? -6.442 2.890 4.757 1.00 97.06 361 ILE A N 1
ATOM 3011 C CA . ILE A 1 361 ? -7.265 3.684 3.834 1.00 97.06 361 ILE A CA 1
ATOM 3012 C C . ILE A 1 361 ? -8.310 2.816 3.133 1.00 97.06 361 ILE A C 1
ATOM 3014 O O . ILE A 1 361 ? -9.469 3.222 3.028 1.00 97.06 361 ILE A O 1
ATOM 3018 N N . LEU A 1 362 ? -7.929 1.618 2.690 1.00 96.75 362 LEU A N 1
ATOM 3019 C CA . LEU A 1 362 ? -8.868 0.688 2.064 1.00 96.75 362 LEU A CA 1
ATOM 3020 C C . LEU A 1 362 ? -9.943 0.222 3.056 1.00 96.75 362 LEU A C 1
ATOM 3022 O O . LEU A 1 362 ? -11.126 0.300 2.737 1.00 96.75 362 LEU A O 1
ATOM 3026 N N . LEU A 1 363 ? -9.556 -0.173 4.275 1.00 96.50 363 LEU A N 1
ATOM 3027 C CA . LEU A 1 363 ? -10.504 -0.569 5.320 1.00 96.50 363 LEU A CA 1
ATOM 3028 C C . LEU A 1 363 ? -11.453 0.579 5.685 1.00 96.50 363 LEU A C 1
ATOM 3030 O O . LEU A 1 363 ? -12.660 0.371 5.773 1.00 96.50 363 LEU A O 1
ATOM 3034 N N . TYR A 1 364 ? -10.927 1.800 5.833 1.00 97.69 364 TYR A N 1
ATOM 3035 C CA . TYR A 1 364 ? -11.747 2.984 6.098 1.00 97.69 364 TYR A CA 1
ATOM 3036 C C . TYR A 1 364 ? -12.765 3.239 4.979 1.00 97.69 364 TYR A C 1
ATOM 3038 O O . TYR A 1 364 ? -13.921 3.543 5.254 1.00 97.69 364 TYR A O 1
ATOM 3046 N N . THR A 1 365 ? -12.363 3.055 3.718 1.00 97.94 365 THR A N 1
ATOM 3047 C CA . THR A 1 365 ? -13.263 3.193 2.561 1.00 97.94 365 THR A CA 1
ATOM 3048 C C . THR A 1 365 ? -14.425 2.199 2.633 1.00 97.94 365 THR A C 1
ATOM 3050 O O . THR A 1 365 ? -15.569 2.595 2.421 1.00 97.94 365 THR A O 1
ATOM 3053 N N . ILE A 1 366 ? -14.148 0.934 2.981 1.00 96.75 366 ILE A N 1
ATOM 3054 C CA . ILE A 1 366 ? -15.179 -0.104 3.152 1.00 96.75 366 ILE A CA 1
ATOM 3055 C C . ILE A 1 366 ? -16.148 0.302 4.261 1.00 96.75 366 ILE A C 1
ATOM 3057 O O . ILE A 1 366 ? -17.350 0.377 4.020 1.00 96.75 366 ILE A O 1
ATOM 3061 N N . VAL A 1 367 ? -15.624 0.627 5.447 1.00 96.75 367 VAL A N 1
ATOM 3062 C CA . VAL A 1 367 ? -16.426 1.053 6.606 1.00 96.75 367 VAL A CA 1
ATOM 3063 C C . VAL A 1 367 ? -17.363 2.199 6.229 1.00 96.75 367 VAL A C 1
ATOM 3065 O O . VAL A 1 367 ? -18.568 2.103 6.448 1.00 96.75 367 VAL A O 1
ATOM 3068 N N . MET A 1 368 ? -16.840 3.248 5.590 1.00 97.50 368 MET A N 1
ATOM 3069 C CA . MET A 1 368 ? -17.648 4.405 5.207 1.00 97.50 368 MET A CA 1
ATOM 3070 C C . MET A 1 368 ? -18.746 4.051 4.195 1.00 97.50 368 MET A C 1
ATOM 3072 O O . MET A 1 368 ? -19.887 4.478 4.359 1.00 97.50 368 MET A O 1
ATOM 3076 N N . LYS A 1 369 ? -18.454 3.238 3.172 1.00 96.81 369 LYS A N 1
ATOM 3077 C CA . LYS A 1 369 ? -19.472 2.825 2.190 1.00 96.81 369 LYS A CA 1
ATOM 3078 C C . LYS A 1 369 ? -20.589 2.002 2.834 1.00 96.81 369 LYS A C 1
ATOM 3080 O O . LYS A 1 369 ? -21.755 2.240 2.520 1.00 96.81 369 LYS A O 1
ATOM 3085 N N . LYS A 1 370 ? -20.254 1.103 3.767 1.00 95.38 370 LYS A N 1
ATOM 3086 C CA . LYS A 1 370 ? -21.248 0.297 4.495 1.00 95.38 370 LYS A CA 1
ATOM 3087 C C . LYS A 1 370 ? -22.106 1.138 5.438 1.00 95.38 370 LYS A C 1
ATOM 3089 O O . LYS A 1 370 ? -23.323 0.979 5.446 1.00 95.38 370 LYS A O 1
ATOM 3094 N N . LEU A 1 371 ? -21.507 2.071 6.185 1.00 95.75 371 LEU A N 1
ATOM 3095 C CA . LEU A 1 371 ? -22.249 2.979 7.074 1.00 95.75 371 LEU A CA 1
ATOM 3096 C C . LEU A 1 371 ? -23.301 3.791 6.311 1.00 95.75 371 LEU A C 1
ATOM 3098 O O . LEU A 1 371 ? -24.432 3.949 6.766 1.00 95.75 371 LEU A O 1
ATOM 3102 N N . HIS A 1 372 ? -22.952 4.241 5.106 1.00 95.81 372 HIS A N 1
ATOM 3103 C CA . HIS A 1 372 ? -23.862 4.973 4.230 1.00 95.81 372 HIS A CA 1
ATOM 3104 C C . HIS A 1 372 ? -24.794 4.068 3.402 1.00 95.81 372 HIS A C 1
ATOM 3106 O O . HIS A 1 372 ? -25.614 4.591 2.648 1.00 95.81 372 HIS A O 1
ATOM 3112 N N . LYS A 1 373 ? -24.719 2.736 3.558 1.00 94.88 373 LYS A N 1
ATOM 3113 C CA . LYS A 1 373 ? -25.519 1.734 2.826 1.00 94.88 373 LYS A CA 1
ATOM 3114 C C . LYS A 1 373 ? -25.373 1.843 1.305 1.00 94.88 373 LYS A C 1
ATOM 3116 O O . LYS A 1 373 ? -26.355 1.762 0.570 1.00 94.88 373 LYS A O 1
ATOM 3121 N N . GLN A 1 374 ? -24.149 2.077 0.841 1.00 93.69 374 GLN A N 1
ATOM 3122 C CA . GLN A 1 374 ? -23.812 2.252 -0.573 1.00 93.69 374 GLN A CA 1
ATOM 3123 C C . GLN A 1 374 ? -22.983 1.074 -1.108 1.00 93.69 374 GLN A C 1
ATOM 3125 O O . GLN A 1 374 ? -21.996 1.259 -1.815 1.00 93.69 374 GLN A O 1
ATOM 3130 N N . ASP A 1 375 ? -23.335 -0.151 -0.736 1.00 90.25 375 ASP A N 1
ATOM 3131 C CA . ASP A 1 375 ? -22.561 -1.350 -1.070 1.00 90.25 375 ASP A CA 1
ATOM 3132 C C . ASP A 1 375 ? -22.542 -1.658 -2.588 1.00 90.25 375 ASP A C 1
ATOM 3134 O O . ASP A 1 375 ? -21.610 -2.308 -3.066 1.00 90.25 375 ASP A O 1
ATOM 3138 N N . ASP A 1 376 ? -23.510 -1.140 -3.356 1.00 93.00 376 ASP A N 1
ATOM 3139 C CA . ASP A 1 376 ? -23.718 -1.434 -4.786 1.00 93.00 376 ASP A CA 1
ATOM 3140 C C . ASP A 1 376 ? -22.495 -1.147 -5.680 1.00 93.00 376 ASP A C 1
ATOM 3142 O O . ASP A 1 376 ? -22.223 -1.894 -6.622 1.00 93.00 376 ASP A O 1
ATOM 3146 N N . ASP A 1 377 ? -21.729 -0.090 -5.394 1.00 95.31 377 ASP A N 1
ATOM 3147 C CA . ASP A 1 377 ? -20.518 0.299 -6.132 1.00 95.31 377 ASP A CA 1
ATOM 3148 C C . ASP A 1 377 ? -19.249 0.243 -5.259 1.00 95.31 377 ASP A C 1
ATOM 3150 O O . ASP A 1 377 ? -18.252 0.920 -5.537 1.00 95.31 377 ASP A O 1
ATOM 3154 N N . MET A 1 378 ? -19.252 -0.589 -4.209 1.00 96.50 378 MET A N 1
ATOM 3155 C CA . MET A 1 378 ? -18.110 -0.795 -3.303 1.00 96.50 378 MET A CA 1
ATOM 3156 C C . MET A 1 378 ? -16.810 -1.099 -4.063 1.00 96.50 378 MET A C 1
ATOM 3158 O O . MET A 1 378 ? -15.768 -0.497 -3.799 1.00 96.50 378 MET A O 1
ATOM 3162 N N . VAL A 1 379 ? -16.867 -2.015 -5.036 1.00 97.38 379 VAL A N 1
ATOM 3163 C CA . VAL A 1 379 ? -15.698 -2.437 -5.826 1.00 97.38 379 VAL A CA 1
ATOM 3164 C C . VAL A 1 379 ? -15.148 -1.286 -6.671 1.00 97.38 379 VAL A C 1
ATOM 3166 O O . VAL A 1 379 ? -13.935 -1.073 -6.706 1.00 97.38 379 VAL A O 1
ATOM 3169 N N . ASP A 1 380 ? -16.023 -0.506 -7.308 1.00 98.00 380 ASP A N 1
ATOM 3170 C CA . ASP A 1 380 ? -15.620 0.650 -8.116 1.00 98.00 380 ASP A CA 1
ATOM 3171 C C . ASP A 1 380 ? -15.025 1.751 -7.232 1.00 98.00 380 ASP A C 1
ATOM 3173 O O . ASP A 1 380 ? -14.001 2.349 -7.576 1.00 98.00 380 ASP A O 1
ATOM 3177 N N . THR A 1 381 ? -15.627 1.985 -6.061 1.00 98.31 381 THR A N 1
ATOM 3178 C CA . THR A 1 381 ? -15.124 2.948 -5.076 1.00 98.31 381 THR A CA 1
ATOM 3179 C C . THR A 1 381 ? -13.722 2.557 -4.619 1.00 98.31 381 THR A C 1
ATOM 3181 O O . THR A 1 381 ? -12.791 3.364 -4.686 1.00 98.31 381 THR A O 1
ATOM 3184 N N . LEU A 1 382 ? -13.538 1.298 -4.216 1.00 97.81 382 LEU A N 1
ATOM 3185 C CA . LEU A 1 382 ? -12.234 0.782 -3.816 1.00 97.81 382 LEU A CA 1
ATOM 3186 C C . LEU A 1 382 ? -11.215 0.872 -4.945 1.00 97.81 382 LEU A C 1
ATOM 3188 O O . LEU A 1 382 ? -10.078 1.249 -4.683 1.00 97.81 382 LEU A O 1
ATOM 3192 N N . ARG A 1 383 ? -11.598 0.589 -6.194 1.00 98.19 383 ARG A N 1
ATOM 3193 C CA . ARG A 1 383 ? -10.718 0.709 -7.364 1.00 98.19 383 ARG A CA 1
ATOM 3194 C C . ARG A 1 383 ? -10.198 2.133 -7.532 1.00 98.19 383 ARG A C 1
ATOM 3196 O O . ARG A 1 383 ? -8.990 2.320 -7.679 1.00 98.19 383 ARG A O 1
ATOM 3203 N N . VAL A 1 384 ? -11.076 3.132 -7.462 1.00 98.44 384 VAL A N 1
ATOM 3204 C CA . VAL A 1 384 ? -10.693 4.549 -7.550 1.00 98.44 384 VAL A CA 1
ATOM 3205 C C . VAL A 1 384 ? -9.745 4.924 -6.413 1.00 98.44 384 VAL A C 1
ATOM 3207 O O . VAL A 1 384 ? -8.670 5.470 -6.670 1.00 98.44 384 VAL A O 1
ATOM 3210 N N . ILE A 1 385 ? -10.104 4.618 -5.162 1.00 98.31 385 ILE A N 1
ATOM 3211 C CA . ILE A 1 385 ? -9.278 4.972 -3.999 1.00 98.31 385 ILE A CA 1
ATOM 3212 C C . ILE A 1 385 ? -7.926 4.252 -4.053 1.00 98.31 385 ILE A C 1
ATOM 3214 O O . ILE A 1 385 ? -6.885 4.892 -3.897 1.00 98.31 385 ILE A O 1
ATOM 3218 N N . ARG A 1 386 ? -7.914 2.953 -4.369 1.00 97.25 386 ARG A N 1
ATOM 3219 C CA . ARG A 1 386 ? -6.707 2.149 -4.613 1.00 97.25 386 ARG A CA 1
ATOM 3220 C C . ARG A 1 386 ? -5.798 2.845 -5.617 1.00 97.25 386 ARG A C 1
ATOM 3222 O O . ARG A 1 386 ? -4.635 3.096 -5.317 1.00 97.25 386 ARG A O 1
ATOM 3229 N N . ASN A 1 387 ? -6.325 3.197 -6.786 1.00 97.81 387 ASN A N 1
ATOM 3230 C CA . ASN A 1 387 ? -5.563 3.843 -7.850 1.00 97.81 387 ASN A CA 1
ATOM 3231 C C . ASN A 1 387 ? -4.990 5.205 -7.414 1.00 97.81 387 ASN A C 1
ATOM 3233 O O . ASN A 1 387 ? -3.818 5.497 -7.661 1.00 97.81 387 ASN A O 1
ATOM 3237 N N . LEU A 1 388 ? -5.799 6.032 -6.742 1.00 98.00 388 LEU A N 1
ATOM 3238 C CA . LEU A 1 388 ? -5.375 7.338 -6.234 1.00 98.00 388 LEU A CA 1
ATOM 3239 C C . LEU A 1 388 ? -4.228 7.207 -5.229 1.00 98.00 388 LEU A C 1
ATOM 3241 O O . LEU A 1 388 ? -3.241 7.936 -5.342 1.00 98.00 388 LEU A O 1
ATOM 3245 N N . VAL A 1 389 ? -4.331 6.264 -4.286 1.00 97.56 389 VAL A N 1
ATOM 3246 C CA . VAL A 1 389 ? -3.308 6.038 -3.257 1.00 97.56 389 VAL A CA 1
ATOM 3247 C C . VAL A 1 389 ? -2.047 5.400 -3.846 1.00 97.56 389 VAL A C 1
ATOM 3249 O O . VAL A 1 389 ? -0.948 5.829 -3.504 1.00 97.56 389 VAL A O 1
ATOM 3252 N N . GLN A 1 390 ? -2.170 4.453 -4.786 1.00 95.50 390 GLN A N 1
ATOM 3253 C CA . GLN A 1 390 ? -1.021 3.866 -5.499 1.00 95.50 390 GLN A CA 1
ATOM 3254 C C . GLN A 1 390 ? -0.206 4.928 -6.251 1.00 95.50 390 GLN A C 1
ATOM 3256 O O . GLN A 1 390 ? 1.016 4.821 -6.357 1.00 95.50 390 GLN A O 1
ATOM 3261 N N . ARG A 1 391 ? -0.852 6.001 -6.725 1.00 95.44 391 ARG A N 1
ATOM 3262 C CA . ARG A 1 391 ? -0.171 7.137 -7.365 1.00 95.44 391 ARG A CA 1
ATOM 3263 C C . ARG A 1 391 ? 0.414 8.159 -6.385 1.00 95.44 391 ARG A C 1
ATOM 3265 O O . ARG A 1 391 ? 1.062 9.103 -6.836 1.00 95.44 391 ARG A O 1
ATOM 3272 N N . ILE A 1 392 ? 0.289 7.965 -5.069 1.00 95.88 392 ILE A N 1
ATOM 3273 C CA . ILE A 1 392 ? 1.067 8.713 -4.067 1.00 95.88 392 ILE A CA 1
ATOM 3274 C C . ILE A 1 392 ? 2.473 8.104 -3.986 1.00 95.88 392 ILE A C 1
ATOM 3276 O O . ILE A 1 392 ? 2.836 7.372 -3.063 1.00 95.88 392 ILE A O 1
ATOM 3280 N N . ARG A 1 393 ? 3.287 8.405 -4.995 1.00 94.19 393 ARG A N 1
ATOM 3281 C CA . ARG A 1 393 ? 4.644 7.878 -5.158 1.00 94.19 393 ARG A CA 1
ATOM 3282 C C . ARG A 1 393 ? 5.581 8.932 -5.727 1.00 94.19 393 ARG A C 1
ATOM 3284 O O . ARG A 1 393 ? 5.147 9.862 -6.399 1.00 94.19 393 ARG A O 1
ATOM 3291 N N . GLN A 1 394 ? 6.868 8.777 -5.445 1.00 91.94 394 GLN A N 1
ATOM 3292 C CA . GLN A 1 394 ? 7.934 9.635 -5.958 1.00 91.94 394 GLN A CA 1
ATOM 3293 C C . GLN A 1 394 ? 8.882 8.822 -6.837 1.00 91.94 394 GLN A C 1
ATOM 3295 O O . GLN A 1 394 ? 9.223 7.687 -6.494 1.00 91.94 394 GLN A O 1
ATOM 3300 N N . ALA A 1 395 ? 9.289 9.400 -7.966 1.00 91.25 395 ALA A N 1
ATOM 3301 C CA . ALA A 1 395 ? 10.299 8.821 -8.840 1.00 91.25 395 ALA A CA 1
ATOM 3302 C C . ALA A 1 395 ? 11.698 9.179 -8.325 1.00 91.25 395 ALA A C 1
ATOM 3304 O O . ALA A 1 395 ? 12.053 10.352 -8.270 1.00 91.25 395 ALA A O 1
ATOM 3305 N N . ASN A 1 396 ? 12.496 8.168 -7.993 1.00 89.25 396 ASN A N 1
ATOM 3306 C CA . ASN A 1 396 ? 13.886 8.302 -7.571 1.00 89.25 396 ASN A CA 1
ATOM 3307 C C . ASN A 1 396 ? 14.758 7.441 -8.484 1.00 89.25 396 ASN A C 1
ATOM 3309 O O . ASN A 1 396 ? 14.682 6.215 -8.430 1.00 89.25 396 ASN A O 1
ATOM 3313 N N . ASN A 1 397 ? 15.592 8.073 -9.312 1.00 87.44 397 ASN A N 1
ATOM 3314 C CA . ASN A 1 397 ? 16.474 7.388 -10.264 1.00 87.44 397 ASN A CA 1
ATOM 3315 C C . ASN A 1 397 ? 15.754 6.329 -11.124 1.00 87.44 397 ASN A C 1
ATOM 3317 O O . ASN A 1 397 ? 16.266 5.223 -11.280 1.00 87.44 397 ASN A O 1
ATOM 3321 N N . GLY A 1 398 ? 14.559 6.644 -11.635 1.00 88.62 398 GLY A N 1
ATOM 3322 C CA . GLY A 1 398 ? 13.760 5.728 -12.456 1.00 88.62 398 GLY A CA 1
ATOM 3323 C C . GLY A 1 398 ? 12.955 4.689 -11.672 1.00 88.62 398 GLY A C 1
ATOM 3324 O O . GLY A 1 398 ? 12.301 3.863 -12.281 1.00 88.62 398 GLY A O 1
ATOM 3325 N N . GLN A 1 399 ? 12.957 4.692 -10.338 1.00 90.81 399 GLN A N 1
ATOM 3326 C CA . GLN A 1 399 ? 12.104 3.795 -9.552 1.00 90.81 399 GLN A CA 1
ATOM 3327 C C . GLN A 1 399 ? 11.068 4.553 -8.743 1.00 90.81 399 GLN A C 1
ATOM 3329 O O . GLN A 1 399 ? 11.342 5.630 -8.211 1.00 90.81 399 GLN A O 1
ATOM 3334 N N . PHE A 1 400 ? 9.886 3.961 -8.595 1.00 92.38 400 PHE A N 1
ATOM 3335 C CA . PHE A 1 400 ? 8.863 4.505 -7.721 1.00 92.38 400 PHE A CA 1
ATOM 3336 C C . PHE A 1 400 ? 8.998 3.985 -6.301 1.00 92.38 400 PHE A C 1
ATOM 3338 O O . PHE A 1 400 ? 9.036 2.783 -6.061 1.00 92.38 400 PHE A O 1
ATOM 3345 N N . ASN A 1 401 ? 8.980 4.915 -5.354 1.00 92.00 401 ASN A N 1
ATOM 3346 C CA . ASN A 1 401 ? 8.803 4.611 -3.943 1.00 92.00 401 ASN A CA 1
ATOM 3347 C C . ASN A 1 401 ? 7.517 5.263 -3.450 1.00 92.00 401 ASN A C 1
ATOM 3349 O O . ASN A 1 401 ? 7.210 6.393 -3.842 1.00 92.00 401 ASN A O 1
ATOM 3353 N N . SER A 1 402 ? 6.790 4.583 -2.562 1.00 92.38 402 SER A N 1
ATOM 3354 C CA . SER A 1 402 ? 5.609 5.170 -1.927 1.00 92.38 402 SER A CA 1
ATOM 3355 C C . SER A 1 402 ? 5.985 6.467 -1.204 1.00 92.38 402 SER A C 1
ATOM 3357 O O . SER A 1 402 ? 6.904 6.514 -0.375 1.00 92.38 402 SER A O 1
ATOM 3359 N N . ASN A 1 403 ? 5.257 7.535 -1.520 1.00 94.31 403 ASN A N 1
ATOM 3360 C CA . ASN A 1 403 ? 5.346 8.809 -0.820 1.00 94.31 403 ASN A CA 1
ATOM 3361 C C . ASN A 1 403 ? 4.158 9.018 0.128 1.00 94.31 403 ASN A C 1
ATOM 3363 O O . ASN A 1 403 ? 3.934 10.130 0.590 1.00 94.31 403 ASN A O 1
ATOM 3367 N N . LEU A 1 404 ? 3.394 7.959 0.419 1.00 94.69 404 LEU A N 1
ATOM 3368 C CA . LEU A 1 404 ? 2.326 8.006 1.408 1.00 94.69 404 LEU A CA 1
ATOM 3369 C C . LEU A 1 404 ? 2.936 8.208 2.799 1.00 94.69 404 LEU A C 1
ATOM 3371 O O . LEU A 1 404 ? 3.839 7.473 3.214 1.00 94.69 404 LEU A O 1
ATOM 3375 N N . ARG A 1 405 ? 2.470 9.236 3.505 1.00 91.38 405 ARG A N 1
ATOM 3376 C CA . ARG A 1 405 ? 2.940 9.626 4.839 1.00 91.38 405 ARG A CA 1
ATOM 3377 C C . ARG A 1 405 ? 1.754 9.818 5.779 1.00 91.38 405 ARG A C 1
ATOM 3379 O O . ARG A 1 405 ? 0.620 10.007 5.339 1.00 91.38 405 ARG A O 1
ATOM 3386 N N . PHE A 1 406 ? 2.019 9.756 7.083 1.00 88.38 406 PHE A N 1
ATOM 3387 C CA . PHE A 1 406 ? 0.977 9.820 8.112 1.00 88.38 406 PHE A CA 1
ATOM 3388 C C . PHE A 1 406 ? 0.199 11.147 8.081 1.00 88.38 406 PHE A C 1
ATOM 3390 O O . PHE A 1 406 ? -1.000 11.165 8.340 1.00 88.38 406 PHE A O 1
ATOM 3397 N N . ASP A 1 407 ? 0.859 12.255 7.738 1.00 88.00 407 ASP A N 1
ATOM 3398 C CA . ASP A 1 407 ? 0.275 13.597 7.685 1.00 88.00 407 ASP A CA 1
ATOM 3399 C C . ASP A 1 407 ? -0.703 13.769 6.513 1.00 88.00 407 ASP A C 1
ATOM 3401 O O . ASP A 1 407 ? -1.544 14.670 6.535 1.00 88.00 407 ASP A O 1
ATOM 3405 N N . MET A 1 408 ? -0.652 12.869 5.526 1.00 92.50 408 MET A N 1
ATOM 3406 C CA . MET A 1 408 ? -1.584 12.834 4.400 1.00 92.50 408 MET A CA 1
ATOM 3407 C C . MET A 1 408 ? -2.888 12.094 4.726 1.00 92.50 408 MET A C 1
ATOM 3409 O O . MET A 1 408 ? -3.9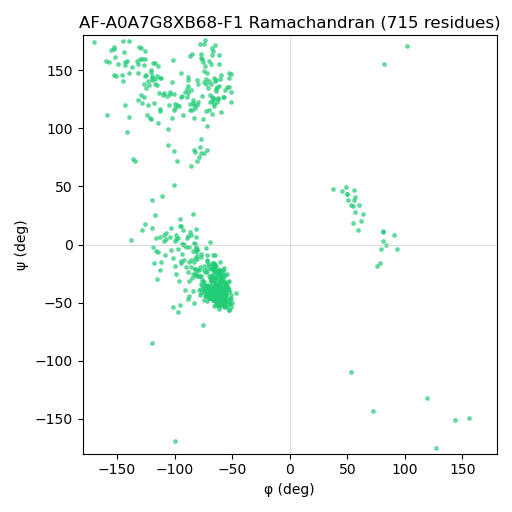11 12.404 4.116 1.00 92.50 408 MET A O 1
ATOM 3413 N N . ILE A 1 409 ? -2.895 11.158 5.691 1.00 93.12 409 ILE A N 1
ATOM 3414 C CA . ILE A 1 409 ? -4.076 10.319 5.987 1.00 93.12 409 ILE A CA 1
ATOM 3415 C C . ILE A 1 409 ? -5.311 11.164 6.288 1.00 93.12 409 ILE A C 1
ATOM 3417 O O . ILE A 1 409 ? -6.378 10.894 5.749 1.00 93.12 409 ILE A O 1
ATOM 3421 N N . GLY A 1 410 ? -5.172 12.213 7.100 1.00 93.62 410 GLY A N 1
ATOM 3422 C CA . GLY A 1 410 ? -6.308 13.061 7.456 1.00 93.62 410 GLY A CA 1
ATOM 3423 C C . GLY A 1 410 ? -6.995 13.687 6.243 1.00 93.62 410 GLY A C 1
ATOM 3424 O O . GLY A 1 410 ? -8.219 13.757 6.187 1.00 93.62 410 GLY A O 1
ATOM 3425 N N . ALA A 1 411 ? -6.208 14.128 5.260 1.00 95.56 411 ALA A N 1
ATOM 3426 C CA . ALA A 1 411 ? -6.718 14.690 4.012 1.00 95.56 411 ALA A CA 1
ATOM 3427 C C . ALA A 1 411 ? -7.360 13.625 3.109 1.00 95.56 411 ALA A C 1
ATOM 3429 O O . ALA A 1 411 ? -8.379 13.890 2.472 1.00 95.56 411 ALA A O 1
ATOM 3430 N N . ILE A 1 412 ? -6.798 12.415 3.097 1.00 97.62 412 ILE A N 1
ATOM 3431 C CA . ILE A 1 412 ? -7.343 11.279 2.348 1.00 97.62 412 ILE A CA 1
ATOM 3432 C C . ILE A 1 412 ? -8.686 10.833 2.941 1.00 97.62 412 ILE A C 1
ATOM 3434 O O . ILE A 1 412 ? -9.647 10.682 2.195 1.00 97.62 412 ILE A O 1
ATOM 3438 N N . PHE A 1 413 ? -8.797 10.697 4.266 1.00 97.44 413 PHE A N 1
ATOM 3439 C CA . PHE A 1 413 ? -10.058 10.337 4.928 1.00 97.44 413 PHE A CA 1
ATOM 3440 C C . PHE A 1 413 ? -11.143 11.385 4.686 1.00 97.44 413 PHE A C 1
ATOM 3442 O O . PHE A 1 413 ? -12.247 11.021 4.309 1.00 97.44 413 PHE A O 1
ATOM 3449 N N . ARG A 1 414 ? -10.821 12.684 4.779 1.00 97.06 414 ARG A N 1
ATOM 3450 C CA . ARG A 1 414 ? -11.774 13.750 4.417 1.00 97.06 414 ARG A CA 1
ATOM 3451 C C . ARG A 1 414 ? -12.218 13.685 2.954 1.00 97.06 414 ARG A C 1
ATOM 3453 O O . ARG A 1 414 ? -13.359 14.007 2.657 1.00 97.06 414 ARG A O 1
ATOM 3460 N N . THR A 1 415 ? -11.332 13.278 2.049 1.00 97.88 415 THR A N 1
ATOM 3461 C CA . THR A 1 415 ? -11.684 13.090 0.634 1.00 97.88 415 THR A CA 1
ATOM 3462 C C . THR A 1 415 ? -12.623 11.904 0.437 1.00 97.88 415 THR A C 1
ATOM 3464 O O . THR A 1 415 ? -13.560 11.999 -0.347 1.00 97.88 415 THR A O 1
ATOM 3467 N N . ILE A 1 416 ? -12.397 10.801 1.155 1.00 98.44 416 ILE A N 1
ATOM 3468 C CA . ILE A 1 416 ? -13.289 9.635 1.143 1.00 98.44 416 ILE A CA 1
ATOM 3469 C C . ILE A 1 416 ? -14.669 10.020 1.683 1.00 98.44 416 ILE A C 1
ATOM 3471 O O . ILE A 1 416 ? -15.660 9.742 1.014 1.00 98.44 416 ILE A O 1
ATOM 3475 N N . ASP A 1 417 ? -14.722 10.723 2.819 1.00 97.31 417 ASP A N 1
ATOM 3476 C CA . ASP A 1 417 ? -15.968 11.248 3.392 1.00 97.31 417 ASP A CA 1
ATOM 3477 C C . ASP A 1 417 ? -16.699 12.114 2.358 1.00 97.31 417 ASP A C 1
ATOM 3479 O O . ASP A 1 417 ? -17.833 11.816 1.999 1.00 97.31 417 ASP A O 1
ATOM 3483 N N . GLN A 1 418 ? -16.009 13.105 1.778 1.00 97.38 418 GLN A N 1
ATOM 3484 C CA . GLN A 1 418 ? -16.579 14.001 0.770 1.00 97.38 418 GLN A CA 1
ATOM 3485 C C . GLN A 1 418 ? -17.152 13.246 -0.438 1.00 97.38 418 GLN A C 1
ATOM 3487 O O . GLN A 1 418 ? -18.191 13.643 -0.962 1.00 97.38 418 GLN A O 1
ATOM 3492 N N . LEU A 1 419 ? -16.482 12.187 -0.906 1.00 97.81 419 LEU A N 1
ATOM 3493 C CA . LEU A 1 419 ? -16.950 11.384 -2.038 1.00 97.81 419 LEU A CA 1
ATOM 3494 C C . LEU A 1 419 ? -18.213 10.595 -1.692 1.00 97.81 419 LEU A C 1
ATOM 3496 O O . LEU A 1 419 ? -19.158 10.587 -2.475 1.00 97.81 419 LEU A O 1
ATOM 3500 N N . ILE A 1 420 ? -18.245 9.967 -0.521 1.00 97.06 420 ILE A N 1
ATOM 3501 C CA . ILE A 1 420 ? -19.354 9.115 -0.075 1.00 97.06 420 ILE A CA 1
ATOM 3502 C C . ILE A 1 420 ? -20.582 9.957 0.299 1.00 97.06 420 ILE A C 1
ATOM 3504 O O . ILE A 1 420 ? -21.713 9.596 -0.035 1.00 97.06 420 ILE A O 1
ATOM 3508 N N . GLU A 1 421 ? -20.364 11.127 0.900 1.00 96.00 421 GLU A N 1
ATOM 3509 C CA . GLU A 1 421 ? -21.402 12.103 1.253 1.00 96.00 421 GLU A CA 1
ATOM 3510 C C . GLU A 1 421 ? -22.125 12.692 0.033 1.00 96.00 421 GLU A C 1
ATOM 3512 O O . GLU A 1 421 ? -23.242 13.189 0.175 1.00 96.00 421 GLU A O 1
ATOM 3517 N N . THR A 1 422 ? -21.551 12.603 -1.177 1.00 95.62 422 THR A N 1
ATOM 3518 C CA . THR A 1 422 ? -22.284 12.974 -2.404 1.00 95.62 422 THR A CA 1
ATOM 3519 C C . THR A 1 422 ? -23.529 12.115 -2.629 1.00 95.62 422 THR A C 1
ATOM 3521 O O . THR A 1 422 ? -24.460 12.564 -3.298 1.00 95.62 422 THR A O 1
ATOM 3524 N N . ASN A 1 423 ? -23.548 10.909 -2.052 1.00 95.31 423 ASN A N 1
ATOM 3525 C CA . ASN A 1 423 ? -24.587 9.903 -2.218 1.00 95.31 423 ASN A CA 1
ATOM 3526 C C . ASN A 1 423 ? -24.844 9.507 -3.680 1.00 95.31 423 ASN A C 1
ATOM 3528 O O . ASN A 1 423 ? -25.983 9.282 -4.089 1.00 95.31 423 ASN A O 1
ATOM 3532 N N . GLU A 1 424 ? -23.769 9.430 -4.462 1.00 95.12 424 GLU A N 1
ATOM 3533 C CA . GLU A 1 424 ? -23.786 9.011 -5.861 1.00 95.12 424 GLU A CA 1
ATOM 3534 C C . GLU A 1 424 ? -22.810 7.861 -6.107 1.00 95.12 424 GLU A C 1
ATOM 3536 O O . GLU A 1 424 ? -21.851 7.705 -5.344 1.00 95.12 424 GLU A O 1
ATOM 3541 N N . PRO A 1 425 ? -22.992 7.093 -7.199 1.00 96.62 425 PRO A N 1
ATOM 3542 C CA . PRO A 1 425 ? -21.959 6.186 -7.673 1.00 96.62 425 PRO A CA 1
ATOM 3543 C C . PRO A 1 425 ? -20.628 6.920 -7.863 1.00 96.62 425 PRO A C 1
ATOM 3545 O O . PRO A 1 425 ? -20.591 8.063 -8.334 1.00 96.62 425 PRO A O 1
ATOM 3548 N N . ILE A 1 426 ? -19.519 6.254 -7.547 1.00 97.81 426 ILE A N 1
ATOM 3549 C CA . ILE A 1 426 ? -18.197 6.886 -7.464 1.00 97.81 426 ILE A CA 1
ATOM 3550 C C . ILE A 1 426 ? -17.797 7.660 -8.730 1.00 97.81 426 ILE A C 1
ATOM 3552 O O . ILE A 1 426 ? -17.195 8.733 -8.642 1.00 97.81 426 ILE A O 1
ATOM 3556 N N . TYR A 1 427 ? -18.150 7.160 -9.917 1.00 97.75 427 TYR A N 1
ATOM 3557 C CA . TYR A 1 427 ? -17.812 7.823 -11.176 1.00 97.75 427 TYR A CA 1
ATOM 3558 C C . TYR A 1 427 ? -18.563 9.145 -11.367 1.00 97.75 427 TYR A C 1
ATOM 3560 O O . TYR A 1 427 ? -17.998 10.072 -11.940 1.00 97.75 427 TYR A O 1
ATOM 3568 N N . ASP A 1 428 ? -19.783 9.283 -10.849 1.00 97.62 428 ASP A N 1
ATOM 3569 C CA . ASP A 1 428 ? -20.506 10.557 -10.864 1.00 97.62 428 ASP A CA 1
ATOM 3570 C C . ASP A 1 428 ? -19.980 11.508 -9.780 1.00 97.62 428 ASP A C 1
ATOM 3572 O O . ASP A 1 428 ? -19.713 12.683 -10.064 1.00 97.62 428 ASP A O 1
ATOM 3576 N N . ALA A 1 429 ? -19.707 10.984 -8.580 1.00 97.50 429 ALA A N 1
ATOM 3577 C CA . ALA A 1 429 ? -19.154 11.746 -7.460 1.00 97.50 429 ALA A CA 1
ATOM 3578 C C . ALA A 1 429 ? -17.826 12.445 -7.820 1.00 97.50 429 ALA A C 1
ATOM 3580 O O . ALA A 1 429 ? -17.656 13.646 -7.589 1.00 97.50 429 ALA A O 1
ATOM 3581 N N . ILE A 1 430 ? -16.899 11.724 -8.464 1.00 97.56 430 ILE A N 1
ATOM 3582 C CA . ILE A 1 430 ? -15.604 12.260 -8.924 1.00 97.56 430 ILE A CA 1
ATOM 3583 C C . ILE A 1 430 ? -15.775 13.424 -9.912 1.00 97.56 430 ILE A C 1
ATOM 3585 O O . ILE A 1 430 ? -14.993 14.381 -9.900 1.00 97.56 430 ILE A O 1
ATOM 3589 N N . LEU A 1 431 ? -16.782 13.360 -10.789 1.00 97.81 431 LEU A N 1
ATOM 3590 C CA . LEU A 1 431 ? -17.009 14.379 -11.817 1.00 97.81 431 LEU A CA 1
ATOM 3591 C C . LEU A 1 431 ? -17.593 15.677 -11.254 1.00 97.81 431 LEU A C 1
ATOM 3593 O O . LEU A 1 431 ? -17.422 16.729 -11.873 1.00 97.81 431 LEU A O 1
ATOM 3597 N N . ARG A 1 432 ? -18.236 15.631 -10.082 1.00 96.38 432 ARG A N 1
ATOM 3598 C CA . ARG A 1 432 ? -18.756 16.822 -9.389 1.00 96.38 432 ARG A CA 1
ATOM 3599 C C . ARG A 1 432 ? -17.683 17.630 -8.675 1.00 96.38 432 ARG A C 1
ATOM 3601 O O . ARG A 1 432 ? -17.847 18.834 -8.482 1.00 96.38 432 ARG A O 1
ATOM 3608 N N . ILE A 1 433 ? -16.596 16.983 -8.269 1.00 96.31 433 ILE A N 1
ATOM 3609 C CA . ILE A 1 433 ? -15.576 17.593 -7.421 1.00 96.31 433 ILE A CA 1
ATOM 3610 C C . ILE A 1 433 ? -14.383 18.018 -8.278 1.00 96.31 433 ILE A C 1
ATOM 3612 O O . ILE A 1 433 ? -13.681 17.192 -8.857 1.00 96.31 433 ILE A O 1
ATOM 3616 N N . ALA A 1 434 ? -14.119 19.326 -8.348 1.00 95.38 434 ALA A N 1
ATOM 3617 C CA . ALA A 1 434 ? -13.040 19.872 -9.176 1.00 95.38 434 ALA A CA 1
ATOM 3618 C C . ALA A 1 434 ? -11.636 19.426 -8.717 1.00 95.38 434 ALA A C 1
ATOM 3620 O O . ALA A 1 434 ? -10.767 19.158 -9.546 1.00 95.38 434 ALA A O 1
ATOM 3621 N N . SER A 1 435 ? -11.422 19.340 -7.404 1.00 95.69 435 SER A N 1
ATOM 3622 C CA . SER A 1 435 ? -10.171 18.909 -6.774 1.00 95.69 435 SER A CA 1
ATOM 3623 C C . SER A 1 435 ? -10.423 18.459 -5.340 1.00 95.69 435 SER A C 1
ATOM 3625 O O . SER A 1 435 ? -11.379 18.916 -4.715 1.00 95.69 435 SER A O 1
ATOM 3627 N N . VAL A 1 436 ? -9.519 17.646 -4.802 1.00 95.88 436 VAL A N 1
ATOM 3628 C CA . VAL A 1 436 ? -9.609 17.069 -3.455 1.00 95.88 436 VAL A CA 1
ATOM 3629 C C . VAL A 1 436 ? -8.331 17.320 -2.655 1.00 95.88 436 VAL A C 1
ATOM 3631 O O . VAL A 1 436 ? -7.273 17.595 -3.227 1.00 95.88 436 VAL A O 1
ATOM 3634 N N . GLU A 1 437 ? -8.417 17.233 -1.327 1.00 93.31 437 GLU A N 1
ATOM 3635 C CA . GLU A 1 437 ? -7.233 17.275 -0.463 1.00 93.31 437 GLU A CA 1
ATOM 3636 C C . GLU A 1 437 ? -6.473 15.927 -0.526 1.00 93.31 437 GLU A C 1
ATOM 3638 O O . GLU A 1 437 ? -7.026 14.885 -0.858 1.00 93.31 437 GLU A O 1
ATOM 3643 N N . GLY A 1 438 ? -5.176 15.910 -0.206 1.00 92.19 438 GLY A N 1
ATOM 3644 C CA . GLY A 1 438 ? -4.412 14.659 -0.039 1.00 92.19 438 GLY A CA 1
ATOM 3645 C C . GLY A 1 438 ? -3.970 13.955 -1.330 1.00 92.19 438 GLY A C 1
ATOM 3646 O O . GLY A 1 438 ? -3.039 13.153 -1.277 1.00 92.19 438 GLY A O 1
ATOM 3647 N N . PHE A 1 439 ? -4.542 14.299 -2.486 1.00 96.56 439 PHE A N 1
ATOM 3648 C CA . PHE A 1 439 ? -4.136 13.768 -3.790 1.00 96.56 439 PHE A CA 1
ATOM 3649 C C . PHE A 1 439 ? -3.669 14.874 -4.740 1.00 96.56 439 PHE A C 1
ATOM 3651 O O . PHE A 1 439 ? -4.199 15.983 -4.753 1.00 96.56 439 PHE A O 1
ATOM 3658 N N . ALA A 1 440 ? -2.671 14.567 -5.571 1.00 95.50 440 ALA A N 1
ATOM 3659 C CA . ALA A 1 440 ? -2.200 15.497 -6.593 1.00 95.50 440 ALA A CA 1
ATOM 3660 C C . ALA A 1 440 ? -3.288 15.756 -7.650 1.00 95.50 440 ALA A C 1
ATOM 3662 O O . ALA A 1 440 ? -3.959 14.824 -8.099 1.00 95.50 440 ALA A O 1
ATOM 3663 N N . LEU A 1 441 ? -3.403 17.006 -8.116 1.00 96.00 441 LEU A N 1
ATOM 3664 C CA . LEU A 1 441 ? -4.393 17.400 -9.127 1.00 96.00 441 LEU A CA 1
ATOM 3665 C C . LEU A 1 441 ? -4.275 16.579 -10.422 1.00 96.00 441 LEU A C 1
ATOM 3667 O O . LEU A 1 441 ? -5.284 16.266 -11.044 1.00 96.00 441 LEU A O 1
ATOM 3671 N N . THR A 1 442 ? -3.058 16.204 -10.820 1.00 94.12 442 THR A N 1
ATOM 3672 C CA . THR A 1 442 ? -2.813 15.336 -11.982 1.00 94.12 442 THR A CA 1
ATOM 3673 C C . THR A 1 442 ? -3.423 13.947 -11.789 1.00 94.12 442 THR A C 1
ATOM 3675 O O . THR A 1 442 ? -4.151 13.479 -12.658 1.00 94.12 442 THR A O 1
ATOM 3678 N N . SER A 1 443 ? -3.209 13.323 -10.626 1.00 95.50 443 SER A N 1
ATOM 3679 C CA . SER A 1 443 ? -3.799 12.024 -10.269 1.00 95.50 443 SER A CA 1
ATOM 3680 C C . SER A 1 443 ? -5.330 12.084 -10.222 1.00 95.50 443 SER A C 1
ATOM 3682 O O . SER A 1 443 ? -5.995 11.174 -10.712 1.00 95.50 443 SER A O 1
ATOM 3684 N N . TRP A 1 444 ? -5.886 13.176 -9.686 1.00 97.75 444 TRP A N 1
ATOM 3685 C CA . TRP A 1 444 ? -7.331 13.409 -9.652 1.00 97.75 444 TRP A CA 1
ATOM 3686 C C . TRP A 1 444 ? -7.930 13.532 -11.058 1.00 97.75 444 TRP A C 1
ATOM 3688 O O . TRP A 1 444 ? -8.909 12.864 -11.385 1.00 97.75 444 TRP A O 1
ATOM 3698 N N . LYS A 1 445 ? -7.298 14.328 -11.931 1.00 96.88 445 LYS A N 1
ATOM 3699 C CA . LYS A 1 445 ? -7.731 14.499 -13.325 1.00 96.88 445 LYS A CA 1
ATOM 3700 C C . LYS A 1 445 ? -7.706 13.192 -14.120 1.00 96.88 445 LYS A C 1
ATOM 3702 O O . LYS A 1 445 ? -8.592 12.997 -14.946 1.00 96.88 445 LYS A O 1
ATOM 3707 N N . GLN A 1 446 ? -6.752 12.296 -13.852 1.00 96.25 446 GLN A N 1
ATOM 3708 C CA . GLN A 1 446 ? -6.716 10.970 -14.482 1.00 96.25 446 GLN A CA 1
ATOM 3709 C C . GLN A 1 446 ? -7.936 10.114 -14.098 1.00 96.25 446 GLN A C 1
ATOM 3711 O O . GLN A 1 446 ? -8.525 9.477 -14.968 1.00 96.25 446 GLN A O 1
ATOM 3716 N N . GLU A 1 447 ? -8.370 10.116 -12.829 1.00 98.25 447 GLU A N 1
ATOM 3717 C CA . GLU A 1 447 ? -9.616 9.425 -12.444 1.00 98.25 447 GLU A CA 1
ATOM 3718 C C . GLU A 1 447 ? -10.855 10.095 -13.042 1.00 98.25 447 GLU A C 1
ATOM 3720 O O . GLU A 1 447 ? -11.754 9.402 -13.512 1.00 98.25 447 GLU A O 1
ATOM 3725 N N . GLN A 1 448 ? -10.889 11.431 -13.111 1.00 98.31 448 GLN A N 1
ATOM 3726 C CA . GLN A 1 448 ? -11.975 12.143 -13.790 1.00 98.31 448 GLN A CA 1
ATOM 3727 C C . GLN A 1 448 ? -12.060 11.786 -15.275 1.00 98.31 448 GLN A C 1
ATOM 3729 O O . GLN A 1 448 ? -13.155 11.637 -15.804 1.00 98.31 448 GLN A O 1
ATOM 3734 N N . GLU A 1 449 ? -10.932 11.658 -15.971 1.00 97.94 449 GLU A N 1
ATOM 3735 C CA . GLU A 1 449 ? -10.930 11.273 -17.381 1.00 97.94 449 GLU A CA 1
ATOM 3736 C C . GLU A 1 449 ? -11.490 9.862 -17.589 1.00 97.94 449 GLU A C 1
ATOM 3738 O O . GLU A 1 449 ? -12.327 9.661 -18.470 1.00 97.94 449 GLU A O 1
ATOM 3743 N N . LYS A 1 450 ? -11.101 8.910 -16.734 1.00 98.31 450 LYS A N 1
ATOM 3744 C CA . LYS A 1 450 ? -11.659 7.552 -16.748 1.00 98.31 450 LYS A CA 1
ATOM 3745 C C . LYS A 1 450 ? -13.153 7.548 -16.429 1.00 98.31 450 LYS A C 1
ATOM 3747 O O . LYS A 1 450 ? -13.917 6.904 -17.138 1.00 98.31 450 LYS A O 1
ATOM 3752 N N . ALA A 1 451 ? -13.588 8.316 -15.431 1.00 98.31 451 ALA A N 1
ATOM 3753 C CA . ALA A 1 451 ? -15.001 8.449 -15.089 1.00 98.31 451 ALA A CA 1
ATOM 3754 C C . ALA A 1 451 ? -15.832 9.035 -16.248 1.00 98.31 451 ALA A C 1
ATOM 3756 O O . ALA A 1 451 ? -16.905 8.514 -16.547 1.00 98.31 451 ALA A O 1
ATOM 3757 N N . ARG A 1 452 ? -15.327 10.064 -16.956 1.00 98.38 452 ARG A N 1
ATOM 3758 C CA . ARG A 1 452 ? -15.982 10.597 -18.171 1.00 98.38 452 ARG A CA 1
ATOM 3759 C C . ARG A 1 452 ? -16.101 9.525 -19.249 1.00 98.38 452 ARG A C 1
ATOM 3761 O O . ARG A 1 452 ? -17.184 9.346 -19.794 1.00 98.38 452 ARG A O 1
ATOM 3768 N N . LEU A 1 453 ? -15.020 8.781 -19.500 1.00 98.12 453 LEU A N 1
ATOM 3769 C CA . LEU A 1 453 ? -15.024 7.700 -20.483 1.00 98.12 453 LEU A CA 1
ATOM 3770 C C . LEU A 1 453 ? -16.078 6.640 -20.152 1.00 98.12 453 LEU A C 1
ATOM 3772 O O . LEU A 1 453 ? -16.847 6.268 -21.027 1.00 98.12 453 LEU A O 1
ATOM 3776 N N . LEU A 1 454 ? -16.154 6.185 -18.901 1.00 97.75 454 LEU A N 1
ATOM 3777 C CA . LEU A 1 454 ? -17.133 5.172 -18.494 1.00 97.75 454 LEU A CA 1
ATOM 3778 C C . LEU A 1 454 ? -18.576 5.688 -18.518 1.00 97.75 454 LEU A C 1
ATOM 3780 O O . LEU A 1 454 ? -19.495 4.906 -18.740 1.00 97.75 454 LEU A O 1
ATOM 3784 N N . LYS A 1 455 ? -18.782 6.995 -18.334 1.00 96.56 455 LYS A N 1
ATOM 3785 C CA . LYS A 1 455 ? -20.099 7.626 -18.470 1.00 96.56 455 LYS A CA 1
ATOM 3786 C C . LYS A 1 455 ? -20.551 7.718 -19.928 1.00 96.56 455 LYS A C 1
ATOM 3788 O O . LYS A 1 455 ? -21.721 7.496 -20.221 1.00 96.56 455 LYS A O 1
ATOM 3793 N N . GLU A 1 456 ? -19.633 8.040 -20.836 1.00 97.06 456 GLU A N 1
ATOM 3794 C CA . GLU A 1 456 ? -19.898 8.120 -22.278 1.00 97.06 456 GLU A CA 1
ATOM 3795 C C . GLU A 1 456 ? -19.983 6.734 -22.936 1.00 97.06 456 GLU A C 1
ATOM 3797 O O . GLU A 1 456 ? -20.764 6.528 -23.865 1.00 97.06 456 GLU A O 1
ATOM 3802 N N . ARG A 1 457 ? -19.177 5.783 -22.455 1.00 97.25 457 ARG A N 1
ATOM 3803 C CA . ARG A 1 457 ? -19.007 4.431 -22.997 1.00 97.25 457 ARG A CA 1
ATOM 3804 C C . ARG A 1 457 ? -18.996 3.378 -21.876 1.00 97.25 457 ARG A C 1
ATOM 3806 O O . ARG A 1 457 ? -17.938 2.825 -21.558 1.00 97.25 457 ARG A O 1
ATOM 3813 N N . PRO A 1 458 ? -20.163 3.069 -21.273 1.00 97.19 458 PRO A N 1
ATOM 3814 C CA . PRO A 1 458 ? -20.263 2.074 -20.200 1.00 97.19 458 PRO A CA 1
ATOM 3815 C C . PRO A 1 458 ? -19.822 0.667 -20.622 1.00 97.19 458 PRO A C 1
ATOM 3817 O O . PRO A 1 458 ? -19.370 -0.115 -19.788 1.00 97.19 458 PRO A O 1
ATOM 3820 N N . ASP A 1 459 ? -19.906 0.359 -21.921 1.00 97.19 459 ASP A N 1
ATOM 3821 C CA . ASP A 1 459 ? -19.456 -0.898 -22.525 1.00 97.19 459 ASP A CA 1
ATOM 3822 C C . ASP A 1 459 ? -17.953 -1.161 -22.336 1.00 97.19 459 ASP A C 1
ATOM 3824 O O . ASP A 1 459 ? -17.519 -2.308 -22.362 1.00 97.19 459 ASP A O 1
ATOM 3828 N N . LEU A 1 460 ? -17.154 -0.117 -22.089 1.00 97.75 460 LEU A N 1
ATOM 3829 C CA . LEU A 1 460 ? -15.705 -0.234 -21.911 1.00 97.75 460 LEU A CA 1
ATOM 3830 C C . LEU A 1 460 ? -15.279 -0.528 -20.468 1.00 97.75 460 LEU A C 1
ATOM 3832 O O . LEU A 1 460 ? -14.083 -0.686 -20.217 1.00 97.75 460 LEU A O 1
ATOM 3836 N N . LYS A 1 461 ? -16.222 -0.599 -19.518 1.00 97.44 461 LYS A N 1
ATOM 3837 C CA . LYS A 1 461 ? -15.929 -0.748 -18.083 1.00 97.44 461 LYS A CA 1
ATOM 3838 C C . LYS A 1 461 ? -15.058 -1.962 -17.784 1.00 97.44 461 LYS A C 1
ATOM 3840 O O . LYS A 1 461 ? -13.996 -1.808 -17.188 1.00 97.44 461 LYS A O 1
ATOM 3845 N N . GLU A 1 462 ? -15.469 -3.141 -18.240 1.00 97.38 462 GLU A N 1
ATOM 3846 C CA . GLU A 1 462 ? -14.743 -4.387 -17.972 1.00 97.38 462 GLU A CA 1
ATOM 3847 C C . GLU A 1 462 ? -13.335 -4.370 -18.583 1.00 97.38 462 GLU A C 1
ATOM 3849 O O . GLU A 1 462 ? -12.364 -4.731 -17.919 1.00 97.38 462 GLU A O 1
ATOM 3854 N N . ALA A 1 463 ? -13.201 -3.883 -19.821 1.00 97.94 463 ALA A N 1
ATOM 3855 C CA . ALA A 1 463 ? -11.914 -3.802 -20.505 1.00 97.94 463 ALA A CA 1
ATOM 3856 C C . ALA A 1 463 ? -10.960 -2.797 -19.836 1.00 97.94 463 ALA A C 1
ATOM 3858 O O . ALA A 1 463 ? -9.773 -3.088 -19.671 1.00 97.94 463 ALA A O 1
ATOM 3859 N N . LEU A 1 464 ? -11.472 -1.637 -19.406 1.00 98.31 464 LEU A N 1
ATOM 3860 C CA . LEU A 1 464 ? -10.678 -0.638 -18.693 1.00 98.31 464 LEU A CA 1
ATOM 3861 C C . LEU A 1 464 ? -10.240 -1.172 -17.328 1.00 98.31 464 LEU A C 1
ATOM 3863 O O . LEU A 1 464 ? -9.068 -1.062 -16.980 1.00 98.31 464 LEU A O 1
ATOM 3867 N N . HIS A 1 465 ? -11.152 -1.793 -16.578 1.00 97.81 465 HIS A N 1
ATOM 3868 C CA . HIS A 1 465 ? -10.838 -2.390 -15.279 1.00 97.81 465 HIS A CA 1
ATOM 3869 C C . HIS A 1 465 ? -9.775 -3.477 -15.397 1.00 97.81 465 HIS A C 1
ATOM 3871 O O . HIS A 1 465 ? -8.827 -3.485 -14.613 1.00 97.81 465 HIS A O 1
ATOM 3877 N N . ALA A 1 466 ? -9.886 -4.336 -16.412 1.00 97.44 466 ALA A N 1
ATOM 3878 C CA . ALA A 1 466 ? -8.895 -5.363 -16.697 1.00 97.44 466 ALA A CA 1
ATOM 3879 C C . ALA A 1 466 ? -7.519 -4.769 -17.037 1.00 97.44 466 ALA A C 1
ATOM 3881 O O . ALA A 1 466 ? -6.506 -5.337 -16.640 1.00 97.44 466 ALA A O 1
ATOM 3882 N N . LEU A 1 467 ? -7.470 -3.632 -17.740 1.00 97.31 467 LEU A N 1
ATOM 3883 C CA . LEU A 1 467 ? -6.222 -2.917 -18.013 1.00 97.31 467 LEU A CA 1
ATOM 3884 C C . LEU A 1 467 ? -5.632 -2.302 -16.733 1.00 97.31 467 LEU A C 1
ATOM 3886 O O . LEU A 1 467 ? -4.430 -2.364 -16.500 1.00 97.31 467 LEU A O 1
ATOM 3890 N N . GLU A 1 468 ? -6.466 -1.716 -15.876 1.00 97.38 468 GLU A N 1
ATOM 3891 C CA . GLU A 1 468 ? -6.036 -1.128 -14.601 1.00 97.38 468 GLU A CA 1
ATOM 3892 C C . GLU A 1 468 ? -5.519 -2.158 -13.587 1.00 97.38 468 GLU A C 1
ATOM 3894 O O . GLU A 1 468 ? -4.713 -1.814 -12.714 1.00 97.38 468 GLU A O 1
ATOM 3899 N N . ASP A 1 469 ? -6.005 -3.393 -13.683 1.00 96.25 469 ASP A N 1
ATOM 3900 C CA . ASP A 1 469 ? -5.654 -4.511 -12.804 1.00 96.25 469 ASP A CA 1
ATOM 3901 C C . ASP A 1 469 ? -4.332 -5.194 -13.162 1.00 96.25 469 ASP A C 1
ATOM 3903 O O . ASP A 1 469 ? -3.846 -6.040 -12.408 1.00 96.25 469 ASP A O 1
ATOM 3907 N N . GLU A 1 470 ? -3.703 -4.785 -14.264 1.00 95.50 470 GLU A N 1
ATOM 3908 C CA . GLU A 1 470 ? -2.347 -5.207 -14.581 1.00 95.50 470 GLU A CA 1
ATOM 3909 C C . GLU A 1 470 ? -1.360 -4.727 -13.512 1.00 95.50 470 GLU A C 1
ATOM 3911 O O . GLU A 1 470 ? -1.240 -3.530 -13.226 1.00 95.50 470 GLU A O 1
ATOM 3916 N N . LEU A 1 471 ? -0.586 -5.666 -12.956 1.00 93.25 471 LEU A N 1
ATOM 3917 C CA . LEU A 1 471 ? 0.318 -5.421 -11.826 1.00 93.25 471 LEU A CA 1
ATOM 3918 C C . LEU A 1 471 ? 1.386 -4.356 -12.119 1.00 93.25 471 LEU A C 1
ATOM 3920 O O . LEU A 1 471 ? 1.855 -3.692 -11.196 1.00 93.25 471 LEU A O 1
ATOM 3924 N N . THR A 1 472 ? 1.775 -4.195 -13.387 1.00 94.31 472 THR A N 1
ATOM 3925 C CA . THR A 1 472 ? 2.714 -3.143 -13.815 1.00 94.31 472 THR A CA 1
ATOM 3926 C C . THR A 1 472 ? 2.046 -1.767 -13.834 1.00 94.31 472 THR A C 1
ATOM 3928 O O . THR A 1 472 ? 2.704 -0.771 -13.564 1.00 94.31 472 THR A O 1
ATOM 3931 N N . LEU A 1 473 ? 0.746 -1.701 -14.140 1.00 95.38 473 LEU A N 1
ATOM 3932 C CA . LEU A 1 473 ? 0.024 -0.445 -14.343 1.00 95.38 473 LEU A CA 1
ATOM 3933 C C . LEU A 1 473 ? -0.608 0.076 -13.050 1.00 95.38 473 LEU A C 1
ATOM 3935 O O . LEU A 1 473 ? -0.590 1.284 -12.811 1.00 95.38 473 LEU A O 1
ATOM 3939 N N . LYS A 1 474 ? -1.168 -0.805 -12.207 1.00 94.44 474 LYS A N 1
ATOM 3940 C CA . LYS A 1 474 ? -1.812 -0.461 -10.919 1.00 94.44 474 LYS A CA 1
ATOM 3941 C C . LYS A 1 474 ? -2.748 0.753 -11.022 1.00 94.44 474 LYS A C 1
ATOM 3943 O O . LYS A 1 474 ? -2.669 1.694 -10.232 1.00 94.44 474 LYS A O 1
ATOM 3948 N N . GLY A 1 475 ? -3.591 0.767 -12.055 1.00 95.38 475 GLY A N 1
ATOM 3949 C CA . GLY A 1 475 ? -4.527 1.858 -12.348 1.00 95.38 475 GLY A CA 1
ATOM 3950 C C . GLY A 1 475 ? -3.942 3.101 -13.030 1.00 95.38 475 GLY A C 1
ATOM 3951 O O . GLY A 1 475 ? -4.691 4.023 -13.367 1.00 95.38 475 GLY A O 1
ATOM 3952 N N . SER A 1 476 ? -2.627 3.156 -13.254 1.00 95.44 476 SER A N 1
ATOM 3953 C CA . SER A 1 476 ? -1.929 4.242 -13.957 1.00 95.44 476 SER A CA 1
ATOM 3954 C C . SER A 1 476 ? -1.934 4.008 -15.468 1.00 95.44 476 SER A C 1
ATOM 3956 O O . SER A 1 476 ? -0.900 3.767 -16.078 1.00 95.44 476 SER A O 1
ATOM 3958 N N . VAL A 1 477 ? -3.119 4.087 -16.072 1.00 96.44 477 VAL A N 1
ATOM 3959 C CA . VAL A 1 477 ? -3.349 3.776 -17.498 1.00 96.44 477 VAL A CA 1
ATOM 3960 C C . VAL A 1 477 ? -3.389 5.011 -18.407 1.00 96.44 477 VAL A C 1
ATOM 3962 O O . VAL A 1 477 ? -3.726 4.900 -19.579 1.00 96.44 477 VAL A O 1
ATOM 3965 N N . HIS A 1 478 ? -3.063 6.199 -17.888 1.00 94.75 478 HIS A N 1
ATOM 3966 C CA . HIS A 1 478 ? -3.221 7.475 -18.599 1.00 94.75 478 HIS A CA 1
ATOM 3967 C C . HIS A 1 478 ? -2.513 7.513 -19.965 1.00 94.75 478 HIS A C 1
ATOM 3969 O O . HIS A 1 478 ? -3.096 8.021 -20.915 1.00 94.75 478 HIS A O 1
ATOM 3975 N N . ARG A 1 479 ? -1.326 6.900 -20.092 1.00 92.94 479 ARG A N 1
ATOM 3976 C CA . ARG A 1 479 ? -0.574 6.813 -21.364 1.00 92.94 479 ARG A CA 1
ATOM 3977 C C . ARG A 1 479 ? -1.270 5.980 -22.430 1.00 92.94 479 ARG A C 1
ATOM 3979 O O . ARG A 1 479 ? -1.129 6.224 -23.619 1.00 92.94 479 ARG A O 1
ATOM 3986 N N . LEU A 1 480 ? -2.010 4.971 -21.991 1.00 96.38 480 LEU A N 1
ATOM 3987 C CA . LEU A 1 480 ? -2.708 4.035 -22.864 1.00 96.38 480 LEU A CA 1
ATOM 3988 C C . LEU A 1 480 ? -4.133 4.504 -23.154 1.00 96.38 480 LEU A C 1
ATOM 3990 O O . LEU A 1 480 ? -4.783 3.983 -24.053 1.00 96.38 480 LEU A O 1
ATOM 3994 N N . LEU A 1 481 ? -4.641 5.484 -22.406 1.00 96.19 481 LEU A N 1
ATOM 3995 C CA . LEU A 1 481 ? -6.037 5.886 -22.475 1.00 96.19 481 LEU A CA 1
ATOM 3996 C C . LEU A 1 481 ? -6.434 6.460 -23.852 1.00 96.19 481 LEU A C 1
ATOM 3998 O O . LEU A 1 481 ? -7.510 6.098 -24.332 1.00 96.19 481 LEU A O 1
ATOM 4002 N N . PRO A 1 482 ? -5.610 7.278 -24.544 1.00 95.88 482 PRO A N 1
ATOM 4003 C CA . PRO A 1 482 ? -5.949 7.764 -25.884 1.00 95.88 482 PRO A CA 1
ATOM 4004 C C . PRO A 1 482 ? -6.076 6.653 -26.930 1.00 95.88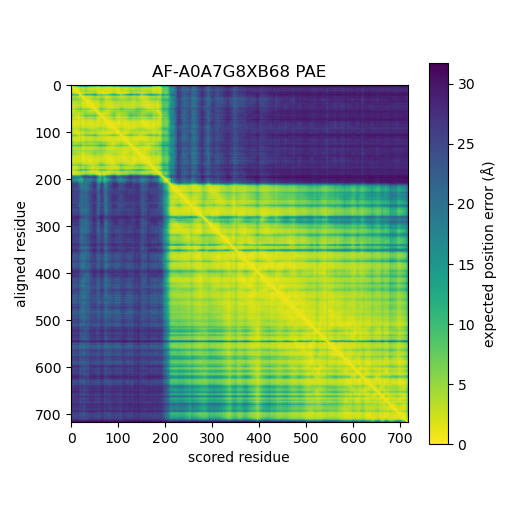 482 PRO A C 1
ATOM 4006 O O . PRO A 1 482 ? -7.018 6.664 -27.724 1.00 95.88 482 PRO A O 1
ATOM 4009 N N . ILE A 1 483 ? -5.169 5.673 -26.924 1.00 97.44 483 ILE A N 1
ATOM 4010 C CA . ILE A 1 483 ? -5.240 4.536 -27.848 1.00 97.44 483 ILE A CA 1
ATOM 4011 C C . ILE A 1 483 ? -6.344 3.549 -27.456 1.00 97.44 483 ILE A C 1
ATOM 4013 O O . ILE A 1 483 ? -7.088 3.094 -28.323 1.00 97.44 483 ILE A O 1
ATOM 4017 N N . PHE A 1 484 ? -6.556 3.326 -26.158 1.00 98.12 484 PHE A N 1
ATOM 4018 C CA . PHE A 1 484 ? -7.635 2.493 -25.632 1.00 98.12 484 PHE A CA 1
ATOM 4019 C C . PHE A 1 484 ? -9.021 3.005 -26.050 1.00 98.12 484 PHE A C 1
ATOM 4021 O O . PHE A 1 484 ? -9.882 2.210 -26.412 1.00 98.12 484 PHE A O 1
ATOM 4028 N N . LYS A 1 485 ? -9.239 4.330 -26.071 1.00 96.69 485 LYS A N 1
ATOM 4029 C CA . LYS A 1 485 ? -10.497 4.928 -26.562 1.00 96.69 48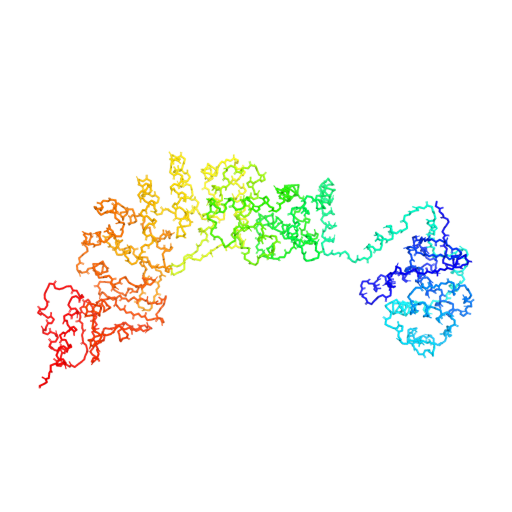5 LYS A CA 1
ATOM 4030 C C . LYS A 1 485 ? -10.792 4.580 -28.027 1.00 96.69 485 LYS A C 1
ATOM 4032 O O . LYS A 1 485 ? -11.961 4.523 -28.403 1.00 96.69 485 LYS A O 1
ATOM 4037 N N . ARG A 1 486 ? -9.753 4.380 -28.846 1.00 96.81 486 ARG A N 1
ATOM 4038 C CA . ARG A 1 486 ? -9.869 4.048 -30.276 1.00 96.81 486 ARG A CA 1
ATOM 4039 C C . ARG A 1 486 ? -9.981 2.539 -30.505 1.00 96.81 486 ARG A C 1
ATOM 4041 O O . ARG A 1 486 ? -10.850 2.117 -31.261 1.00 96.81 486 ARG A O 1
ATOM 4048 N N . TYR A 1 487 ? -9.150 1.752 -29.822 1.00 97.62 487 TYR A N 1
ATOM 4049 C CA . TYR A 1 487 ? -9.020 0.302 -30.012 1.00 97.62 487 TYR A CA 1
ATOM 4050 C C . TYR A 1 487 ? -8.990 -0.433 -28.659 1.00 97.62 487 TYR A C 1
ATOM 4052 O O . TYR A 1 487 ? -7.926 -0.869 -28.212 1.00 97.62 487 TYR A O 1
ATOM 4060 N N . PRO A 1 488 ? -10.119 -0.529 -27.934 1.00 96.81 488 PRO A N 1
ATOM 4061 C CA . PRO A 1 488 ? -10.127 -0.997 -26.546 1.00 96.81 488 PRO A CA 1
ATOM 4062 C C . PRO A 1 488 ? -9.702 -2.464 -26.398 1.00 96.81 488 PRO A C 1
ATOM 4064 O O . PRO A 1 488 ? -8.903 -2.790 -25.517 1.00 96.81 488 PRO A O 1
ATOM 4067 N N . ASN A 1 489 ? -10.195 -3.343 -27.276 1.00 95.81 489 ASN A N 1
ATOM 4068 C CA . ASN A 1 489 ? -9.929 -4.782 -27.209 1.00 95.81 489 ASN A CA 1
ATOM 4069 C C . ASN A 1 489 ? -8.490 -5.106 -27.623 1.00 95.81 489 ASN A C 1
ATOM 4071 O O . ASN A 1 489 ? -7.806 -5.888 -26.959 1.00 95.81 489 ASN A O 1
ATOM 4075 N N . GLU A 1 490 ? -8.017 -4.476 -28.696 1.00 96.94 490 GLU A N 1
ATOM 4076 C CA . GLU A 1 490 ? -6.660 -4.613 -29.213 1.00 96.94 490 GLU A CA 1
ATOM 4077 C C . GLU A 1 490 ? -5.656 -4.056 -28.206 1.00 96.94 490 GLU A C 1
ATOM 4079 O O . GLU A 1 490 ? -4.687 -4.734 -27.877 1.00 96.94 490 GLU A O 1
ATOM 4084 N N . THR A 1 491 ? -5.922 -2.872 -27.639 1.00 97.94 491 THR A N 1
ATOM 4085 C CA . THR A 1 491 ? -5.056 -2.270 -26.614 1.00 97.94 491 THR A CA 1
ATOM 4086 C C . THR A 1 491 ? -4.946 -3.183 -25.397 1.00 97.94 491 THR A C 1
ATOM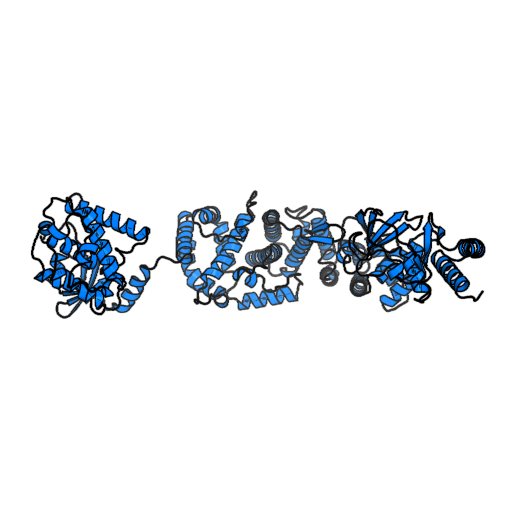 4088 O O . THR A 1 491 ? -3.836 -3.466 -24.956 1.00 97.94 491 THR A O 1
ATOM 4091 N N . LEU A 1 492 ? -6.067 -3.687 -24.866 1.00 97.44 492 LEU A N 1
ATOM 4092 C CA . LEU A 1 492 ? -6.047 -4.596 -23.717 1.00 97.44 492 LEU A CA 1
ATOM 4093 C C . LEU A 1 492 ? -5.243 -5.870 -24.012 1.00 97.44 492 LEU A C 1
ATOM 4095 O O . LEU A 1 492 ? -4.409 -6.274 -23.202 1.00 97.44 492 LEU A O 1
ATOM 4099 N N . THR A 1 493 ? -5.489 -6.490 -25.167 1.00 97.00 493 THR A N 1
ATOM 4100 C CA . THR A 1 493 ? -4.832 -7.739 -25.576 1.00 97.00 493 THR A CA 1
ATOM 4101 C C . THR A 1 493 ? -3.331 -7.531 -25.752 1.00 97.00 493 THR A C 1
ATOM 4103 O O . THR A 1 493 ? -2.522 -8.221 -25.132 1.00 97.00 493 THR A O 1
ATOM 4106 N N . TYR A 1 494 ? -2.943 -6.524 -26.532 1.00 97.81 494 TYR A N 1
ATOM 4107 C CA . TYR A 1 494 ? -1.544 -6.270 -26.845 1.00 97.81 494 TYR A CA 1
ATOM 4108 C C . TYR A 1 494 ? -0.762 -5.780 -25.637 1.00 97.81 494 TYR A C 1
ATOM 4110 O O . TYR A 1 494 ? 0.357 -6.234 -25.445 1.00 97.81 494 TYR A O 1
ATOM 4118 N N . VAL A 1 495 ? -1.327 -4.937 -24.771 1.00 97.69 495 VAL A N 1
ATOM 4119 C CA . VAL A 1 495 ? -0.634 -4.518 -23.541 1.00 97.69 495 VAL A CA 1
ATOM 4120 C C . VAL A 1 495 ? -0.355 -5.717 -22.633 1.00 97.69 495 VAL A C 1
ATOM 4122 O O . VAL A 1 495 ? 0.769 -5.858 -22.150 1.00 97.69 495 VAL A O 1
ATOM 4125 N N . LYS A 1 496 ? -1.330 -6.617 -22.450 1.00 96.44 496 LYS A N 1
ATOM 4126 C CA . LYS A 1 496 ? -1.142 -7.851 -21.670 1.00 96.44 496 LYS A CA 1
ATOM 4127 C C . LYS A 1 496 ? -0.022 -8.723 -22.228 1.00 96.44 496 LYS A C 1
ATOM 4129 O O . LYS A 1 496 ? 0.819 -9.194 -21.466 1.00 96.44 496 LYS A O 1
ATOM 4134 N N . GLU A 1 497 ? 0.012 -8.917 -23.543 1.00 96.94 497 GLU A N 1
ATOM 4135 C CA . GLU A 1 497 ? 1.063 -9.705 -24.193 1.00 96.94 497 GLU A CA 1
ATOM 4136 C C . GLU A 1 497 ? 2.430 -9.005 -24.142 1.00 96.94 497 GLU A C 1
ATOM 4138 O O . GLU A 1 497 ? 3.429 -9.637 -23.803 1.00 96.94 497 GLU A O 1
ATOM 4143 N N . LEU A 1 498 ? 2.492 -7.692 -24.391 1.00 96.94 498 LEU A N 1
ATOM 4144 C CA . LEU A 1 498 ? 3.728 -6.903 -24.333 1.00 96.94 498 LEU A CA 1
ATOM 4145 C C . LEU A 1 498 ? 4.387 -6.966 -22.951 1.00 96.94 498 LEU A C 1
ATOM 4147 O O . LEU A 1 498 ? 5.603 -7.121 -22.865 1.00 96.94 498 LEU A O 1
ATOM 4151 N N . LEU A 1 499 ? 3.603 -6.905 -21.869 1.00 95.44 499 LEU A N 1
ATOM 4152 C CA . LEU A 1 499 ? 4.110 -7.007 -20.495 1.00 95.44 499 LEU A CA 1
ATOM 4153 C C . LEU A 1 499 ? 4.713 -8.387 -20.162 1.00 95.44 499 LEU A C 1
ATOM 4155 O O . LEU A 1 499 ? 5.456 -8.513 -19.181 1.00 95.44 499 LEU A O 1
ATOM 4159 N N . GLN A 1 500 ? 4.419 -9.413 -20.965 1.00 94.38 500 GLN A N 1
ATOM 4160 C CA . GLN A 1 500 ? 4.979 -10.762 -20.838 1.00 94.38 500 GLN A CA 1
ATOM 4161 C C . GLN A 1 500 ? 6.212 -10.988 -21.727 1.00 94.38 500 GLN A C 1
ATOM 4163 O O . GLN A 1 500 ? 6.962 -11.939 -21.496 1.00 94.38 500 GLN A O 1
ATOM 4168 N N . LEU A 1 501 ? 6.456 -10.124 -22.717 1.00 94.88 501 LEU A N 1
ATOM 4169 C CA . LEU A 1 501 ? 7.631 -10.208 -23.582 1.00 94.88 501 LEU A CA 1
ATOM 4170 C C . LEU A 1 501 ? 8.903 -9.696 -22.880 1.00 94.88 501 LEU A C 1
ATOM 4172 O O . LEU A 1 501 ? 8.834 -8.943 -21.903 1.00 94.88 501 LEU A O 1
ATOM 4176 N N . PRO A 1 502 ? 10.101 -10.075 -23.370 1.00 94.81 502 PRO A N 1
ATOM 4177 C CA . PRO A 1 502 ? 11.345 -9.475 -22.906 1.00 94.81 502 PRO A CA 1
ATOM 4178 C C . PRO A 1 502 ? 11.327 -7.958 -23.123 1.00 94.81 502 PRO A C 1
ATOM 4180 O O . PRO A 1 502 ? 11.132 -7.501 -24.248 1.00 94.81 502 PRO A O 1
ATOM 4183 N N . ASP A 1 503 ? 11.602 -7.173 -22.077 1.00 94.81 503 ASP A N 1
ATOM 4184 C CA . ASP A 1 503 ? 11.551 -5.704 -22.164 1.00 94.81 503 ASP A CA 1
ATOM 4185 C C . ASP A 1 503 ? 12.481 -5.146 -23.249 1.00 94.81 503 ASP A C 1
ATOM 4187 O O . ASP A 1 503 ? 12.155 -4.163 -23.900 1.00 94.81 503 ASP A O 1
ATOM 4191 N N . ALA A 1 504 ? 13.619 -5.804 -23.485 1.00 95.38 504 ALA A N 1
ATOM 4192 C CA . ALA A 1 504 ? 14.545 -5.463 -24.561 1.00 95.38 504 ALA A CA 1
ATOM 4193 C C . ALA A 1 504 ? 13.891 -5.504 -25.949 1.00 95.38 504 ALA A C 1
ATOM 4195 O O . ALA A 1 504 ? 14.201 -4.683 -26.808 1.00 95.38 504 ALA A O 1
ATOM 4196 N N . LEU A 1 505 ? 12.988 -6.460 -26.176 1.00 95.56 505 LEU A N 1
ATOM 4197 C CA . LEU A 1 505 ? 12.291 -6.610 -27.446 1.00 95.56 505 LEU A CA 1
ATOM 4198 C C . LEU A 1 505 ? 11.260 -5.487 -27.632 1.00 95.56 505 LEU A C 1
ATOM 4200 O O . LEU A 1 505 ? 11.191 -4.894 -28.705 1.00 95.56 505 LEU A O 1
ATOM 4204 N N . VAL A 1 506 ? 10.520 -5.154 -26.570 1.00 96.44 506 VAL A N 1
ATOM 4205 C CA . VAL A 1 506 ? 9.565 -4.034 -26.566 1.00 96.44 506 VAL A CA 1
ATOM 4206 C C . VAL A 1 506 ? 10.293 -2.702 -26.769 1.00 96.44 506 VAL A C 1
ATOM 4208 O O . VAL A 1 506 ? 9.900 -1.917 -27.627 1.00 96.44 506 VAL A O 1
ATOM 4211 N N . ALA A 1 507 ? 11.405 -2.485 -26.062 1.00 96.69 507 ALA A N 1
ATOM 4212 C CA . ALA A 1 507 ? 12.238 -1.294 -26.198 1.00 96.69 507 ALA A CA 1
ATOM 4213 C C . ALA A 1 507 ? 12.775 -1.115 -27.626 1.00 96.69 507 ALA A C 1
ATOM 4215 O O . ALA A 1 507 ? 12.713 -0.016 -28.167 1.00 96.69 507 ALA A O 1
ATOM 4216 N N . ARG A 1 508 ? 13.243 -2.193 -28.275 1.00 96.88 508 ARG A N 1
ATOM 4217 C CA . ARG A 1 508 ? 13.690 -2.147 -29.681 1.00 96.88 508 ARG A CA 1
ATOM 4218 C C . ARG A 1 508 ? 12.577 -1.736 -30.635 1.00 96.88 508 ARG A C 1
ATOM 4220 O O . ARG A 1 508 ? 12.840 -0.977 -31.558 1.00 96.88 508 ARG A O 1
ATOM 4227 N N . ALA A 1 509 ? 11.355 -2.222 -30.422 1.00 97.38 509 ALA A N 1
ATOM 4228 C CA . ALA A 1 509 ? 10.211 -1.816 -31.233 1.00 97.38 509 ALA A CA 1
ATOM 4229 C C . ALA A 1 509 ? 9.852 -0.346 -31.005 1.00 97.38 509 ALA A C 1
ATOM 4231 O O . ALA A 1 509 ? 9.649 0.384 -31.968 1.00 97.38 509 ALA A O 1
ATOM 4232 N N . MET A 1 510 ? 9.841 0.114 -29.753 1.00 96.88 510 MET A N 1
ATOM 4233 C CA . MET A 1 510 ? 9.608 1.526 -29.438 1.00 96.88 510 MET A CA 1
ATOM 4234 C C . MET A 1 510 ? 10.676 2.441 -30.054 1.00 96.88 510 MET A C 1
ATOM 4236 O O . MET A 1 510 ? 10.331 3.500 -30.562 1.00 96.88 510 MET A O 1
ATOM 4240 N N . LEU A 1 511 ? 11.940 2.006 -30.111 1.00 97.19 511 LEU A N 1
ATOM 4241 C CA . LEU A 1 511 ? 13.007 2.754 -30.785 1.00 97.19 511 LEU A CA 1
ATOM 4242 C C . LEU A 1 511 ? 12.844 2.840 -32.306 1.00 97.19 511 LEU A C 1
ATOM 4244 O O . LEU A 1 511 ? 13.477 3.688 -32.919 1.00 97.19 511 LEU A O 1
ATOM 4248 N N . THR A 1 512 ? 12.003 2.015 -32.942 1.00 97.12 512 THR A N 1
ATOM 4249 C CA . THR A 1 512 ? 11.649 2.237 -34.361 1.00 97.12 512 THR A CA 1
ATOM 4250 C C . THR A 1 512 ? 10.732 3.442 -34.564 1.00 97.12 512 THR A C 1
ATOM 4252 O O . THR A 1 512 ? 10.570 3.891 -35.690 1.00 97.12 512 THR A O 1
ATOM 4255 N N . ILE A 1 513 ? 10.133 3.946 -33.482 1.00 95.56 513 ILE A N 1
ATOM 4256 C CA . ILE A 1 513 ? 9.162 5.038 -33.499 1.00 95.56 513 ILE A CA 1
ATOM 4257 C C . ILE A 1 513 ? 9.833 6.344 -33.083 1.00 95.56 513 ILE A C 1
ATOM 4259 O O . ILE A 1 513 ? 9.731 7.336 -33.796 1.00 95.56 513 ILE A O 1
ATOM 4263 N N . ASP A 1 514 ? 10.498 6.347 -31.925 1.00 93.25 514 ASP A N 1
ATOM 4264 C CA . ASP A 1 514 ? 11.092 7.553 -31.348 1.00 93.25 514 ASP A CA 1
ATOM 4265 C C . ASP A 1 514 ? 12.238 7.218 -30.378 1.00 93.25 514 ASP A C 1
ATOM 4267 O O . ASP A 1 514 ? 12.283 6.124 -29.800 1.00 93.25 514 ASP A O 1
ATOM 4271 N N . ASP A 1 515 ? 13.134 8.180 -30.159 1.00 92.06 515 ASP A N 1
ATOM 4272 C CA . ASP A 1 515 ? 14.120 8.137 -29.077 1.00 92.06 515 ASP A CA 1
ATOM 4273 C C . ASP A 1 515 ? 13.454 8.498 -27.742 1.00 92.06 515 ASP A C 1
ATOM 4275 O O . ASP A 1 515 ? 13.508 9.616 -27.234 1.00 92.06 515 ASP A O 1
ATOM 4279 N N . PHE A 1 516 ? 12.752 7.514 -27.189 1.00 92.00 516 PHE A N 1
ATOM 4280 C CA . PHE A 1 516 ? 11.855 7.713 -26.057 1.00 92.00 516 PHE A CA 1
ATOM 4281 C C . PHE A 1 516 ? 12.550 7.744 -24.683 1.00 92.00 516 PHE A C 1
ATOM 4283 O O . PHE A 1 516 ? 11.865 7.827 -23.663 1.00 92.00 516 PHE A O 1
ATOM 4290 N N . ALA A 1 517 ? 13.868 7.551 -24.615 1.00 92.44 517 ALA A N 1
ATOM 4291 C CA . ALA A 1 517 ? 14.552 7.096 -23.406 1.00 92.44 517 ALA A CA 1
ATOM 4292 C C . ALA A 1 517 ? 14.497 8.106 -22.245 1.00 92.44 517 ALA A C 1
ATOM 4294 O O . ALA A 1 517 ? 15.072 9.191 -22.352 1.00 92.44 517 ALA A O 1
ATOM 4295 N N . PRO A 1 518 ? 13.935 7.735 -21.078 1.00 93.56 518 PRO A N 1
ATOM 4296 C CA . PRO A 1 518 ? 13.903 8.658 -19.957 1.00 93.56 518 PRO A CA 1
ATOM 4297 C C . PRO A 1 518 ? 15.205 8.932 -19.242 1.00 93.56 518 PRO A C 1
ATOM 4299 O O . PRO A 1 518 ? 15.932 7.993 -18.898 1.00 93.56 518 PRO A O 1
ATOM 4302 N N . GLN A 1 519 ? 15.445 10.201 -18.894 1.00 93.62 519 GLN A N 1
ATOM 4303 C CA . GLN A 1 519 ? 16.614 10.585 -18.108 1.00 93.62 519 GLN A CA 1
ATOM 4304 C C . GLN A 1 519 ? 16.357 10.360 -16.611 1.00 93.62 519 GLN A C 1
ATOM 4306 O O . GLN A 1 519 ? 15.537 11.015 -15.970 1.00 93.62 519 GLN A O 1
ATOM 4311 N N . VAL A 1 520 ? 17.136 9.469 -15.994 1.00 92.50 520 VAL A N 1
ATOM 4312 C CA . VAL A 1 520 ? 16.982 9.079 -14.578 1.00 92.50 520 VAL A CA 1
ATOM 4313 C C . VAL A 1 520 ? 18.079 9.629 -13.661 1.00 92.50 520 VAL A C 1
ATOM 4315 O O . VAL A 1 520 ? 18.135 9.299 -12.478 1.00 92.50 520 VAL A O 1
ATOM 4318 N N . GLY A 1 521 ? 18.988 10.457 -14.177 1.00 91.88 521 GLY A N 1
ATOM 4319 C CA . GLY A 1 521 ? 19.974 11.198 -13.385 1.00 91.88 521 GLY A CA 1
ATOM 4320 C C . GLY A 1 521 ? 21.325 11.323 -14.082 1.00 91.88 521 GLY A C 1
ATOM 4321 O O . GLY A 1 521 ? 21.391 11.323 -15.306 1.00 91.88 521 GLY A O 1
ATOM 4322 N N . TRP A 1 522 ? 22.401 11.411 -13.295 1.00 92.81 522 TRP A N 1
ATOM 4323 C CA . TRP A 1 522 ? 23.761 11.670 -13.782 1.00 92.81 522 TRP A CA 1
ATOM 4324 C C . TRP A 1 522 ? 24.787 10.714 -13.172 1.00 92.81 522 TRP A C 1
ATOM 4326 O O . TRP A 1 522 ? 24.571 10.139 -12.103 1.00 92.81 522 TRP A O 1
ATOM 4336 N N . SER A 1 523 ? 25.908 10.556 -13.864 1.00 91.94 523 SER A N 1
ATOM 4337 C CA . SER A 1 523 ? 27.115 9.869 -13.412 1.00 91.94 523 SER A CA 1
ATOM 4338 C C . SER A 1 523 ? 28.356 10.645 -13.871 1.00 91.94 523 SER A C 1
ATOM 4340 O O . SER A 1 523 ? 28.233 11.594 -14.645 1.00 91.94 523 SER A O 1
ATOM 4342 N N . ASN A 1 524 ? 29.551 10.218 -13.454 1.00 90.44 524 ASN A N 1
ATOM 4343 C CA . ASN A 1 524 ? 30.807 10.823 -13.921 1.00 90.44 524 ASN A CA 1
ATOM 4344 C C . ASN A 1 524 ? 31.025 10.671 -15.435 1.00 90.44 524 ASN A C 1
ATOM 4346 O O . ASN A 1 524 ? 31.780 11.442 -16.013 1.00 90.44 524 ASN A O 1
ATOM 4350 N N . LEU A 1 525 ? 30.367 9.692 -16.062 1.00 91.62 525 LEU A N 1
ATOM 4351 C CA . LEU A 1 525 ? 30.440 9.437 -17.498 1.00 91.62 525 LEU A CA 1
ATOM 4352 C C . LEU A 1 525 ? 29.312 10.130 -18.283 1.00 91.62 525 LEU A C 1
ATOM 4354 O O . LEU A 1 525 ? 29.256 9.978 -19.492 1.00 91.62 525 LEU A O 1
ATOM 4358 N N . GLY A 1 526 ? 28.412 10.875 -17.624 1.00 94.19 526 GLY A N 1
ATOM 4359 C CA . GLY A 1 526 ? 27.319 11.600 -18.286 1.00 94.19 526 GLY A CA 1
ATOM 4360 C C . GLY A 1 526 ? 25.917 11.322 -17.724 1.00 94.19 526 GLY A C 1
ATOM 4361 O O . GLY A 1 526 ? 25.776 10.630 -16.700 1.00 94.19 526 GLY A O 1
ATOM 4362 N N . PRO A 1 527 ? 24.869 11.882 -18.359 1.00 95.06 527 PRO A N 1
ATOM 4363 C CA . PRO A 1 527 ? 23.469 11.599 -18.052 1.00 95.06 527 PRO A CA 1
ATOM 4364 C C . PRO A 1 527 ? 23.123 10.117 -18.239 1.00 95.06 527 PRO A C 1
ATOM 4366 O O . PRO A 1 527 ? 23.656 9.432 -19.110 1.00 95.06 527 PRO A O 1
ATOM 4369 N N . ARG A 1 528 ? 22.223 9.620 -17.387 1.00 94.94 528 ARG A N 1
ATOM 4370 C CA . ARG A 1 528 ? 21.741 8.236 -17.381 1.00 94.94 528 ARG A CA 1
ATOM 4371 C C . ARG A 1 528 ? 20.347 8.142 -17.980 1.00 94.94 528 ARG A C 1
ATOM 4373 O O . ARG A 1 528 ? 19.452 8.831 -17.491 1.00 94.94 528 ARG A O 1
ATOM 4380 N N . TYR A 1 529 ? 20.165 7.205 -18.901 1.00 95.19 529 TYR A N 1
ATOM 4381 C CA . TYR A 1 529 ? 18.914 6.931 -19.598 1.00 95.19 529 TYR A CA 1
ATOM 4382 C C . TYR A 1 529 ? 18.490 5.470 -19.451 1.00 95.19 529 TYR A C 1
ATOM 4384 O O . TYR A 1 529 ? 19.337 4.574 -19.380 1.00 95.19 529 TYR A O 1
ATOM 4392 N N . VAL A 1 530 ? 17.183 5.223 -19.384 1.00 95.44 530 VAL A N 1
ATOM 4393 C CA . VAL A 1 530 ? 16.609 3.874 -19.250 1.00 95.44 530 VAL A CA 1
ATOM 4394 C C . VAL A 1 530 ? 15.700 3.544 -20.422 1.00 95.44 530 VAL A C 1
ATOM 4396 O O . VAL A 1 530 ? 14.918 4.373 -20.852 1.00 95.44 530 VAL A O 1
ATOM 4399 N N . PHE A 1 531 ? 15.742 2.302 -20.893 1.00 94.62 531 PHE A N 1
ATOM 4400 C CA . PHE A 1 531 ? 14.853 1.821 -21.963 1.00 94.62 531 PHE A CA 1
ATOM 4401 C C . PHE A 1 531 ? 13.857 0.764 -21.467 1.00 94.62 531 PHE A C 1
ATOM 4403 O O . PHE A 1 531 ? 13.145 0.148 -22.253 1.00 94.62 531 PHE A O 1
ATOM 4410 N N . GLY A 1 532 ? 13.821 0.516 -20.154 1.00 91.50 532 GLY A N 1
ATOM 4411 C CA . GLY A 1 532 ? 12.982 -0.501 -19.523 1.00 91.50 532 GLY A CA 1
ATOM 4412 C C . GLY A 1 532 ? 13.805 -1.553 -18.792 1.00 91.50 532 GLY A C 1
ATOM 4413 O O . GLY A 1 532 ? 14.680 -1.234 -17.992 1.00 91.50 532 GLY A O 1
ATOM 4414 N N . GLY A 1 533 ? 13.496 -2.824 -19.031 1.00 91.62 533 GLY A N 1
ATOM 4415 C CA . GLY A 1 533 ? 13.981 -3.926 -18.204 1.00 91.62 533 GLY A CA 1
ATOM 4416 C C . GLY A 1 533 ? 13.126 -4.098 -16.952 1.00 91.62 533 GLY A C 1
ATOM 4417 O O . GLY A 1 533 ? 12.491 -3.154 -16.477 1.00 91.62 533 GLY A O 1
ATOM 4418 N N . SER A 1 534 ? 13.120 -5.305 -16.386 1.00 91.62 534 SER A N 1
ATOM 4419 C CA . SER A 1 534 ? 12.274 -5.643 -15.237 1.00 91.62 534 SER A CA 1
ATOM 4420 C C . SER A 1 534 ? 12.451 -4.702 -14.037 1.00 91.62 534 SER A C 1
ATOM 4422 O O . SER A 1 534 ? 11.517 -4.528 -13.261 1.00 91.62 534 SER A O 1
ATOM 4424 N N . PHE A 1 535 ? 13.612 -4.050 -13.903 1.00 92.44 535 PHE A N 1
ATOM 4425 C CA . PHE A 1 535 ? 13.893 -3.087 -12.835 1.00 92.44 535 PHE A CA 1
ATOM 4426 C C . PHE A 1 535 ? 13.238 -1.703 -13.029 1.00 92.44 535 PHE A C 1
ATOM 4428 O O . PHE A 1 535 ? 12.912 -1.052 -12.035 1.00 92.44 535 PHE A O 1
ATOM 4435 N N . TYR A 1 536 ? 13.043 -1.259 -14.279 1.00 94.69 536 TYR A N 1
ATOM 4436 C CA . TYR A 1 536 ? 12.476 0.057 -14.630 1.00 94.69 536 TYR A CA 1
ATOM 4437 C C . TYR A 1 536 ? 11.141 -0.031 -15.382 1.00 94.69 536 TYR A C 1
ATOM 4439 O O . TYR A 1 536 ? 10.601 0.992 -15.799 1.00 94.69 536 TYR A O 1
ATOM 4447 N N . ARG A 1 537 ? 10.580 -1.236 -15.537 1.00 94.06 537 ARG A N 1
ATOM 4448 C CA . ARG A 1 537 ? 9.331 -1.474 -16.267 1.00 94.06 537 ARG A CA 1
ATOM 4449 C C . ARG A 1 537 ? 8.188 -0.583 -15.771 1.00 94.06 537 ARG A C 1
ATOM 4451 O O . ARG A 1 537 ? 7.657 0.192 -16.552 1.00 94.06 537 ARG A O 1
ATOM 4458 N N . ASP A 1 538 ? 7.856 -0.615 -14.479 1.00 93.19 538 ASP A N 1
ATOM 4459 C CA . ASP A 1 538 ? 6.793 0.241 -13.909 1.00 93.19 538 ASP A CA 1
ATOM 4460 C C . ASP A 1 538 ? 7.019 1.728 -14.253 1.00 93.19 538 ASP A C 1
ATOM 4462 O O . ASP A 1 538 ? 6.092 2.433 -14.644 1.00 93.19 538 ASP A O 1
ATOM 4466 N N . PHE A 1 539 ? 8.269 2.197 -14.229 1.00 94.25 539 PHE A N 1
ATOM 4467 C CA . PHE A 1 539 ? 8.604 3.582 -14.553 1.00 94.25 539 PHE A CA 1
ATOM 4468 C C . PHE A 1 539 ? 8.360 3.958 -16.014 1.00 94.25 539 PHE A C 1
ATOM 4470 O O . PHE A 1 539 ? 7.715 4.976 -16.260 1.00 94.25 539 PHE A O 1
ATOM 4477 N N . ILE A 1 540 ? 8.805 3.148 -16.979 1.00 94.38 540 ILE A N 1
ATOM 4478 C CA . ILE A 1 540 ? 8.551 3.413 -18.408 1.00 94.38 540 ILE A CA 1
ATOM 4479 C C . ILE A 1 540 ? 7.047 3.453 -18.699 1.00 94.38 540 ILE A C 1
ATOM 4481 O O . ILE A 1 540 ? 6.562 4.344 -19.395 1.00 94.38 540 ILE A O 1
ATOM 4485 N N . TRP A 1 541 ? 6.302 2.509 -18.126 1.00 94.38 541 TRP A N 1
ATOM 4486 C CA . TRP A 1 541 ? 4.886 2.331 -18.429 1.00 94.38 541 TRP A CA 1
ATOM 4487 C C . TRP A 1 541 ? 3.970 3.339 -17.722 1.00 94.38 541 TRP A C 1
ATOM 4489 O O . TRP A 1 541 ? 2.848 3.548 -18.178 1.00 94.38 541 TRP A O 1
ATOM 4499 N N . THR A 1 542 ? 4.399 3.955 -16.611 1.00 94.56 542 THR A N 1
ATOM 4500 C CA . THR A 1 542 ? 3.465 4.693 -15.739 1.00 94.56 542 THR A CA 1
ATOM 4501 C C . THR A 1 542 ? 3.955 6.040 -15.192 1.00 94.56 542 THR A C 1
ATOM 4503 O O . THR A 1 542 ? 3.238 6.660 -14.396 1.00 94.56 542 THR A O 1
ATOM 4506 N N . ASN A 1 543 ? 5.144 6.527 -15.575 1.00 90.19 543 ASN A N 1
ATOM 4507 C CA . ASN A 1 543 ? 5.597 7.861 -15.153 1.00 90.19 543 ASN A CA 1
ATOM 4508 C C . ASN A 1 543 ? 4.748 8.995 -15.753 1.00 90.19 543 ASN A C 1
ATOM 4510 O O . ASN A 1 543 ? 3.965 8.764 -16.662 1.00 90.19 543 ASN A O 1
ATOM 4514 N N . ASN A 1 544 ? 4.872 10.222 -15.239 1.00 84.00 544 ASN A N 1
ATOM 4515 C CA . ASN A 1 544 ? 4.152 11.399 -15.758 1.00 84.00 544 ASN A CA 1
ATOM 4516 C C . ASN A 1 544 ? 5.094 12.475 -16.337 1.00 84.00 544 ASN A C 1
ATOM 4518 O O . ASN A 1 544 ? 4.607 13.492 -16.816 1.00 84.00 544 ASN A O 1
ATOM 4522 N N . ASN A 1 545 ? 6.416 12.310 -16.218 1.00 71.44 545 ASN A N 1
ATOM 4523 C CA . ASN A 1 545 ? 7.374 13.403 -16.436 1.00 71.44 545 ASN A CA 1
ATOM 4524 C C . ASN A 1 545 ? 7.842 13.513 -17.887 1.00 71.44 545 ASN A C 1
ATOM 4526 O O . ASN A 1 545 ? 8.327 14.564 -18.288 1.00 71.44 545 ASN A O 1
ATOM 4530 N N . GLU A 1 546 ? 7.682 12.445 -18.658 1.00 67.38 546 GLU A N 1
ATOM 4531 C CA . GLU A 1 546 ? 8.140 12.368 -20.038 1.00 67.38 546 GLU A CA 1
ATOM 4532 C C . GLU A 1 546 ? 7.082 11.618 -20.832 1.00 67.38 546 GLU A C 1
ATOM 4534 O O . GLU A 1 546 ? 6.945 10.396 -20.714 1.00 67.38 546 GLU A O 1
ATOM 4539 N N . ASP A 1 547 ? 6.203 12.365 -21.489 1.00 73.06 547 ASP A N 1
ATOM 4540 C CA . ASP A 1 547 ? 4.972 11.813 -22.034 1.00 73.06 547 ASP A CA 1
ATOM 4541 C C . ASP A 1 547 ? 5.249 10.926 -23.260 1.00 73.06 547 ASP A C 1
ATOM 4543 O O . ASP A 1 547 ? 5.464 11.417 -24.360 1.00 73.06 547 ASP A O 1
ATOM 4547 N N . LEU A 1 548 ? 5.225 9.604 -23.057 1.00 91.06 548 LEU A N 1
ATOM 4548 C CA . LEU A 1 548 ? 5.396 8.579 -24.099 1.00 91.06 548 LEU A CA 1
ATOM 4549 C C . LEU A 1 548 ? 4.052 8.120 -24.674 1.00 91.06 548 LEU A C 1
ATOM 4551 O O . LEU A 1 548 ? 3.977 7.081 -25.330 1.00 91.06 548 LEU A O 1
ATOM 4555 N N . THR A 1 549 ? 2.968 8.842 -24.378 1.00 93.62 549 THR A N 1
ATOM 4556 C CA . THR A 1 549 ? 1.615 8.503 -24.836 1.00 93.62 549 THR A CA 1
ATOM 4557 C C . THR A 1 549 ? 1.564 8.297 -26.347 1.00 93.62 549 THR A C 1
ATOM 4559 O O . THR A 1 549 ? 0.928 7.350 -26.815 1.00 93.62 549 THR A O 1
ATOM 4562 N N . GLU A 1 550 ? 2.265 9.136 -27.112 1.00 94.06 550 GLU A N 1
ATOM 4563 C CA . GLU A 1 550 ? 2.304 9.026 -28.569 1.00 94.06 550 GLU A CA 1
ATOM 4564 C C . GLU A 1 550 ? 3.092 7.790 -29.024 1.00 94.06 550 GLU A C 1
ATOM 4566 O O . GLU A 1 550 ? 2.575 6.998 -29.808 1.00 94.06 550 GLU A O 1
ATOM 4571 N N . THR A 1 551 ? 4.275 7.536 -28.453 1.00 95.19 551 THR A N 1
ATOM 4572 C CA . THR A 1 551 ? 5.083 6.340 -28.752 1.00 95.19 551 THR A CA 1
ATOM 4573 C C . THR A 1 551 ? 4.305 5.048 -28.484 1.00 95.19 551 THR A C 1
ATOM 4575 O O . THR A 1 551 ? 4.299 4.139 -29.312 1.00 95.19 551 THR A O 1
ATOM 4578 N N . PHE A 1 552 ? 3.599 4.959 -27.349 1.00 95.62 552 PHE A N 1
ATOM 4579 C CA . PHE A 1 552 ? 2.746 3.806 -27.041 1.00 95.62 552 PHE A CA 1
ATOM 4580 C C . PHE A 1 552 ? 1.548 3.705 -27.989 1.00 95.62 552 PHE A C 1
ATOM 4582 O O . PHE A 1 552 ? 1.201 2.603 -28.412 1.00 95.62 552 PHE A O 1
ATOM 4589 N N . SER A 1 553 ? 0.924 4.832 -28.342 1.00 96.69 553 SER A N 1
ATOM 4590 C CA . SER A 1 553 ? -0.199 4.850 -29.284 1.00 96.69 553 SER A CA 1
ATOM 4591 C C . SER A 1 553 ? 0.220 4.328 -30.657 1.00 96.69 553 SER A C 1
ATOM 4593 O O . SER A 1 553 ? -0.431 3.428 -31.185 1.00 96.69 553 SER A O 1
ATOM 4595 N N . GLN A 1 554 ? 1.341 4.818 -31.189 1.00 96.81 554 GLN A N 1
ATOM 4596 C CA . GLN A 1 554 ? 1.882 4.376 -32.473 1.00 96.81 554 GLN A CA 1
ATOM 4597 C C . GLN A 1 554 ? 2.342 2.918 -32.431 1.00 96.81 554 GLN A C 1
ATOM 4599 O O . GLN A 1 554 ? 2.086 2.177 -33.376 1.00 96.81 554 GLN A O 1
ATOM 4604 N N . LEU A 1 555 ? 2.942 2.455 -31.328 1.00 97.62 555 LEU A N 1
ATOM 4605 C CA . LEU A 1 555 ? 3.324 1.047 -31.187 1.00 97.62 555 LEU A CA 1
ATOM 4606 C C . LEU A 1 555 ? 2.109 0.124 -31.318 1.00 97.62 555 LEU A C 1
ATOM 4608 O O . LEU A 1 555 ? 2.162 -0.871 -32.038 1.00 97.62 555 LEU A O 1
ATOM 4612 N N . ILE A 1 556 ? 1.008 0.449 -30.641 1.00 98.12 556 ILE A N 1
ATOM 4613 C CA . ILE A 1 556 ? -0.226 -0.336 -30.727 1.00 98.12 556 ILE A CA 1
ATOM 4614 C C . ILE A 1 556 ? -0.820 -0.264 -32.140 1.00 98.12 556 ILE A C 1
ATOM 4616 O O . ILE A 1 556 ? -1.238 -1.293 -32.663 1.00 98.12 556 ILE A O 1
ATOM 4620 N N . GLU A 1 557 ? -0.811 0.895 -32.800 1.00 98.12 557 GLU A N 1
ATOM 4621 C CA . GLU A 1 557 ? -1.266 1.020 -34.195 1.00 98.12 557 GLU A CA 1
ATOM 4622 C C . GLU A 1 557 ? -0.424 0.179 -35.162 1.00 98.12 557 GLU A C 1
ATOM 4624 O O . GLU A 1 557 ? -0.976 -0.512 -36.021 1.00 98.12 557 GLU A O 1
ATOM 4629 N N . LEU A 1 558 ? 0.899 0.155 -34.983 1.00 97.81 558 LEU A N 1
ATOM 4630 C CA . LEU A 1 558 ? 1.797 -0.707 -35.747 1.00 97.81 558 LEU A CA 1
ATOM 4631 C C . LEU A 1 558 ? 1.522 -2.191 -35.482 1.00 97.81 558 LEU A C 1
ATOM 4633 O O . LEU A 1 558 ? 1.537 -2.991 -36.417 1.00 97.81 558 LEU A O 1
ATOM 4637 N N . LEU A 1 559 ? 1.216 -2.575 -34.239 1.00 98.00 559 LEU A N 1
ATOM 4638 C CA . LEU A 1 559 ? 0.810 -3.945 -33.914 1.00 98.00 559 LEU A CA 1
ATOM 4639 C C . LEU A 1 559 ? -0.511 -4.323 -34.592 1.00 98.00 559 LEU A C 1
ATOM 4641 O O . LEU A 1 559 ? -0.623 -5.434 -35.115 1.00 98.00 559 LEU A O 1
ATOM 4645 N N . ILE A 1 560 ? -1.486 -3.413 -34.637 1.00 97.31 560 ILE A N 1
ATOM 4646 C CA . ILE A 1 560 ? -2.753 -3.621 -35.353 1.00 97.31 560 ILE A CA 1
ATOM 4647 C C . ILE A 1 560 ? -2.487 -3.808 -36.855 1.00 97.31 560 ILE A C 1
ATOM 4649 O O . ILE A 1 560 ? -3.013 -4.743 -37.455 1.00 97.31 560 ILE A O 1
ATOM 4653 N N . ALA A 1 561 ? -1.643 -2.962 -37.452 1.00 96.81 561 ALA A N 1
ATOM 4654 C CA . ALA A 1 561 ? -1.336 -2.993 -38.882 1.00 96.81 561 ALA A CA 1
ATOM 4655 C C . ALA A 1 561 ? -0.432 -4.169 -39.304 1.00 96.81 561 ALA A C 1
ATOM 4657 O O . ALA A 1 561 ? -0.436 -4.563 -40.472 1.00 96.81 561 ALA A O 1
ATOM 4658 N N . ALA A 1 562 ? 0.355 -4.730 -38.382 1.00 96.50 562 ALA A N 1
ATOM 4659 C CA . ALA A 1 562 ? 1.290 -5.804 -38.687 1.00 96.50 562 ALA A CA 1
ATOM 4660 C C . ALA A 1 562 ? 0.555 -7.081 -39.152 1.00 96.50 562 ALA A C 1
ATOM 4662 O O . ALA A 1 562 ? -0.350 -7.555 -38.460 1.00 96.50 562 ALA A O 1
ATOM 4663 N N . PRO A 1 563 ? 0.984 -7.712 -40.264 1.00 94.69 563 PRO A N 1
ATOM 4664 C CA . PRO A 1 563 ? 0.276 -8.844 -40.871 1.00 94.69 563 PRO A CA 1
ATOM 4665 C C . PRO A 1 563 ? 0.384 -10.149 -40.068 1.00 94.69 563 PRO A C 1
ATOM 4667 O O . PRO A 1 563 ? -0.333 -11.103 -40.352 1.00 94.69 563 PRO A O 1
ATOM 4670 N N . GLN A 1 564 ? 1.296 -10.211 -39.094 1.00 95.38 564 GLN A N 1
ATOM 4671 C CA . GLN A 1 564 ? 1.501 -11.394 -38.258 1.00 95.38 564 GLN A CA 1
ATOM 4672 C C . GLN A 1 564 ? 0.365 -11.558 -37.246 1.00 95.38 564 GLN A C 1
ATOM 4674 O O . GLN A 1 564 ? -0.241 -10.572 -36.833 1.00 95.38 564 GLN A O 1
ATOM 4679 N N . GLU A 1 565 ? 0.106 -12.788 -36.803 1.00 91.75 565 GLU A N 1
ATOM 4680 C CA . GLU A 1 565 ? -0.950 -13.066 -35.819 1.00 91.75 565 GLU A CA 1
ATOM 4681 C C . GLU A 1 565 ? -0.478 -12.838 -34.374 1.00 91.75 565 GLU A C 1
ATOM 4683 O O . GLU A 1 565 ? -1.130 -12.117 -33.620 1.00 91.75 565 GLU A O 1
ATOM 4688 N N . LYS A 1 566 ? 0.670 -13.410 -33.982 1.00 95.00 566 LYS A N 1
ATOM 4689 C CA . LYS A 1 566 ? 1.187 -13.339 -32.603 1.00 95.00 566 LYS A CA 1
ATOM 4690 C C . LYS A 1 566 ? 1.902 -12.019 -32.329 1.00 95.00 566 LYS A C 1
ATOM 4692 O O . LYS A 1 566 ? 2.691 -11.568 -33.159 1.00 95.00 566 LYS A O 1
ATOM 4697 N N . VAL A 1 567 ? 1.739 -11.452 -31.129 1.00 95.81 567 VAL A N 1
ATOM 4698 C CA . VAL A 1 567 ? 2.367 -10.166 -30.759 1.00 95.81 567 VAL A CA 1
ATOM 4699 C C . VAL A 1 567 ? 3.893 -10.213 -30.839 1.00 95.81 567 VAL A C 1
ATOM 4701 O O . VAL A 1 567 ? 4.500 -9.271 -31.339 1.00 95.81 567 VAL A O 1
ATOM 4704 N N . ALA A 1 568 ? 4.527 -11.319 -30.439 1.00 95.25 568 ALA A N 1
ATOM 4705 C CA . ALA A 1 568 ? 5.979 -11.480 -30.566 1.00 95.25 568 ALA A CA 1
ATOM 4706 C C . ALA A 1 568 ? 6.462 -11.366 -32.027 1.00 95.25 568 ALA A C 1
ATOM 4708 O O . ALA A 1 568 ? 7.442 -10.673 -32.306 1.00 95.25 568 ALA A O 1
ATOM 4709 N N . ASP A 1 569 ? 5.740 -11.995 -32.960 1.00 96.69 569 ASP A N 1
ATOM 4710 C CA . ASP A 1 569 ? 6.068 -11.982 -34.388 1.00 96.69 569 ASP A CA 1
ATOM 4711 C C . ASP A 1 569 ? 5.747 -10.618 -35.016 1.00 96.69 569 ASP A C 1
ATOM 4713 O O . ASP A 1 569 ? 6.512 -10.123 -35.844 1.00 96.69 569 ASP A O 1
ATOM 4717 N N . LYS A 1 570 ? 4.662 -9.962 -34.579 1.00 97.88 570 LYS A N 1
ATOM 4718 C CA . LYS A 1 570 ? 4.345 -8.575 -34.956 1.00 97.88 570 LYS A CA 1
ATOM 4719 C C . LYS A 1 570 ? 5.467 -7.621 -34.532 1.00 97.88 570 LYS A C 1
ATOM 4721 O O . LYS A 1 570 ? 5.905 -6.811 -35.342 1.00 97.88 570 LYS A O 1
ATOM 4726 N N . ILE A 1 571 ? 5.983 -7.747 -33.308 1.00 97.44 571 ILE A N 1
ATOM 4727 C CA . ILE A 1 571 ? 7.117 -6.944 -32.828 1.00 97.44 571 ILE A CA 1
ATOM 4728 C C . ILE A 1 571 ? 8.381 -7.211 -33.652 1.00 97.44 571 ILE A C 1
ATOM 4730 O O . ILE A 1 571 ? 9.046 -6.267 -34.077 1.00 97.44 571 ILE A O 1
ATOM 4734 N N . ALA A 1 572 ? 8.706 -8.478 -33.925 1.00 96.25 572 ALA A N 1
ATOM 4735 C CA . ALA A 1 572 ? 9.848 -8.820 -34.771 1.00 96.25 572 ALA A CA 1
ATOM 4736 C C . ALA A 1 572 ? 9.701 -8.245 -36.192 1.00 96.25 572 ALA A C 1
ATOM 4738 O O . ALA A 1 572 ? 10.674 -7.745 -36.762 1.00 96.25 572 ALA A O 1
ATOM 4739 N N . TYR A 1 573 ? 8.483 -8.254 -36.741 1.00 96.94 573 TYR A N 1
ATOM 4740 C CA . TYR A 1 573 ? 8.173 -7.630 -38.022 1.00 96.94 573 TYR A CA 1
ATOM 4741 C C . TYR A 1 573 ? 8.395 -6.112 -37.980 1.00 96.94 573 TYR A C 1
ATOM 4743 O O . TYR A 1 573 ? 9.084 -5.595 -38.855 1.00 96.94 573 TYR A O 1
ATOM 4751 N N . ILE A 1 574 ? 7.896 -5.413 -36.955 1.00 97.38 574 ILE A N 1
ATOM 4752 C CA . ILE A 1 574 ? 8.086 -3.961 -36.784 1.00 97.38 574 ILE A CA 1
ATOM 4753 C C . ILE A 1 574 ? 9.580 -3.622 -36.721 1.00 97.38 574 ILE A C 1
ATOM 4755 O O . ILE A 1 574 ? 10.062 -2.825 -37.517 1.00 97.38 574 ILE A O 1
ATOM 4759 N N . ILE A 1 575 ? 10.347 -4.298 -35.861 1.00 97.12 575 ILE A N 1
ATOM 4760 C CA . ILE A 1 575 ? 11.799 -4.079 -35.727 1.00 97.12 575 ILE A CA 1
ATOM 4761 C C . ILE A 1 575 ? 12.531 -4.232 -37.070 1.00 97.12 575 ILE A C 1
ATOM 4763 O O . ILE A 1 575 ? 13.474 -3.495 -37.350 1.00 97.12 575 ILE A O 1
ATOM 4767 N N . SER A 1 576 ? 12.103 -5.184 -37.903 1.00 95.12 576 SER A N 1
ATOM 4768 C CA . SER A 1 576 ? 12.771 -5.489 -39.174 1.00 95.12 576 SER A CA 1
ATOM 4769 C C . SER A 1 576 ? 12.386 -4.542 -40.316 1.00 95.12 576 SER A C 1
ATOM 4771 O O . SER A 1 576 ? 13.164 -4.406 -41.256 1.00 95.12 576 SER A O 1
ATOM 4773 N N . ASN A 1 577 ? 11.201 -3.922 -40.266 1.00 94.56 577 ASN A N 1
ATOM 4774 C CA . ASN A 1 577 ? 10.631 -3.179 -41.399 1.00 94.56 577 ASN A CA 1
ATOM 4775 C C . ASN A 1 577 ? 10.420 -1.682 -41.125 1.00 94.56 577 ASN A C 1
ATOM 4777 O O . ASN A 1 577 ? 10.253 -0.930 -42.079 1.00 94.56 577 ASN A O 1
ATOM 4781 N N . ASN A 1 578 ? 10.453 -1.245 -39.864 1.00 93.38 578 ASN A N 1
ATOM 4782 C CA . ASN A 1 578 ? 10.195 0.144 -39.466 1.00 93.38 578 ASN A CA 1
ATOM 4783 C C . ASN A 1 578 ? 11.453 0.885 -38.986 1.00 93.38 578 ASN A C 1
ATOM 4785 O O . ASN A 1 578 ? 11.353 1.990 -38.466 1.00 93.38 578 ASN A O 1
ATOM 4789 N N . ASN A 1 579 ? 12.646 0.300 -39.119 1.00 91.88 579 ASN A N 1
ATOM 4790 C CA . ASN A 1 579 ? 13.878 1.000 -38.757 1.00 91.88 579 ASN A CA 1
ATOM 4791 C C . ASN A 1 579 ? 14.262 2.025 -39.836 1.00 91.88 579 ASN A C 1
ATOM 4793 O O . ASN A 1 579 ? 14.976 1.693 -40.783 1.00 91.88 579 ASN A O 1
ATOM 4797 N N . GLU A 1 580 ? 13.791 3.261 -39.684 1.00 93.69 580 GLU A N 1
ATOM 4798 C CA . GLU A 1 580 ? 14.070 4.366 -40.614 1.00 93.69 580 GLU A CA 1
ATOM 4799 C C . GLU A 1 580 ? 15.298 5.209 -40.216 1.00 93.69 580 GLU A C 1
ATOM 4801 O O . GLU A 1 580 ? 15.666 6.150 -40.921 1.00 93.69 580 GLU A O 1
ATOM 4806 N N . TRP A 1 581 ? 15.974 4.866 -39.114 1.00 95.06 581 TRP A N 1
ATOM 4807 C CA . TRP A 1 581 ? 17.149 5.596 -38.635 1.00 95.06 581 TRP A CA 1
ATOM 4808 C C . TRP A 1 581 ? 18.359 5.442 -39.566 1.00 95.06 581 TRP A C 1
ATOM 4810 O O . TRP A 1 581 ? 18.685 4.347 -40.034 1.00 95.06 581 TRP A O 1
ATOM 4820 N N . GLY A 1 582 ? 19.078 6.544 -39.792 1.00 93.81 582 GLY A N 1
ATOM 4821 C CA . GLY A 1 582 ? 20.346 6.545 -40.523 1.00 93.81 582 GLY A CA 1
ATOM 4822 C C . GLY A 1 582 ? 21.473 5.832 -39.763 1.00 93.81 582 GLY A C 1
ATOM 4823 O O . GLY A 1 582 ? 21.459 5.746 -38.537 1.00 93.81 582 GLY A O 1
ATOM 4824 N N . LYS A 1 583 ? 22.488 5.334 -40.489 1.00 92.50 583 LYS A N 1
ATOM 4825 C CA . LYS A 1 583 ? 23.673 4.656 -39.905 1.00 92.50 583 LYS A CA 1
ATOM 4826 C C . LYS A 1 583 ? 24.557 5.574 -39.041 1.00 92.50 583 LYS A C 1
ATOM 4828 O O . LYS A 1 583 ? 25.509 5.093 -38.429 1.00 92.50 583 LYS A O 1
ATOM 4833 N N . ASP A 1 584 ? 24.291 6.872 -39.064 1.00 90.19 584 ASP A N 1
ATOM 4834 C CA . ASP A 1 584 ? 24.884 7.932 -38.252 1.00 90.19 584 ASP A CA 1
ATOM 4835 C C . ASP A 1 584 ? 24.165 8.138 -36.908 1.00 90.19 584 ASP A C 1
ATOM 4837 O O . ASP A 1 584 ? 24.732 8.747 -36.007 1.00 90.19 584 ASP A O 1
ATOM 4841 N N . SER A 1 585 ? 22.957 7.592 -36.741 1.00 94.88 585 SER A N 1
ATOM 4842 C CA . SER A 1 585 ? 22.235 7.599 -35.467 1.00 94.88 585 SER A CA 1
ATOM 4843 C C . SER A 1 585 ? 22.596 6.377 -34.625 1.00 94.88 585 SER A C 1
ATOM 4845 O O . SER A 1 585 ? 22.611 5.243 -35.111 1.00 94.88 585 SER A O 1
ATOM 4847 N N . TRP A 1 586 ? 22.821 6.571 -33.325 1.00 95.69 586 TRP A N 1
ATOM 4848 C CA . TRP A 1 586 ? 23.014 5.462 -32.389 1.00 95.69 586 TRP A CA 1
ATOM 4849 C C . TRP A 1 586 ? 21.768 4.557 -32.300 1.00 95.69 586 TRP A C 1
ATOM 4851 O O . TRP A 1 586 ? 21.903 3.345 -32.097 1.00 95.69 586 TRP A O 1
ATOM 4861 N N . VAL A 1 587 ? 20.568 5.112 -32.526 1.00 96.75 587 VAL A N 1
ATOM 4862 C CA . VAL A 1 587 ? 19.287 4.390 -32.450 1.00 96.75 587 VAL A CA 1
ATOM 4863 C C . VAL A 1 587 ? 19.217 3.284 -33.503 1.00 96.75 587 VAL A C 1
ATOM 4865 O O . VAL A 1 587 ? 18.799 2.167 -33.191 1.00 96.75 587 VAL A O 1
ATOM 4868 N N . TYR A 1 588 ? 19.736 3.535 -34.714 1.00 96.81 588 TYR A N 1
ATOM 4869 C CA . TYR A 1 588 ? 19.845 2.522 -35.773 1.00 96.81 588 TYR A CA 1
ATOM 4870 C C . TYR A 1 588 ? 20.522 1.245 -35.259 1.00 96.81 588 TYR A C 1
ATOM 4872 O O . TYR A 1 588 ? 20.053 0.135 -35.526 1.00 96.81 588 TYR A O 1
ATOM 4880 N N . TYR A 1 589 ? 21.600 1.393 -34.482 1.00 97.31 589 TYR A N 1
ATOM 4881 C CA . TYR A 1 589 ? 22.355 0.265 -33.942 1.00 97.31 589 TYR A CA 1
ATOM 4882 C C . TYR A 1 589 ? 21.599 -0.450 -32.827 1.00 97.31 589 TYR A C 1
ATOM 4884 O O . TYR A 1 589 ? 21.600 -1.680 -32.794 1.00 97.31 589 TYR A O 1
ATOM 4892 N N . PHE A 1 590 ? 20.924 0.289 -31.945 1.00 97.38 590 PHE A N 1
ATOM 4893 C CA . PHE A 1 590 ? 20.112 -0.299 -30.877 1.00 97.38 590 PHE A CA 1
ATOM 4894 C C . PHE A 1 590 ? 18.921 -1.091 -31.426 1.00 97.38 590 PHE A C 1
ATOM 4896 O O . PHE A 1 590 ? 18.573 -2.144 -30.886 1.00 97.38 590 PHE A O 1
ATOM 4903 N N . VAL A 1 591 ? 18.335 -0.637 -32.536 1.00 97.44 591 VAL A N 1
ATOM 4904 C CA . VAL A 1 591 ? 17.295 -1.377 -33.254 1.00 97.44 591 VAL A CA 1
ATOM 4905 C C . VAL A 1 591 ? 17.890 -2.584 -33.981 1.00 97.44 591 VAL A C 1
ATOM 4907 O O . VAL A 1 591 ? 17.371 -3.690 -33.819 1.00 97.44 591 VAL A O 1
ATOM 4910 N N . LYS A 1 592 ? 18.987 -2.426 -34.738 1.00 96.19 592 LYS A N 1
ATOM 4911 C CA . LYS A 1 592 ? 19.586 -3.502 -35.552 1.00 96.19 592 LYS A CA 1
ATOM 4912 C C . LYS A 1 592 ? 20.168 -4.640 -34.710 1.00 96.19 592 LYS A C 1
ATOM 4914 O O . LYS A 1 592 ? 19.882 -5.801 -34.997 1.00 96.19 592 LYS A O 1
ATOM 4919 N N . TYR A 1 593 ? 20.949 -4.330 -33.677 1.00 96.56 593 TYR A N 1
ATOM 4920 C CA . TYR A 1 593 ? 21.721 -5.312 -32.911 1.00 96.56 593 TYR A CA 1
ATOM 4921 C C . TYR A 1 593 ? 21.037 -5.645 -31.574 1.00 96.56 593 TYR A C 1
ATOM 4923 O O . TYR A 1 593 ? 21.062 -4.828 -30.652 1.00 96.56 593 TYR A O 1
ATOM 4931 N N . PRO A 1 594 ? 20.469 -6.858 -31.401 1.00 94.56 594 PRO A N 1
ATOM 4932 C CA . PRO A 1 594 ? 19.733 -7.224 -30.187 1.00 94.56 594 PRO A CA 1
ATOM 4933 C C . PRO A 1 594 ? 20.549 -7.099 -28.894 1.00 94.56 594 PRO A C 1
ATOM 4935 O O . PRO A 1 594 ? 19.990 -6.843 -27.833 1.00 94.56 594 PRO A O 1
ATOM 4938 N N . THR A 1 595 ? 21.869 -7.280 -28.964 1.00 94.25 595 THR A N 1
ATOM 4939 C CA . THR A 1 595 ? 22.770 -7.199 -27.807 1.00 94.25 595 THR A CA 1
ATOM 4940 C C . THR A 1 595 ? 22.949 -5.802 -27.247 1.00 94.25 595 THR A C 1
ATOM 4942 O O . THR A 1 595 ? 23.343 -5.675 -26.087 1.00 94.25 595 THR A O 1
ATOM 4945 N N . MET A 1 596 ? 22.627 -4.766 -28.024 1.00 95.38 596 MET A N 1
ATOM 4946 C CA . MET A 1 596 ? 22.676 -3.385 -27.554 1.00 95.38 596 MET A CA 1
ATOM 4947 C C . MET A 1 596 ? 21.717 -3.192 -26.386 1.00 95.38 596 MET A C 1
ATOM 4949 O O . MET A 1 596 ? 22.105 -2.592 -25.389 1.00 95.38 596 MET A O 1
ATOM 4953 N N . LEU A 1 597 ? 20.530 -3.806 -26.456 1.00 94.62 597 LEU A N 1
ATOM 4954 C CA . LEU A 1 597 ? 19.503 -3.831 -25.416 1.00 94.62 597 LEU A CA 1
ATOM 4955 C C . LEU A 1 597 ? 19.455 -5.205 -24.739 1.00 94.62 597 LEU A C 1
ATOM 4957 O O . LEU A 1 597 ? 18.665 -6.070 -25.101 1.00 94.62 597 LEU A O 1
ATOM 4961 N N . ARG A 1 598 ? 20.292 -5.424 -23.720 1.00 89.88 598 ARG A N 1
ATOM 4962 C CA . ARG A 1 598 ? 20.239 -6.646 -22.897 1.00 89.88 598 ARG A CA 1
ATOM 4963 C C . ARG A 1 598 ? 20.534 -6.379 -21.428 1.00 89.88 598 ARG A C 1
ATOM 4965 O O . ARG A 1 598 ? 21.195 -5.409 -21.071 1.00 89.88 598 ARG A O 1
ATOM 4972 N N . GLY A 1 599 ? 20.058 -7.285 -20.580 1.00 88.88 599 GLY A N 1
ATOM 4973 C CA . GLY A 1 599 ? 20.110 -7.161 -19.124 1.00 88.88 599 GLY A CA 1
ATOM 4974 C C . GLY A 1 599 ? 18.770 -6.729 -18.526 1.00 88.88 599 GLY A C 1
ATOM 4975 O O . GLY A 1 599 ? 17.832 -6.372 -19.230 1.00 88.88 599 GLY A O 1
ATOM 4976 N N . ASN A 1 600 ? 18.674 -6.777 -17.199 1.00 89.56 600 ASN A N 1
ATOM 4977 C CA . ASN A 1 600 ? 17.431 -6.516 -16.462 1.00 89.56 600 ASN A CA 1
ATOM 4978 C C . ASN A 1 600 ? 17.126 -5.025 -16.228 1.00 89.56 600 ASN A C 1
ATOM 4980 O O . ASN A 1 600 ? 16.031 -4.695 -15.778 1.00 89.56 600 ASN A O 1
ATOM 4984 N N . LYS A 1 601 ? 18.089 -4.135 -16.489 1.00 92.56 601 LYS A N 1
ATOM 4985 C CA . LYS A 1 601 ? 17.985 -2.694 -16.214 1.00 92.56 601 LYS A CA 1
ATOM 4986 C C . LYS A 1 601 ? 17.947 -1.816 -17.454 1.00 92.56 601 LYS A C 1
ATOM 4988 O O . LYS A 1 601 ? 17.541 -0.678 -17.318 1.00 92.56 601 LYS A O 1
ATOM 4993 N N . LEU A 1 602 ? 18.437 -2.285 -18.606 1.00 96.12 602 LEU A N 1
ATOM 4994 C CA . LEU A 1 602 ? 18.545 -1.476 -19.834 1.00 96.12 602 LEU A CA 1
ATOM 4995 C C . LEU A 1 602 ? 18.943 -0.009 -19.543 1.00 96.12 602 LEU A C 1
ATOM 4997 O O . LEU A 1 602 ? 18.280 0.923 -19.995 1.00 96.12 602 LEU A O 1
ATOM 5001 N N . LEU A 1 603 ? 19.972 0.166 -18.704 1.00 96.56 603 LEU A N 1
ATOM 5002 C CA . LEU A 1 603 ? 20.425 1.452 -18.179 1.00 96.56 603 LEU A CA 1
ATOM 5003 C C . LEU A 1 603 ? 21.731 1.824 -18.864 1.00 96.56 603 LEU A C 1
ATOM 5005 O O . LEU A 1 603 ? 22.686 1.043 -18.853 1.00 96.56 603 LEU A O 1
ATOM 5009 N N . TYR A 1 604 ? 21.774 3.031 -19.406 1.00 96.44 604 TYR A N 1
ATOM 5010 C CA . TYR A 1 604 ? 22.874 3.512 -20.223 1.00 96.44 604 TYR A CA 1
ATOM 5011 C C . TYR A 1 604 ? 23.298 4.895 -19.760 1.00 96.44 604 TYR A C 1
ATOM 5013 O O . TYR A 1 604 ? 22.484 5.681 -19.280 1.00 96.44 604 TYR A O 1
ATOM 5021 N N . VAL A 1 605 ? 24.581 5.187 -19.895 1.00 96.19 605 VAL A N 1
ATOM 5022 C CA . VAL A 1 605 ? 25.153 6.514 -19.705 1.00 96.19 605 VAL A CA 1
ATOM 5023 C C . VAL A 1 605 ? 25.554 7.041 -21.069 1.00 96.19 605 VAL A C 1
ATOM 5025 O O . VAL A 1 605 ? 26.231 6.332 -21.804 1.00 96.19 605 VAL A O 1
ATOM 5028 N N . PHE A 1 606 ? 25.159 8.266 -21.390 1.00 95.69 606 PHE A N 1
ATOM 5029 C CA . PHE A 1 606 ? 25.476 8.906 -22.662 1.00 95.69 606 PHE A CA 1
ATOM 5030 C C . PHE A 1 606 ? 26.392 10.096 -22.391 1.00 95.69 606 PHE A C 1
ATOM 5032 O O . PHE A 1 606 ? 25.930 11.114 -21.889 1.00 95.69 606 PHE A O 1
ATOM 5039 N N . ALA A 1 607 ? 27.686 9.973 -22.684 1.00 94.31 607 ALA A N 1
ATOM 5040 C CA . ALA A 1 607 ? 28.612 11.103 -22.607 1.00 94.31 607 ALA A CA 1
ATOM 5041 C C . ALA A 1 607 ? 28.454 12.022 -23.826 1.00 94.31 607 ALA A C 1
ATOM 5043 O O . ALA A 1 607 ? 28.440 13.243 -23.693 1.00 94.31 607 ALA A O 1
ATOM 5044 N N . ASP A 1 608 ? 28.345 11.404 -25.003 1.00 93.25 608 ASP A N 1
ATOM 5045 C CA . ASP A 1 608 ? 28.172 12.047 -26.303 1.00 93.25 608 ASP A CA 1
ATOM 5046 C C . ASP A 1 608 ? 27.569 11.012 -27.267 1.00 93.25 608 ASP A C 1
ATOM 5048 O O . ASP A 1 608 ? 28.193 9.992 -27.582 1.00 93.25 608 ASP A O 1
ATOM 5052 N N . GLU A 1 609 ? 26.322 11.231 -27.671 1.00 90.31 609 GLU A N 1
ATOM 5053 C CA . GLU A 1 609 ? 25.558 10.269 -28.464 1.00 90.31 609 GLU A CA 1
ATOM 5054 C C . GLU A 1 609 ? 25.972 10.244 -29.940 1.00 90.31 609 GLU A C 1
ATOM 5056 O O . GLU A 1 609 ? 26.031 9.169 -30.537 1.00 90.31 609 GLU A O 1
ATOM 5061 N N . GLU A 1 610 ? 26.355 11.399 -30.496 1.00 91.81 610 GLU A N 1
ATOM 5062 C CA . GLU A 1 610 ? 26.820 11.542 -31.882 1.00 91.81 610 GLU A CA 1
ATOM 5063 C C . GLU A 1 610 ? 28.168 10.841 -32.092 1.00 91.81 610 GLU A C 1
ATOM 5065 O O . GLU A 1 610 ? 28.493 10.373 -33.184 1.00 91.81 610 GLU A O 1
ATOM 5070 N N . LYS A 1 611 ? 28.960 10.731 -31.021 1.00 93.94 611 LYS A N 1
ATOM 5071 C CA . LYS A 1 611 ? 30.268 10.061 -31.026 1.00 93.94 611 LYS A CA 1
ATOM 5072 C C . LYS A 1 611 ? 30.223 8.623 -30.522 1.00 93.94 611 LYS A C 1
ATOM 5074 O O . LYS A 1 611 ? 31.285 8.011 -30.370 1.00 93.94 611 LYS A O 1
ATOM 5079 N N . TYR A 1 612 ? 29.031 8.086 -30.254 1.00 95.06 612 TYR A N 1
ATOM 5080 C CA . TYR A 1 612 ? 28.813 6.748 -29.690 1.00 95.06 612 TYR A CA 1
ATOM 5081 C C . TYR A 1 612 ? 29.521 6.518 -28.344 1.00 95.06 612 TYR A C 1
ATOM 5083 O O . TYR A 1 612 ? 29.870 5.386 -27.989 1.00 95.06 612 TYR A O 1
ATOM 5091 N N . ALA A 1 613 ? 29.733 7.586 -27.571 1.00 95.06 613 ALA A N 1
ATOM 5092 C CA . ALA A 1 613 ? 30.270 7.518 -26.219 1.00 95.06 613 ALA A CA 1
ATOM 5093 C C . ALA A 1 613 ? 29.140 7.149 -25.245 1.00 95.06 613 ALA A C 1
ATOM 5095 O O . ALA A 1 613 ? 28.639 7.974 -24.479 1.00 95.06 613 ALA A O 1
ATOM 5096 N N . ILE A 1 614 ? 28.719 5.885 -25.330 1.00 96.38 614 ILE A N 1
ATOM 5097 C CA . ILE A 1 614 ? 27.597 5.308 -24.591 1.00 96.38 614 ILE A CA 1
ATOM 5098 C C . ILE A 1 614 ? 28.112 4.127 -23.772 1.00 96.38 614 ILE A C 1
ATOM 5100 O O . ILE A 1 614 ? 28.868 3.309 -24.280 1.00 96.38 614 ILE A O 1
ATOM 5104 N N . GLU A 1 615 ? 27.688 3.998 -22.520 1.00 96.25 615 GLU A N 1
ATOM 5105 C CA . GLU A 1 615 ? 28.111 2.928 -21.610 1.00 96.25 615 GLU A CA 1
ATOM 5106 C C . GLU A 1 615 ? 26.892 2.244 -20.992 1.00 96.25 615 GLU A C 1
ATOM 5108 O O . GLU A 1 615 ? 26.084 2.886 -20.322 1.00 96.25 615 GLU A O 1
ATOM 5113 N N . ARG A 1 616 ? 26.743 0.928 -21.180 1.00 96.19 616 ARG A N 1
ATOM 5114 C CA . ARG A 1 616 ? 25.675 0.150 -20.539 1.00 96.19 616 ARG A CA 1
ATOM 5115 C C . ARG A 1 616 ? 26.092 -0.260 -19.137 1.00 96.19 616 ARG A C 1
ATOM 5117 O O . ARG A 1 616 ? 27.078 -0.975 -18.972 1.00 96.19 616 ARG A O 1
ATOM 5124 N N . LEU A 1 617 ? 25.287 0.087 -18.138 1.00 94.62 617 LEU A N 1
ATOM 5125 C CA . LEU A 1 617 ? 25.531 -0.272 -16.744 1.00 94.62 617 LEU A CA 1
ATOM 5126 C C . LEU A 1 617 ? 24.861 -1.605 -16.378 1.00 94.62 617 LEU A C 1
ATOM 5128 O O . LEU A 1 617 ? 23.665 -1.803 -16.591 1.00 94.62 617 LEU A O 1
ATOM 5132 N N . THR A 1 618 ? 25.608 -2.508 -15.738 1.00 91.25 618 THR A N 1
ATOM 5133 C CA . THR A 1 618 ? 25.036 -3.715 -15.098 1.00 91.25 618 THR A CA 1
ATOM 5134 C C . THR A 1 618 ? 24.406 -3.396 -13.730 1.00 91.25 618 THR A C 1
ATOM 5136 O O . THR A 1 618 ? 23.461 -4.049 -13.268 1.00 91.25 618 THR A O 1
ATOM 5139 N N . GLY A 1 619 ? 24.906 -2.349 -13.067 1.00 88.94 619 GLY A N 1
ATOM 5140 C CA . GLY A 1 619 ? 24.407 -1.794 -11.807 1.00 88.94 619 GLY A CA 1
ATOM 5141 C C . GLY A 1 619 ? 23.533 -0.561 -11.993 1.00 88.94 619 GLY A C 1
ATOM 5142 O O . GLY A 1 619 ? 23.136 -0.234 -13.098 1.00 88.94 619 GLY A O 1
ATOM 5143 N N . VAL A 1 620 ? 23.226 0.124 -10.888 1.00 85.25 620 VAL A N 1
ATOM 5144 C CA . VAL A 1 620 ? 22.556 1.442 -10.920 1.00 85.25 620 VAL A CA 1
ATOM 5145 C C . VAL A 1 620 ? 23.553 2.603 -10.894 1.00 85.25 620 VAL A C 1
ATOM 5147 O O . VAL A 1 620 ? 23.167 3.758 -11.031 1.00 85.25 620 VAL A O 1
ATOM 5150 N N . ASN A 1 621 ? 24.838 2.320 -10.688 1.00 84.88 621 ASN A N 1
ATOM 5151 C CA . ASN A 1 621 ? 25.913 3.299 -10.628 1.00 84.88 621 ASN A CA 1
ATOM 5152 C C . ASN A 1 621 ? 27.195 2.702 -11.232 1.00 84.88 621 ASN A C 1
ATOM 5154 O O . ASN A 1 621 ? 27.249 1.514 -11.554 1.00 84.88 621 ASN A O 1
ATOM 5158 N N . LEU A 1 622 ? 28.228 3.535 -11.335 1.00 85.00 622 LEU A N 1
ATOM 5159 C CA . LEU A 1 622 ? 29.524 3.179 -11.909 1.00 85.00 622 LEU A CA 1
ATOM 5160 C C . LEU A 1 622 ? 30.380 2.248 -11.031 1.00 85.00 622 LEU A C 1
ATOM 5162 O O . LEU A 1 622 ? 31.454 1.843 -11.446 1.00 85.00 622 LEU A O 1
ATOM 5166 N N . GLN A 1 623 ? 29.948 1.872 -9.822 1.00 88.12 623 GLN A N 1
ATOM 5167 C CA . GLN A 1 623 ? 30.663 0.833 -9.060 1.00 88.12 623 GLN A CA 1
ATOM 5168 C C . GLN A 1 623 ? 30.458 -0.559 -9.667 1.00 88.12 623 GLN A C 1
ATOM 5170 O O . GLN A 1 623 ? 31.241 -1.473 -9.406 1.00 88.12 623 GLN A O 1
ATOM 5175 N N . ALA A 1 624 ? 29.393 -0.726 -10.448 1.00 88.81 624 ALA A N 1
ATOM 5176 C CA . ALA A 1 624 ? 29.146 -1.939 -11.196 1.00 88.81 624 ALA A CA 1
ATOM 5177 C C . ALA A 1 624 ? 29.874 -1.927 -12.538 1.00 88.81 624 ALA A C 1
ATOM 5179 O O . ALA A 1 624 ? 30.297 -0.882 -13.029 1.00 88.81 624 ALA A O 1
ATOM 5180 N N . GLU A 1 625 ? 29.984 -3.110 -13.133 1.00 93.94 625 GLU A N 1
ATOM 5181 C CA . GLU A 1 625 ? 30.587 -3.256 -14.450 1.00 93.94 625 GLU A CA 1
ATOM 5182 C C . GLU A 1 625 ? 29.771 -2.536 -15.511 1.00 93.94 625 GLU A C 1
ATOM 5184 O O . GLU A 1 625 ? 28.531 -2.565 -15.497 1.00 93.94 625 GLU A O 1
ATOM 5189 N N . HIS A 1 626 ? 30.481 -1.930 -16.446 1.00 95.00 626 HIS A N 1
ATOM 5190 C CA . HIS A 1 626 ? 29.898 -1.342 -17.629 1.00 95.00 626 HIS A CA 1
ATOM 5191 C C . HIS A 1 626 ? 30.770 -1.578 -18.857 1.00 95.00 626 HIS A C 1
ATOM 5193 O O . HIS A 1 626 ? 31.956 -1.911 -18.760 1.00 95.00 626 HIS A O 1
ATOM 5199 N N . ILE A 1 627 ? 30.121 -1.483 -20.010 1.00 96.31 627 ILE A N 1
ATOM 5200 C CA . ILE A 1 627 ? 30.732 -1.648 -21.322 1.00 96.31 627 ILE A CA 1
ATOM 5201 C C . ILE A 1 627 ? 29.971 -0.821 -22.346 1.00 96.31 627 ILE A C 1
ATOM 5203 O O . ILE A 1 627 ? 28.738 -0.731 -22.298 1.00 96.31 627 ILE A O 1
ATOM 5207 N N . ASN A 1 628 ? 30.694 -0.278 -23.315 1.00 97.06 628 ASN A N 1
ATOM 5208 C CA . ASN A 1 628 ? 30.095 0.381 -24.450 1.00 97.06 628 ASN A CA 1
ATOM 5209 C C . ASN A 1 628 ? 29.317 -0.656 -25.284 1.00 97.06 628 ASN A C 1
ATOM 5211 O O . ASN A 1 628 ? 29.893 -1.674 -25.690 1.00 97.06 628 ASN A O 1
ATOM 5215 N N . PRO A 1 629 ? 28.017 -0.433 -25.552 1.00 97.06 629 PRO A N 1
ATOM 5216 C CA . PRO A 1 629 ? 27.172 -1.377 -26.282 1.00 97.06 629 PRO A CA 1
ATOM 5217 C C . PRO A 1 629 ? 27.747 -1.811 -27.638 1.00 97.06 629 PRO A C 1
ATOM 5219 O O . PRO A 1 629 ? 27.565 -2.958 -28.043 1.00 97.06 629 PRO A O 1
ATOM 5222 N N . PHE A 1 630 ? 28.496 -0.937 -28.315 1.00 97.69 630 PHE A N 1
ATOM 5223 C CA . PHE A 1 630 ? 29.121 -1.239 -29.600 1.00 97.69 630 PHE A CA 1
ATOM 5224 C C . PHE A 1 630 ? 30.238 -2.275 -29.477 1.00 97.69 630 PHE A C 1
ATOM 5226 O O . PHE A 1 630 ? 30.324 -3.179 -30.308 1.00 97.69 630 PHE A O 1
ATOM 5233 N N . TYR A 1 631 ? 31.060 -2.196 -28.426 1.00 97.19 631 TYR A N 1
ATOM 5234 C CA . TYR A 1 631 ? 32.076 -3.217 -28.151 1.00 97.19 631 TYR A CA 1
ATOM 5235 C C . TYR A 1 631 ? 31.418 -4.560 -27.859 1.00 97.19 631 TYR A C 1
ATOM 5237 O O . TYR A 1 631 ? 31.835 -5.586 -28.389 1.00 97.19 631 TYR A O 1
ATOM 5245 N N . ASP A 1 632 ? 30.353 -4.539 -27.060 1.00 96.00 632 ASP A N 1
ATOM 5246 C CA . ASP A 1 632 ? 29.593 -5.736 -26.730 1.00 96.00 632 ASP A CA 1
ATOM 5247 C C . ASP A 1 632 ? 28.968 -6.396 -27.969 1.00 96.00 632 ASP A C 1
ATOM 5249 O O . ASP A 1 632 ? 29.030 -7.614 -28.132 1.00 96.00 632 ASP A O 1
ATOM 5253 N N . ALA A 1 633 ? 28.416 -5.596 -28.886 1.00 97.31 633 ALA A N 1
ATOM 5254 C CA . ALA A 1 633 ? 27.894 -6.100 -30.149 1.00 97.31 633 ALA A CA 1
ATOM 5255 C C . ALA A 1 633 ? 28.994 -6.717 -31.021 1.00 97.31 633 ALA A C 1
ATOM 5257 O O . ALA A 1 633 ? 28.803 -7.821 -31.518 1.00 97.31 633 ALA A O 1
ATOM 5258 N N . VAL A 1 634 ? 30.164 -6.078 -31.147 1.00 97.81 634 VAL A N 1
ATOM 5259 C CA . VAL A 1 634 ? 31.300 -6.654 -31.891 1.00 97.81 634 VAL A CA 1
ATOM 5260 C C . VAL A 1 634 ? 31.735 -7.995 -31.295 1.00 97.81 634 VAL A C 1
ATOM 5262 O O . VAL A 1 634 ? 31.933 -8.954 -32.038 1.00 97.81 634 VAL A O 1
ATOM 5265 N N . ILE A 1 635 ? 31.854 -8.083 -29.966 1.00 96.00 635 ILE A N 1
ATOM 5266 C CA . ILE A 1 635 ? 32.212 -9.329 -29.269 1.00 96.00 635 ILE A CA 1
ATOM 5267 C C . ILE A 1 635 ? 31.175 -10.420 -29.566 1.00 96.00 635 ILE A C 1
ATOM 5269 O O . ILE A 1 635 ? 31.547 -11.546 -29.899 1.00 96.00 635 ILE A O 1
ATOM 5273 N N . GLN A 1 636 ? 29.882 -10.088 -29.504 1.00 95.75 636 GLN A N 1
ATOM 5274 C CA . GLN A 1 636 ? 28.823 -11.053 -29.793 1.00 95.75 636 GLN A CA 1
ATOM 5275 C C . GLN A 1 636 ? 28.815 -11.507 -31.257 1.00 95.75 636 GLN A C 1
ATOM 5277 O O . GLN A 1 636 ? 28.628 -12.692 -31.507 1.00 95.75 636 GLN A O 1
ATOM 5282 N N . GLU A 1 637 ? 28.999 -10.602 -32.217 1.00 97.00 637 GLU A N 1
ATOM 5283 C CA . GLU A 1 637 ? 29.022 -10.943 -33.647 1.00 97.00 637 GLU A CA 1
ATOM 5284 C C . GLU A 1 637 ? 30.253 -11.787 -34.015 1.00 97.00 637 GLU A C 1
ATOM 5286 O O . GLU A 1 637 ? 30.204 -12.634 -34.908 1.00 97.00 637 GLU A O 1
ATOM 5291 N N . ILE A 1 638 ? 31.375 -11.593 -33.313 1.00 95.81 638 ILE A N 1
ATOM 5292 C CA . ILE A 1 638 ? 32.549 -12.458 -33.455 1.00 95.81 638 ILE A CA 1
ATOM 5293 C C . ILE A 1 638 ? 32.260 -13.852 -32.890 1.00 95.81 638 ILE A C 1
ATOM 5295 O O . ILE A 1 638 ? 32.586 -14.830 -33.563 1.00 95.81 638 ILE A O 1
ATOM 5299 N N . ASN A 1 639 ? 31.627 -13.922 -31.711 1.00 93.00 639 ASN A N 1
ATOM 5300 C CA . ASN A 1 639 ? 31.241 -15.147 -31.000 1.00 93.00 639 ASN A CA 1
ATOM 5301 C C . ASN A 1 639 ? 32.386 -16.164 -30.833 1.00 93.00 639 ASN A C 1
ATOM 5303 O O . ASN A 1 639 ? 32.183 -17.373 -30.954 1.00 93.00 639 ASN A O 1
ATOM 5307 N N . ASP A 1 640 ? 33.593 -15.666 -30.574 1.00 92.38 640 ASP A N 1
ATOM 5308 C CA . ASP A 1 640 ? 34.794 -16.476 -30.396 1.00 92.38 640 ASP A CA 1
ATOM 5309 C C . ASP A 1 640 ? 35.641 -15.901 -29.256 1.00 92.38 640 ASP A C 1
ATOM 5311 O O . ASP A 1 640 ? 36.232 -14.821 -29.368 1.00 92.38 640 ASP A O 1
ATOM 5315 N N . ASN A 1 641 ? 35.679 -16.636 -28.144 1.00 88.25 641 ASN A N 1
ATOM 5316 C CA . ASN A 1 641 ? 36.401 -16.224 -26.948 1.00 88.25 641 ASN A CA 1
ATOM 5317 C C . ASN A 1 641 ? 37.919 -16.199 -27.166 1.00 88.25 641 ASN A C 1
ATOM 5319 O O . ASN A 1 641 ? 38.598 -15.510 -26.416 1.00 88.25 641 ASN A O 1
ATOM 5323 N N . ASP A 1 642 ? 38.465 -16.891 -28.167 1.00 88.75 642 ASP A N 1
ATOM 5324 C CA . ASP A 1 642 ? 39.906 -16.853 -28.447 1.00 88.75 642 ASP A CA 1
ATOM 5325 C C . ASP A 1 642 ? 40.320 -15.556 -29.171 1.00 88.75 642 ASP A C 1
ATOM 5327 O O . ASP A 1 642 ? 41.506 -15.232 -29.275 1.00 88.75 642 ASP A O 1
ATOM 5331 N N . ILE A 1 643 ? 39.341 -14.772 -29.639 1.00 90.81 643 ILE A N 1
ATOM 5332 C CA . ILE A 1 643 ? 39.553 -13.485 -30.304 1.00 90.81 643 ILE A CA 1
ATOM 5333 C C . ILE A 1 643 ? 39.392 -12.330 -29.311 1.00 90.81 643 ILE A C 1
ATOM 5335 O O . ILE A 1 643 ? 40.318 -11.534 -29.125 1.00 90.81 643 ILE A O 1
ATOM 5339 N N . CYS A 1 644 ? 38.228 -12.224 -28.670 1.00 91.31 644 CYS A N 1
ATOM 5340 C CA . CYS A 1 644 ? 37.926 -11.187 -27.685 1.00 91.31 644 CYS A CA 1
ATOM 5341 C C . CYS A 1 644 ? 36.876 -11.675 -26.679 1.00 91.31 644 CYS A C 1
ATOM 5343 O O . CYS A 1 644 ? 35.972 -12.436 -27.018 1.00 91.31 644 CYS A O 1
ATOM 5345 N N . LYS A 1 645 ? 36.988 -11.226 -25.423 1.00 89.31 645 LYS A N 1
ATOM 5346 C CA . LYS A 1 645 ? 36.103 -11.662 -24.330 1.00 89.31 645 LYS A CA 1
ATOM 5347 C C . LYS A 1 645 ? 35.404 -10.477 -23.681 1.00 89.31 645 LYS A C 1
ATOM 5349 O O . LYS A 1 645 ? 36.017 -9.445 -23.399 1.00 89.31 645 LYS A O 1
ATOM 5354 N N . TYR A 1 646 ? 34.131 -10.678 -23.337 1.00 90.31 646 TYR A N 1
ATOM 5355 C CA . TYR A 1 646 ? 33.328 -9.702 -22.596 1.00 90.31 646 TYR A CA 1
ATOM 5356 C C . TYR A 1 646 ? 34.013 -9.273 -21.291 1.00 90.31 646 TYR A C 1
ATOM 5358 O O . TYR A 1 646 ? 34.193 -8.086 -21.054 1.00 90.31 646 TYR A O 1
ATOM 5366 N N . SER A 1 647 ? 34.487 -10.231 -20.486 1.00 90.31 647 SER A N 1
ATOM 5367 C CA . SER A 1 647 ? 35.088 -9.970 -19.167 1.00 90.31 647 SER A CA 1
ATOM 5368 C C . SER A 1 647 ? 36.379 -9.146 -19.204 1.00 90.31 647 SER A C 1
ATOM 5370 O O . SER A 1 647 ? 36.738 -8.543 -18.200 1.00 90.31 647 SER A O 1
ATOM 5372 N N . GLN A 1 648 ? 37.095 -9.140 -20.332 1.00 92.06 648 GLN A N 1
ATOM 5373 C CA . GLN A 1 648 ? 38.295 -8.314 -20.526 1.00 92.06 648 GLN A CA 1
ATOM 5374 C C . GLN A 1 648 ? 37.950 -6.898 -21.005 1.00 92.06 648 GLN A C 1
ATOM 5376 O O . GLN A 1 648 ? 38.774 -5.998 -20.885 1.00 92.06 648 GLN A O 1
ATOM 5381 N N . SER A 1 649 ? 36.743 -6.711 -21.546 1.00 93.75 649 SER A N 1
ATOM 5382 C CA . SER A 1 649 ? 36.282 -5.459 -22.155 1.00 93.75 649 SER A CA 1
ATOM 5383 C C . SER A 1 649 ? 35.324 -4.664 -21.254 1.00 93.75 649 SER A C 1
ATOM 5385 O O . SER A 1 649 ? 34.925 -3.550 -21.588 1.00 93.75 649 SER A O 1
ATOM 5387 N N . THR A 1 650 ? 34.941 -5.222 -20.102 1.00 93.38 650 THR A N 1
ATOM 5388 C CA . THR A 1 650 ? 34.181 -4.521 -19.061 1.00 93.38 650 THR A CA 1
ATOM 5389 C C . THR A 1 650 ? 35.096 -3.797 -18.085 1.00 93.38 650 THR A C 1
ATOM 5391 O O . THR A 1 650 ? 36.131 -4.331 -17.688 1.00 93.38 650 THR A O 1
ATOM 5394 N N . ILE A 1 651 ? 34.662 -2.636 -17.605 1.00 94.25 651 ILE A N 1
ATOM 5395 C CA . ILE A 1 651 ? 35.374 -1.855 -16.589 1.00 94.25 651 ILE A CA 1
ATOM 5396 C C . ILE A 1 651 ? 34.419 -1.430 -15.467 1.00 94.25 651 ILE A C 1
ATOM 5398 O O . ILE A 1 651 ? 33.209 -1.639 -15.548 1.00 94.25 651 ILE A O 1
ATOM 5402 N N . ARG A 1 652 ? 34.972 -0.890 -14.382 1.00 92.62 652 ARG A N 1
ATOM 5403 C CA . ARG A 1 652 ? 34.235 -0.264 -13.278 1.00 92.62 652 ARG A CA 1
ATOM 5404 C C . ARG A 1 652 ? 34.786 1.142 -13.067 1.00 92.62 652 ARG A C 1
ATOM 5406 O O . ARG A 1 652 ? 35.911 1.432 -13.456 1.00 92.62 652 ARG A O 1
ATOM 5413 N N . LEU A 1 653 ? 34.062 1.943 -12.297 1.00 90.06 653 LEU A N 1
ATOM 5414 C CA . LEU A 1 653 ? 34.398 3.318 -11.934 1.00 90.06 653 LEU A CA 1
ATOM 5415 C C . LEU A 1 653 ? 34.236 4.279 -13.118 1.00 90.06 653 LEU A C 1
ATOM 5417 O O . LEU A 1 653 ? 33.251 4.211 -13.839 1.00 90.06 653 LEU A O 1
ATOM 5421 N N . SER A 1 654 ? 35.114 5.271 -13.227 1.00 88.12 654 SER A N 1
ATOM 5422 C CA . SER A 1 654 ? 34.873 6.455 -14.061 1.00 88.12 654 SER A CA 1
ATOM 5423 C C . SER A 1 654 ? 35.570 6.390 -15.416 1.00 88.12 654 SER A C 1
ATOM 5425 O O . SER A 1 654 ? 35.512 7.364 -16.157 1.00 88.12 654 SER A O 1
ATOM 5427 N N . ASP A 1 655 ? 36.250 5.288 -15.718 1.00 90.69 655 ASP A N 1
ATOM 5428 C CA . ASP A 1 655 ? 37.012 5.142 -16.952 1.00 90.69 655 ASP A CA 1
ATOM 5429 C C . ASP A 1 655 ? 36.114 4.562 -18.052 1.00 90.69 655 ASP A C 1
ATOM 5431 O O . ASP A 1 655 ? 35.423 3.576 -17.798 1.00 90.69 655 ASP A O 1
ATOM 5435 N N . PRO A 1 656 ? 36.115 5.119 -19.276 1.00 92.19 656 PRO A N 1
ATOM 5436 C CA . PRO A 1 656 ? 35.410 4.522 -20.404 1.00 92.19 656 PRO A CA 1
ATOM 5437 C C . PRO A 1 656 ? 35.940 3.123 -20.724 1.00 92.19 656 PRO A C 1
ATOM 5439 O O . PRO A 1 656 ? 37.150 2.867 -20.689 1.00 92.19 656 PRO A O 1
ATOM 5442 N N . SER A 1 657 ? 35.030 2.227 -21.094 1.00 95.50 657 SER A N 1
ATOM 5443 C CA . SER A 1 657 ? 35.386 0.866 -21.484 1.00 95.50 657 SER A CA 1
ATOM 5444 C C . SER A 1 657 ? 36.170 0.836 -22.805 1.00 95.50 657 SER A C 1
ATOM 5446 O O . SER A 1 657 ? 36.296 1.830 -23.530 1.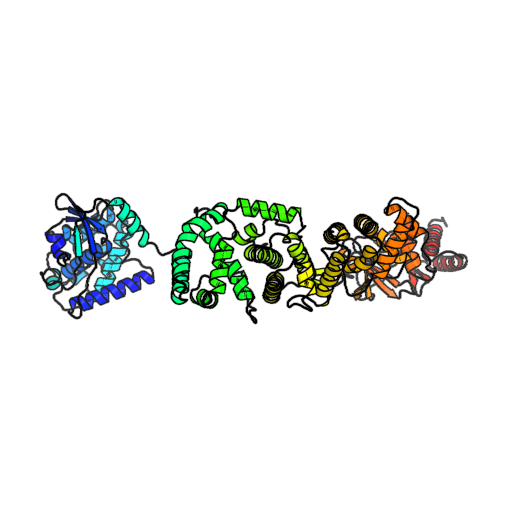00 95.50 657 SER A O 1
ATOM 5448 N N . CYS A 1 658 ? 36.727 -0.327 -23.130 1.00 96.25 658 CYS A N 1
ATOM 5449 C CA . CYS A 1 658 ? 37.373 -0.589 -24.412 1.00 96.25 658 CYS A CA 1
ATOM 5450 C C . CYS A 1 658 ? 37.214 -2.059 -24.782 1.00 96.25 658 CYS A C 1
ATOM 5452 O O . CYS A 1 658 ? 37.040 -2.899 -23.902 1.00 96.25 658 CYS A O 1
ATOM 5454 N N . LEU A 1 659 ? 37.283 -2.373 -26.073 1.00 96.50 659 LEU A N 1
ATOM 5455 C CA . LEU A 1 659 ? 37.303 -3.758 -26.527 1.00 96.50 659 LEU A CA 1
ATOM 5456 C C . LEU A 1 659 ? 38.736 -4.272 -26.465 1.00 96.50 659 LEU A C 1
ATOM 5458 O O . LEU A 1 659 ? 39.625 -3.723 -27.115 1.00 96.50 659 LEU A O 1
ATOM 5462 N N . VAL A 1 660 ? 38.951 -5.341 -25.706 1.00 93.38 660 VAL A N 1
ATOM 5463 C CA . VAL A 1 660 ? 40.265 -5.962 -25.532 1.00 93.38 660 VAL A CA 1
ATOM 5464 C C . VAL A 1 660 ? 40.262 -7.351 -26.164 1.00 93.38 660 VAL A C 1
ATOM 5466 O O . VAL A 1 660 ? 39.355 -8.156 -25.945 1.00 93.38 660 VAL A O 1
ATOM 5469 N N . THR A 1 661 ? 41.273 -7.617 -26.986 1.00 90.75 661 THR A N 1
ATOM 5470 C CA . THR A 1 661 ? 41.522 -8.947 -27.570 1.00 90.75 661 THR A CA 1
ATOM 5471 C C . THR A 1 661 ? 42.358 -9.814 -26.632 1.00 90.75 661 THR A C 1
ATOM 5473 O O . THR A 1 661 ? 43.077 -9.288 -25.783 1.00 90.75 661 THR A O 1
ATOM 5476 N N . GLU A 1 662 ? 42.358 -11.135 -26.834 1.00 85.69 662 GLU A N 1
ATOM 5477 C CA . GLU A 1 662 ? 43.141 -12.066 -25.997 1.00 85.69 662 GLU A CA 1
ATOM 5478 C C . GLU A 1 662 ? 44.656 -11.763 -26.014 1.00 85.69 662 GLU A C 1
ATOM 5480 O O . GLU A 1 662 ? 45.363 -12.014 -25.040 1.00 85.69 662 GLU A O 1
ATOM 5485 N N . TYR A 1 663 ? 45.162 -11.156 -27.094 1.00 85.31 663 TYR A N 1
ATOM 5486 C CA . TYR A 1 663 ? 46.568 -10.756 -27.231 1.00 85.31 663 TYR A CA 1
ATOM 5487 C C . TYR A 1 663 ? 46.880 -9.351 -26.687 1.00 85.31 663 TYR A C 1
ATOM 5489 O O . TYR A 1 663 ? 47.988 -8.853 -26.890 1.00 85.31 663 TYR A O 1
ATOM 5497 N N . GLY A 1 664 ? 45.926 -8.694 -26.020 1.00 86.12 664 GLY A N 1
ATOM 5498 C CA . GLY A 1 664 ? 46.122 -7.387 -25.389 1.00 86.12 664 GLY A CA 1
ATOM 5499 C C . GLY A 1 664 ? 46.025 -6.181 -26.329 1.00 86.12 664 GLY A C 1
ATOM 5500 O O . GLY A 1 664 ? 46.350 -5.075 -25.904 1.00 86.12 664 GLY A O 1
ATOM 5501 N N . PHE A 1 665 ? 45.570 -6.352 -27.579 1.00 91.44 665 PHE A N 1
ATOM 5502 C CA . PHE A 1 665 ? 45.203 -5.204 -28.422 1.00 91.44 665 PHE A CA 1
ATOM 5503 C C . PHE A 1 665 ? 43.924 -4.568 -27.903 1.00 91.44 665 PHE A C 1
ATOM 5505 O O . PHE A 1 665 ? 42.949 -5.277 -27.631 1.00 91.44 665 PHE A O 1
ATOM 5512 N N . VAL A 1 666 ? 43.938 -3.243 -27.824 1.00 94.75 666 VAL A N 1
ATOM 5513 C CA . VAL A 1 666 ? 42.834 -2.431 -27.323 1.00 94.75 666 VAL A CA 1
ATOM 5514 C C . VAL A 1 666 ? 42.217 -1.670 -28.487 1.00 94.75 666 VAL A C 1
ATOM 5516 O O . VAL A 1 666 ? 42.920 -0.995 -29.232 1.00 94.75 666 VAL A O 1
ATOM 5519 N N . PHE A 1 667 ? 40.900 -1.757 -28.629 1.00 96.62 667 PHE A N 1
ATOM 5520 C CA . PHE A 1 667 ? 40.109 -1.015 -29.603 1.00 96.62 667 PHE A CA 1
ATOM 5521 C C . PHE A 1 667 ? 39.169 -0.055 -28.877 1.00 96.62 667 PHE A C 1
ATOM 5523 O O . PHE A 1 667 ? 38.530 -0.417 -27.883 1.00 96.62 667 PHE A O 1
ATOM 5530 N N . ARG A 1 668 ? 39.067 1.171 -29.388 1.00 96.12 668 ARG A N 1
ATOM 5531 C CA . ARG A 1 668 ? 38.185 2.216 -28.860 1.00 96.12 668 ARG A CA 1
ATOM 5532 C C . ARG A 1 668 ? 37.399 2.863 -29.992 1.00 96.12 668 ARG A C 1
ATOM 5534 O O . ARG A 1 668 ? 37.838 2.867 -31.137 1.00 96.12 668 ARG A O 1
ATOM 5541 N N . ILE A 1 669 ? 36.250 3.432 -29.659 1.00 95.69 669 ILE A N 1
ATOM 5542 C CA . ILE A 1 669 ? 35.554 4.402 -30.497 1.00 95.69 669 ILE A CA 1
ATOM 5543 C C . ILE A 1 669 ? 35.883 5.783 -29.932 1.00 95.69 669 ILE A C 1
ATOM 5545 O O . ILE A 1 669 ? 35.665 6.058 -28.754 1.00 95.69 669 ILE A O 1
ATOM 5549 N N . THR A 1 670 ? 36.480 6.639 -30.753 1.00 91.94 670 THR A N 1
ATOM 5550 C CA . THR A 1 670 ? 36.871 8.003 -30.385 1.00 91.94 670 THR A CA 1
ATOM 5551 C C . THR A 1 670 ? 36.391 8.938 -31.477 1.00 91.94 670 THR A C 1
ATOM 5553 O O . THR A 1 670 ? 36.699 8.717 -32.647 1.00 91.94 670 THR A O 1
ATOM 5556 N N . GLU A 1 671 ? 35.611 9.957 -31.107 1.00 91.25 671 GLU A N 1
ATOM 5557 C CA . GLU A 1 671 ? 35.009 10.892 -32.069 1.00 91.25 671 GLU A CA 1
ATOM 5558 C C . GLU A 1 671 ? 34.211 10.176 -33.179 1.00 91.25 671 GLU A C 1
ATOM 5560 O O . GLU A 1 671 ? 34.217 10.597 -34.331 1.00 91.25 671 GLU A O 1
ATOM 5565 N N . GLY A 1 672 ? 33.563 9.053 -32.847 1.00 90.81 672 GLY A N 1
ATOM 5566 C CA . GLY A 1 672 ? 32.778 8.256 -33.791 1.00 90.81 672 GLY A CA 1
ATOM 5567 C C . GLY A 1 672 ? 33.561 7.247 -34.646 1.00 90.81 672 GLY A C 1
ATOM 5568 O O . GLY A 1 672 ? 32.955 6.521 -35.433 1.00 90.81 672 GLY A O 1
ATOM 5569 N N . TYR A 1 673 ? 34.888 7.147 -34.495 1.00 93.38 673 TYR A N 1
ATOM 5570 C CA . TYR A 1 673 ? 35.737 6.269 -35.313 1.00 93.38 673 TYR A CA 1
ATOM 5571 C C . TYR A 1 673 ? 36.503 5.239 -34.482 1.00 93.38 673 TYR A C 1
ATOM 5573 O O . TYR A 1 673 ? 36.924 5.512 -33.360 1.00 93.38 673 TYR A O 1
ATOM 5581 N N . TRP A 1 674 ? 36.748 4.065 -35.072 1.00 95.75 674 TRP A N 1
ATOM 5582 C CA . TRP A 1 674 ? 37.605 3.043 -34.472 1.00 95.75 674 TRP A CA 1
ATOM 5583 C C . TRP A 1 674 ? 39.069 3.486 -34.419 1.00 95.75 674 TRP A C 1
ATOM 5585 O O . TRP A 1 674 ? 39.685 3.762 -35.452 1.00 95.75 674 TRP A O 1
ATOM 5595 N N . THR A 1 675 ? 39.628 3.471 -33.217 1.00 94.88 675 THR A N 1
ATOM 5596 C CA . THR A 1 675 ? 41.046 3.641 -32.905 1.00 94.88 675 THR A CA 1
ATOM 5597 C C . THR A 1 675 ? 41.567 2.378 -32.219 1.00 94.88 675 THR A C 1
ATOM 5599 O O . THR A 1 675 ? 40.795 1.575 -31.687 1.00 94.88 675 THR A O 1
ATOM 5602 N N . TYR A 1 676 ? 42.876 2.147 -32.293 1.00 93.81 676 TYR A N 1
ATOM 5603 C CA . TYR A 1 676 ? 43.497 0.915 -31.810 1.00 93.81 676 TYR A CA 1
ATOM 5604 C C . TYR A 1 676 ? 44.883 1.183 -31.220 1.00 93.81 676 TYR A C 1
ATOM 5606 O O . TYR A 1 676 ? 45.657 1.983 -31.748 1.00 93.81 676 TYR A O 1
ATOM 5614 N N . GLU A 1 677 ? 45.185 0.482 -30.131 1.00 93.25 677 GLU A N 1
ATOM 5615 C CA . GLU A 1 677 ? 46.437 0.542 -29.379 1.00 93.25 677 GLU A CA 1
ATOM 5616 C C . GLU A 1 677 ? 47.015 -0.875 -29.231 1.00 93.25 677 GLU A C 1
ATOM 5618 O O . GLU A 1 677 ? 46.289 -1.845 -28.995 1.00 93.25 677 GLU A O 1
ATOM 5623 N N . GLY A 1 678 ? 48.333 -1.005 -29.392 1.00 90.25 678 GLY A N 1
ATOM 5624 C CA . GLY A 1 678 ? 49.038 -2.286 -29.376 1.00 90.25 678 GLY A CA 1
ATOM 5625 C C . GLY A 1 678 ? 50.359 -2.221 -30.143 1.00 90.25 678 GLY A C 1
ATOM 5626 O O . GLY A 1 678 ? 51.004 -1.175 -30.210 1.00 90.25 678 GLY A O 1
ATOM 5627 N N . GLU A 1 679 ? 50.770 -3.344 -30.731 1.00 90.44 679 GLU A N 1
ATOM 5628 C CA . GLU A 1 679 ? 51.995 -3.445 -31.535 1.00 90.44 679 GLU A CA 1
ATOM 5629 C C . GLU A 1 679 ? 51.936 -2.543 -32.790 1.00 90.44 679 GLU A C 1
ATOM 5631 O O . GLU A 1 679 ? 51.041 -2.693 -33.625 1.00 90.44 679 GLU A O 1
ATOM 5636 N N . SER A 1 680 ? 52.902 -1.624 -32.952 1.00 88.31 680 SER A N 1
ATOM 5637 C CA . SER A 1 680 ? 52.881 -0.583 -34.000 1.00 88.31 680 SER A CA 1
ATOM 5638 C C . SER A 1 680 ? 52.722 -1.134 -35.424 1.00 88.31 680 SER A C 1
ATOM 5640 O O . SER A 1 680 ? 51.990 -0.560 -36.226 1.00 88.31 680 SER A O 1
ATOM 5642 N N . SER A 1 681 ? 53.364 -2.268 -35.726 1.00 88.31 681 SER A N 1
ATOM 5643 C CA . SER A 1 681 ? 53.307 -2.946 -37.031 1.00 88.31 681 SER A CA 1
ATOM 5644 C C . SER A 1 681 ? 51.878 -3.350 -37.419 1.00 88.31 681 SER A C 1
ATOM 5646 O O . SER A 1 681 ? 51.464 -3.184 -38.570 1.00 88.31 681 SER A O 1
ATOM 5648 N N . ILE A 1 682 ? 51.106 -3.841 -36.448 1.00 88.31 682 ILE A N 1
ATOM 5649 C CA . ILE A 1 682 ? 49.721 -4.284 -36.622 1.00 88.31 682 ILE A CA 1
ATOM 5650 C C . ILE A 1 682 ? 48.783 -3.076 -36.657 1.00 88.31 682 ILE A C 1
ATOM 5652 O O . ILE A 1 682 ? 47.886 -3.038 -37.497 1.00 88.31 682 ILE A O 1
ATOM 5656 N N . CYS A 1 683 ? 49.017 -2.050 -35.834 1.00 91.00 683 CYS A N 1
ATOM 5657 C CA . CYS A 1 683 ? 48.248 -0.801 -35.880 1.00 91.00 683 CYS A CA 1
ATOM 5658 C C . CYS A 1 683 ? 48.346 -0.104 -37.253 1.00 91.00 683 CYS A C 1
ATOM 5660 O O . CYS A 1 683 ? 47.331 0.320 -37.813 1.00 91.00 683 CYS A O 1
ATOM 5662 N N . ASP A 1 684 ? 49.538 -0.042 -37.853 1.00 90.50 684 ASP A N 1
ATOM 5663 C CA . ASP A 1 684 ? 49.720 0.517 -39.200 1.00 90.50 684 ASP A CA 1
ATOM 5664 C C . ASP A 1 684 ? 48.961 -0.289 -40.265 1.00 90.50 684 ASP A C 1
ATOM 5666 O O . ASP A 1 684 ? 48.362 0.271 -41.194 1.00 90.50 684 ASP A O 1
ATOM 5670 N N . ALA A 1 685 ? 48.961 -1.617 -40.133 1.00 91.31 685 ALA A N 1
ATOM 5671 C CA . ALA A 1 685 ? 48.222 -2.502 -41.022 1.00 91.31 685 ALA A CA 1
ATOM 5672 C C . ALA A 1 685 ? 46.702 -2.360 -40.854 1.00 91.31 685 ALA A C 1
ATOM 5674 O O . ALA A 1 685 ? 45.989 -2.285 -41.858 1.00 91.31 685 ALA A O 1
ATOM 5675 N N . LEU A 1 686 ? 46.210 -2.247 -39.615 1.00 93.50 686 LEU A N 1
ATOM 5676 C CA . LEU A 1 686 ? 44.809 -1.960 -39.304 1.00 93.50 686 LEU A CA 1
ATOM 5677 C C . LEU A 1 686 ? 44.364 -0.638 -39.932 1.00 93.50 686 LEU A C 1
ATOM 5679 O O . LEU A 1 686 ? 43.293 -0.584 -40.530 1.00 93.50 686 LEU A O 1
ATOM 5683 N N . GLY A 1 687 ? 45.202 0.402 -39.901 1.00 91.38 687 GLY A N 1
ATOM 5684 C CA . GLY A 1 687 ? 44.879 1.690 -40.524 1.00 91.38 687 GLY A CA 1
ATOM 5685 C C . GLY A 1 687 ? 44.761 1.638 -42.039 1.00 91.38 687 GLY A C 1
ATOM 5686 O O . GLY A 1 687 ? 43.900 2.304 -42.618 1.00 91.38 687 GLY A O 1
ATOM 5687 N N . LYS A 1 688 ? 45.581 0.814 -42.697 1.00 92.44 688 LYS A N 1
ATOM 5688 C CA . LYS A 1 688 ? 45.436 0.550 -44.134 1.00 92.44 688 LYS A CA 1
ATOM 5689 C C . LYS A 1 688 ? 44.171 -0.257 -44.415 1.00 92.44 688 LYS A C 1
ATOM 5691 O O . LYS A 1 688 ? 43.414 0.124 -45.304 1.00 92.44 688 LYS A O 1
ATOM 5696 N N . HIS A 1 689 ? 43.914 -1.314 -43.643 1.00 93.50 689 HIS A N 1
ATOM 5697 C CA . HIS A 1 689 ? 42.733 -2.157 -43.815 1.00 93.50 689 HIS A CA 1
ATOM 5698 C C . HIS A 1 689 ? 41.429 -1.379 -43.581 1.00 93.50 689 HIS A C 1
ATOM 5700 O O . HIS A 1 689 ? 40.526 -1.443 -44.412 1.00 93.50 689 HIS A O 1
ATOM 5706 N N . ASN A 1 690 ? 41.357 -0.546 -42.540 1.00 94.06 690 ASN A N 1
ATOM 5707 C CA . ASN A 1 690 ? 40.179 0.263 -42.218 1.00 94.06 690 ASN A CA 1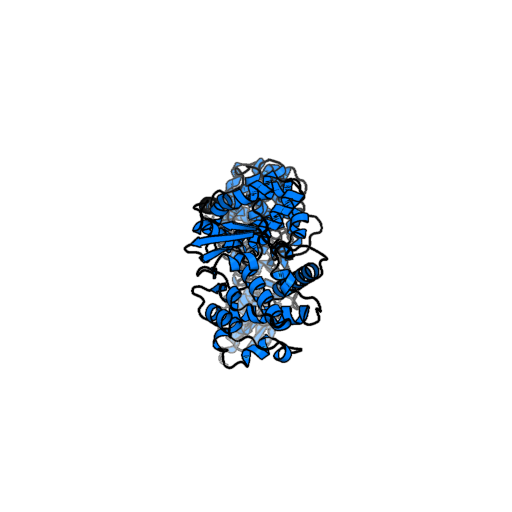
ATOM 5708 C C . ASN A 1 690 ? 39.735 1.154 -43.394 1.00 94.06 690 ASN A C 1
ATOM 5710 O O . ASN A 1 690 ? 38.545 1.252 -43.688 1.00 94.06 690 ASN A O 1
ATOM 5714 N N . LYS A 1 691 ? 40.687 1.736 -44.137 1.00 91.81 691 LYS A N 1
ATOM 5715 C CA . LYS A 1 691 ? 40.402 2.553 -45.334 1.00 91.81 691 LYS A CA 1
ATOM 5716 C C . LYS A 1 691 ? 39.793 1.754 -46.490 1.00 91.81 691 LYS A C 1
ATOM 5718 O O . LYS A 1 691 ? 39.134 2.340 -47.341 1.00 91.81 691 LYS A O 1
ATOM 5723 N N . THR A 1 692 ? 40.016 0.439 -46.536 1.00 93.44 692 THR A N 1
ATOM 5724 C CA . THR A 1 692 ? 39.435 -0.448 -47.561 1.00 93.44 692 THR A CA 1
ATOM 5725 C C . THR A 1 692 ? 38.004 -0.876 -47.233 1.00 93.44 692 THR A C 1
ATOM 5727 O O . THR A 1 692 ? 37.248 -1.231 -48.136 1.00 93.44 692 THR A O 1
ATOM 5730 N N . LEU A 1 693 ? 37.606 -0.807 -45.959 1.00 92.56 693 LEU A N 1
ATOM 5731 C CA . LEU A 1 693 ? 36.262 -1.157 -45.510 1.00 92.56 693 LEU A CA 1
ATOM 5732 C C . LEU A 1 693 ? 35.289 -0.031 -45.893 1.00 92.56 693 LEU A C 1
ATOM 5734 O O . LEU A 1 693 ? 35.306 1.051 -45.302 1.00 92.56 693 LEU A O 1
ATOM 5738 N N . THR A 1 694 ? 34.429 -0.277 -46.880 1.00 89.56 694 THR A N 1
ATOM 5739 C CA . THR A 1 694 ? 33.396 0.664 -47.354 1.00 89.56 694 THR A CA 1
ATOM 5740 C C . THR A 1 694 ? 32.006 0.040 -47.213 1.00 89.56 694 THR A C 1
ATOM 5742 O O . THR A 1 694 ? 31.870 -1.179 -47.230 1.00 89.56 694 THR A O 1
ATOM 5745 N N . GLY A 1 695 ? 30.967 0.855 -47.000 1.00 88.69 695 GLY A N 1
ATOM 5746 C CA . GLY A 1 695 ? 29.569 0.398 -46.891 1.00 88.69 695 GLY A CA 1
ATOM 5747 C C . GLY A 1 695 ? 29.167 -0.290 -45.574 1.00 88.69 695 GLY A C 1
ATOM 5748 O O . GLY A 1 695 ? 27.972 -0.333 -45.269 1.00 88.69 695 GLY A O 1
ATOM 5749 N N . LEU A 1 696 ? 30.137 -0.766 -44.786 1.00 94.12 696 LEU A N 1
ATOM 5750 C CA . LEU A 1 696 ? 29.920 -1.359 -43.461 1.00 94.12 696 LEU A CA 1
ATOM 5751 C C . LEU A 1 696 ? 29.488 -0.312 -42.431 1.00 94.12 696 LEU A C 1
ATOM 5753 O O . LEU A 1 696 ? 30.030 0.799 -42.416 1.00 94.12 696 LEU A O 1
ATOM 5757 N N . ASP A 1 697 ? 28.553 -0.685 -41.559 1.00 95.56 697 ASP A N 1
ATOM 5758 C CA . ASP A 1 697 ? 28.245 0.102 -40.363 1.00 95.56 697 ASP A CA 1
ATOM 5759 C C . ASP A 1 697 ? 29.339 -0.021 -39.282 1.00 95.56 697 ASP A C 1
ATOM 5761 O O . ASP A 1 697 ? 30.333 -0.736 -39.453 1.00 95.56 697 ASP A O 1
ATOM 5765 N N . LEU A 1 698 ? 29.202 0.730 -38.182 1.00 96.12 698 LEU A N 1
ATOM 5766 C CA . LEU A 1 698 ? 30.237 0.808 -37.150 1.00 96.12 698 LEU A CA 1
ATOM 5767 C C . LEU A 1 698 ? 30.551 -0.550 -36.498 1.00 96.12 698 LEU A C 1
ATOM 5769 O O . LEU A 1 698 ? 31.723 -0.833 -36.242 1.00 96.12 698 LEU A O 1
ATOM 5773 N N . VAL A 1 699 ? 29.547 -1.401 -36.265 1.00 97.31 699 VAL A N 1
ATOM 5774 C CA . VAL A 1 699 ? 29.732 -2.722 -35.639 1.00 97.31 699 VAL A CA 1
ATOM 5775 C C . VAL A 1 699 ? 30.358 -3.690 -36.638 1.00 97.31 699 VAL A C 1
ATOM 5777 O O . VAL A 1 699 ? 31.371 -4.312 -36.326 1.00 97.31 699 VAL A O 1
ATOM 5780 N N . GLU A 1 700 ? 29.840 -3.755 -37.868 1.00 97.56 700 GLU A N 1
ATOM 5781 C CA . GLU A 1 700 ? 30.402 -4.582 -38.949 1.00 97.56 700 GLU A CA 1
ATOM 5782 C C . GLU A 1 700 ? 31.882 -4.252 -39.204 1.00 97.56 700 GLU A C 1
ATOM 5784 O O . GLU A 1 700 ? 32.727 -5.142 -39.345 1.00 97.56 700 GLU A O 1
ATOM 5789 N N . ARG A 1 701 ? 32.221 -2.956 -39.209 1.00 96.81 701 ARG A N 1
ATOM 5790 C CA . ARG A 1 701 ? 33.603 -2.477 -39.320 1.00 96.81 701 ARG A CA 1
ATOM 5791 C C . ARG A 1 701 ? 34.457 -2.931 -38.136 1.00 96.81 701 ARG A C 1
ATOM 5793 O O . ARG A 1 701 ? 35.583 -3.373 -38.350 1.00 96.81 701 ARG A O 1
ATOM 5800 N N . GLY A 1 702 ? 33.933 -2.853 -36.913 1.00 96.94 702 GLY A N 1
ATOM 5801 C CA . GLY A 1 702 ? 34.613 -3.334 -35.708 1.00 96.94 702 GLY A CA 1
ATOM 5802 C C . GLY A 1 702 ? 34.926 -4.830 -35.771 1.00 96.94 702 GLY A C 1
ATOM 5803 O O . GLY A 1 702 ? 36.066 -5.229 -35.536 1.00 96.94 702 GLY A O 1
ATOM 5804 N N . VAL A 1 703 ? 33.956 -5.649 -36.189 1.00 97.38 703 VAL A N 1
ATOM 5805 C CA . VAL A 1 703 ? 34.132 -7.099 -36.389 1.00 97.38 703 VAL A CA 1
ATOM 5806 C C . VAL A 1 703 ? 35.257 -7.386 -37.383 1.00 97.38 703 VAL A C 1
ATOM 5808 O O . VAL A 1 703 ? 36.134 -8.207 -37.103 1.00 97.38 703 VAL A O 1
ATOM 5811 N N . ALA A 1 704 ? 35.271 -6.692 -38.526 1.00 96.88 704 ALA A N 1
ATOM 5812 C CA . ALA A 1 704 ? 36.312 -6.856 -39.537 1.00 96.88 704 ALA A CA 1
ATOM 5813 C C . ALA A 1 704 ? 37.708 -6.495 -38.998 1.00 96.88 704 ALA A C 1
ATOM 5815 O O . ALA A 1 704 ? 38.657 -7.256 -39.193 1.00 96.88 704 ALA A O 1
ATOM 5816 N N . LEU A 1 705 ? 37.833 -5.378 -38.274 1.00 96.25 705 LEU A N 1
ATOM 5817 C CA . LEU A 1 705 ? 39.106 -4.920 -37.707 1.00 96.25 705 LEU A CA 1
ATOM 5818 C C . LEU A 1 705 ? 39.649 -5.870 -36.634 1.00 96.25 705 LEU A C 1
ATOM 5820 O O . LEU A 1 705 ? 40.828 -6.223 -36.669 1.00 96.25 705 LEU A O 1
ATOM 5824 N N . VAL A 1 706 ? 38.801 -6.323 -35.708 1.00 95.56 706 VAL A N 1
ATOM 5825 C CA . VAL A 1 706 ? 39.215 -7.227 -34.625 1.00 95.56 706 VAL A CA 1
ATOM 5826 C C . VAL A 1 706 ? 39.635 -8.593 -35.182 1.00 95.56 706 VAL A C 1
ATOM 5828 O O . VAL A 1 706 ? 40.689 -9.112 -34.809 1.00 95.56 706 VAL A O 1
ATOM 5831 N N . ARG A 1 707 ? 38.876 -9.151 -36.139 1.00 94.88 707 ARG A N 1
ATOM 5832 C CA . ARG A 1 707 ? 39.259 -10.399 -36.824 1.00 94.88 707 ARG A CA 1
ATOM 5833 C C . ARG A 1 707 ? 40.564 -10.249 -37.603 1.00 94.88 707 ARG A C 1
ATOM 5835 O O . ARG A 1 707 ? 41.395 -11.155 -37.570 1.00 94.88 707 ARG A O 1
ATOM 5842 N N . TYR A 1 708 ? 40.768 -9.111 -38.269 1.00 93.94 708 TYR A N 1
ATOM 5843 C CA . TYR A 1 708 ? 42.009 -8.828 -38.988 1.00 93.94 708 TYR A CA 1
ATOM 5844 C C . TYR A 1 708 ? 43.215 -8.791 -38.040 1.00 93.94 708 TYR A C 1
ATOM 5846 O O . TYR A 1 708 ? 44.223 -9.439 -38.315 1.00 93.94 708 TYR A O 1
ATOM 5854 N N . ALA A 1 709 ? 43.103 -8.119 -36.890 1.00 92.06 709 ALA A N 1
ATOM 5855 C CA . ALA A 1 709 ? 44.169 -8.090 -35.886 1.00 92.06 709 ALA A CA 1
ATOM 5856 C C . ALA A 1 709 ? 44.513 -9.490 -35.350 1.00 92.06 709 ALA A C 1
ATOM 5858 O O . ALA A 1 709 ? 45.690 -9.839 -35.249 1.00 92.06 709 ALA A O 1
ATOM 5859 N N . HIS A 1 710 ? 43.500 -10.314 -35.068 1.00 91.25 710 HIS A N 1
ATOM 5860 C CA . HIS A 1 710 ? 43.702 -11.696 -34.627 1.00 91.25 710 HIS A CA 1
ATOM 5861 C C . HIS A 1 710 ? 44.398 -12.553 -35.698 1.00 91.25 710 HIS A C 1
ATOM 5863 O O . HIS A 1 710 ? 45.351 -13.272 -35.392 1.00 91.25 710 HIS A O 1
ATOM 5869 N N . ALA A 1 711 ? 43.987 -12.436 -36.966 1.00 90.50 711 ALA A N 1
ATOM 5870 C CA . ALA A 1 711 ? 44.627 -13.135 -38.080 1.00 90.50 711 ALA A CA 1
ATOM 5871 C C . ALA A 1 711 ? 46.110 -12.750 -38.215 1.00 90.50 711 ALA A C 1
ATOM 5873 O O . ALA A 1 711 ? 46.965 -13.616 -38.366 1.00 90.50 711 ALA A O 1
ATOM 5874 N N . MET A 1 712 ? 46.447 -11.465 -38.077 1.00 87.44 712 MET A N 1
ATOM 5875 C CA . MET A 1 712 ? 47.844 -11.017 -38.140 1.00 87.44 712 MET A CA 1
ATOM 5876 C C . MET A 1 712 ? 48.724 -11.588 -37.024 1.00 87.44 712 MET A C 1
ATOM 5878 O O . MET A 1 712 ? 49.930 -11.715 -37.223 1.00 87.44 712 MET A O 1
ATOM 5882 N N . LYS A 1 713 ? 48.151 -11.937 -35.865 1.00 82.94 713 LYS A N 1
ATOM 5883 C CA . LYS A 1 713 ? 48.912 -12.500 -34.742 1.00 82.94 713 LYS A CA 1
ATOM 5884 C C . LYS A 1 713 ? 49.043 -14.023 -34.790 1.00 82.94 713 LYS A C 1
ATOM 5886 O O . LYS A 1 713 ? 49.973 -14.569 -34.202 1.00 82.94 713 LYS A O 1
ATOM 5891 N N . THR A 1 714 ? 48.124 -14.693 -35.481 1.00 78.94 714 THR A N 1
ATOM 5892 C CA . THR A 1 714 ? 48.056 -16.159 -35.596 1.00 78.94 714 THR A CA 1
ATOM 5893 C C . THR A 1 714 ? 48.754 -16.710 -36.840 1.00 78.94 714 THR A C 1
ATOM 5895 O O . THR A 1 714 ? 49.033 -17.907 -36.894 1.00 78.94 714 THR A O 1
ATOM 5898 N N . VAL A 1 715 ? 49.088 -15.864 -37.822 1.00 66.31 715 VAL A N 1
ATOM 5899 C CA . VAL A 1 715 ? 49.933 -16.258 -38.959 1.00 66.31 715 VAL A CA 1
ATOM 5900 C C . VAL A 1 715 ? 51.372 -16.489 -38.463 1.00 66.31 715 VAL A C 1
ATOM 5902 O O . VAL A 1 715 ? 51.962 -15.570 -37.891 1.00 66.31 715 VAL A O 1
ATOM 5905 N N . PRO A 1 716 ? 51.961 -17.689 -38.658 1.00 49.97 716 PRO A N 1
ATOM 5906 C CA . PRO A 1 716 ? 53.359 -17.935 -38.320 1.00 49.97 716 PRO A CA 1
ATOM 5907 C C . PRO A 1 716 ? 54.265 -17.018 -39.146 1.00 49.97 716 PRO A C 1
ATOM 5909 O O . PRO A 1 716 ? 54.035 -16.856 -40.346 1.00 49.97 716 PRO A O 1
ATOM 5912 N N . ALA A 1 717 ? 55.265 -16.427 -38.490 1.00 47.44 717 ALA A N 1
ATOM 5913 C CA . ALA A 1 717 ? 56.291 -15.602 -39.128 1.00 47.44 717 ALA A CA 1
ATOM 5914 C C . ALA A 1 717 ? 57.074 -16.356 -40.213 1.00 47.44 717 ALA A C 1
ATOM 5916 O O . ALA A 1 717 ? 57.333 -17.570 -40.020 1.00 47.44 717 ALA A O 1
#

Secondary structure (DSSP, 8-state):
-PPPB-HHHHHHH-EEEE-SS-----TT--SHHHHHHHHHHHHHHHHHHTTS--EEEEEEEEEEETTEEEEEE-HHHHHHHHHHHHHHHHHHT---HHHHTTEEESS-HHHHHHHHHHHHTPPPHHHHTTS-HHHHHHTSTT--GGGGGSHHHHHHHHHHHHHHHHHTT--S-HHHHHHSSS-SEEEEEEEGGGTS-HHHHHHHHHHTTSPPPHHHHHHHHHHHHHHHTT-HHHHHHHHHHIIIIIHHHHGGG--TTS--HHHHHHHHHHHHHHHHHTSTT---GGGGTS----HHHHHHHHSSHHHHHHHHHHHTS-SSHHHHHHHHHHHHHHS---SS-S-HHHHHHTT-TT--HHHHHHHHHHHHHHHTT-GGGHHHHHHHHHHHHHT-EEEETTEEEE---HHHHHHHHHHHHHHHHT-S-HHHHHHH-S--SSS-HHHHHHHHHHHHHHHH-GGGHHHHHHHHTSTTTTT--TTTHHHHHH-HHHHHHHHHHHTTS-HHHHHHHHTTT---PPEEEEETTEEEEE---TTTHHHHHH-SSS--HHHHHHHHHHHHH-S-SSHHHHHHHHHHH-----TTSHHHHHHH-GGGS-SSS-EEEEEETTTTEEEEESSSSTTS-EE-HHHHHHHHHH--TTTB-HHHH-B-TTSPP-EEBTT--EEEEETTEEEEES-HHHHHHHHHHHHH--S--HHHHHHHHHHHHHHHHHS--